Protein AF-A0A1Q8G2Q1-F1 (afdb_monomer_lite)

Secondary structure (DSSP, 8-state):
-PPPPP-------------SS-SSS-SSHHHHHHHHHH-HHHHHHH-S--HHHHHHHHHHHHHTT-GGGGGGS-HHHHHHHHHHHHHHTS-EEEEE----HHHHHHS-HHHHHHTHHHHHHHHHHHHHHHTT--TT-SSTT--HHHHHHHHHHHHTTS-TT-SSEEEE-SS-EEEEE-SS-HHHHHHHH-HHHHHHS-HHHHHHHHHHHHHHHHHHHHHHH-HHHHHHHHHTS-HHHHHHHHHHHHHHHHHHSSTTTTHHHHHIIIIIHHHHH--SGGGG-SPPPHHHHHHHHHHHHHHHHHHHHHHHHHHIIIII--------TT---SHHHHHHHHHHHHS--TTS-GGGHHHHTT--HHHHHHHHHHHHHHHHHHHHHHS-HHHHHHHHHHHHH-HHHHTTTS--S---HHHHHHHHHHHHHHHHHHHH-------

Foldseek 3Di:
DDDDDDDDPPPPPPPDPVPPQAPPFPPDLVSLQVLLVVDPLSCLAQFDDDSQLLVLLCVQCVVLVNNNLLSVADSNQSSLQSNLCSVLSHGEGEDEQDADPVCVVVDDPVRCVVCVLVRSQLVVQLVCLVSVHALEDPDPPDDSVRSSVRSSLQSLPFDSDDQKAWGAGDRYIYIYHHSDAQLVCCVPVVVLLVLLFAPVLSVCCRRRVSNLVSQLRSCLHRVPSLLVVCLVPDLVNVVSVVVVVVVVVVCVVPPVVDPVVCCCVQVVPQLSPDPDPVSNPDDDDLLVLLVLLVVLLSSSLSSNVSSVCSCCVRPVVDDDDPVDLLADPDSVLSSLLSVCLLAPFSSSNNNCVSVLPPDDPVVSLQSSQLLSLLSLVLSVVSPPPVSNVVNVVCCVVCVSVVSNGHRDDDHDVVSSPVNNVSSVVNSVVSRPDDDCPDD

Structure (mmCIF, N/CA/C/O backbone):
data_AF-A0A1Q8G2Q1-F1
#
_entry.id   AF-A0A1Q8G2Q1-F1
#
loop_
_atom_site.group_PDB
_atom_site.id
_atom_site.type_symbol
_atom_site.label_atom_id
_atom_site.label_alt_id
_atom_site.label_comp_id
_atom_site.label_asym_id
_atom_site.label_entity_id
_atom_site.label_seq_id
_atom_site.pdbx_PDB_ins_code
_atom_site.Cartn_x
_atom_site.Cartn_y
_atom_site.Cartn_z
_atom_site.occupancy
_atom_site.B_iso_or_equiv
_atom_site.auth_seq_id
_atom_site.auth_comp_id
_atom_site.auth_asym_id
_atom_site.auth_atom_id
_atom_site.pdbx_PDB_model_num
ATOM 1 N N . MET A 1 1 ? -70.616 -6.698 7.749 1.00 40.66 1 MET A N 1
ATOM 2 C CA . MET A 1 1 ? -69.646 -5.646 7.378 1.00 40.66 1 MET A CA 1
ATOM 3 C C . MET A 1 1 ? -68.558 -5.617 8.439 1.00 40.66 1 MET A C 1
ATOM 5 O O . MET A 1 1 ? -68.819 -5.172 9.546 1.00 40.66 1 MET A O 1
ATOM 9 N N . GLN A 1 2 ? -67.395 -6.199 8.142 1.00 31.03 2 GLN A N 1
ATOM 10 C CA . GLN A 1 2 ? -66.207 -6.183 9.003 1.00 31.03 2 GLN A CA 1
ATOM 11 C C . GLN A 1 2 ? -65.317 -5.011 8.579 1.00 31.03 2 GLN A C 1
ATOM 13 O O . GLN A 1 2 ? -65.025 -4.865 7.394 1.00 31.03 2 GLN A O 1
ATOM 18 N N . LEU A 1 3 ? -64.912 -4.177 9.537 1.00 34.97 3 LEU A N 1
ATOM 19 C CA . LEU A 1 3 ? -63.887 -3.152 9.335 1.00 34.97 3 LEU A CA 1
ATOM 20 C C . LEU A 1 3 ? -62.488 -3.793 9.421 1.00 34.97 3 LEU A C 1
ATOM 22 O O . LEU A 1 3 ? -62.311 -4.743 10.188 1.00 34.97 3 LEU A O 1
ATOM 26 N N . PRO A 1 4 ? -61.497 -3.303 8.655 1.00 38.19 4 PRO A N 1
ATOM 27 C CA . PRO A 1 4 ? -60.153 -3.868 8.645 1.00 38.19 4 PRO A CA 1
ATOM 28 C C . PRO A 1 4 ? -59.345 -3.440 9.885 1.00 38.19 4 PRO A C 1
ATOM 30 O O . PRO A 1 4 ? -59.601 -2.375 10.452 1.00 38.19 4 PRO A O 1
ATOM 33 N N . PRO A 1 5 ? -58.341 -4.234 10.301 1.00 41.62 5 PRO A N 1
ATOM 34 C CA . PRO A 1 5 ? -57.502 -3.900 11.441 1.00 41.62 5 PRO A CA 1
ATOM 35 C C . PRO A 1 5 ? -56.525 -2.768 11.099 1.00 41.62 5 PRO A C 1
ATOM 37 O O . PRO A 1 5 ? -55.841 -2.775 10.073 1.00 41.62 5 PRO A O 1
ATOM 40 N N . SER A 1 6 ? -56.453 -1.799 12.007 1.00 35.56 6 SER A N 1
ATOM 41 C CA . SER A 1 6 ? -55.506 -0.689 12.022 1.00 35.56 6 SER A CA 1
ATOM 42 C C . SER A 1 6 ? -54.057 -1.185 12.052 1.00 35.56 6 SER A C 1
ATOM 44 O O . SER A 1 6 ? -53.668 -1.948 12.939 1.00 35.56 6 SER A O 1
ATOM 46 N N . ARG A 1 7 ? -53.239 -0.708 11.107 1.00 35.62 7 ARG A N 1
ATOM 47 C CA . ARG A 1 7 ? -51.783 -0.896 11.105 1.00 35.62 7 ARG A CA 1
ATOM 48 C C . ARG A 1 7 ? -51.174 -0.199 12.324 1.00 35.62 7 ARG A C 1
ATOM 50 O O . ARG A 1 7 ? -51.167 1.025 12.404 1.00 35.62 7 ARG A O 1
ATOM 57 N N . ILE A 1 8 ? -50.632 -0.987 13.248 1.00 35.59 8 ILE A N 1
ATOM 58 C CA . ILE A 1 8 ? -49.738 -0.507 14.303 1.00 35.59 8 ILE A CA 1
ATOM 59 C C . ILE A 1 8 ? -48.421 -0.113 13.627 1.00 35.59 8 ILE A C 1
ATOM 61 O O . ILE A 1 8 ? -47.632 -0.971 13.234 1.00 35.59 8 ILE A O 1
ATOM 65 N N . VAL A 1 9 ? -48.192 1.190 13.473 1.00 32.94 9 VAL A N 1
ATOM 66 C CA . VAL A 1 9 ? -46.869 1.738 13.169 1.00 32.94 9 VAL A CA 1
ATOM 67 C C . VAL A 1 9 ? -46.020 1.536 14.421 1.00 32.94 9 VAL A C 1
ATOM 69 O O . VAL A 1 9 ? -46.161 2.258 15.406 1.00 32.94 9 VAL A O 1
ATOM 72 N N . ARG A 1 10 ? -45.165 0.508 14.416 1.00 30.75 10 ARG A N 1
ATOM 73 C CA . ARG A 1 10 ? -44.097 0.376 15.410 1.00 30.75 10 ARG A CA 1
ATOM 74 C C . ARG A 1 10 ? -43.073 1.468 15.124 1.00 30.75 10 ARG A C 1
ATOM 76 O O . ARG A 1 10 ? -42.218 1.309 14.260 1.00 30.75 10 ARG A O 1
ATOM 83 N N . VAL A 1 11 ? -43.180 2.577 15.847 1.00 30.38 11 VAL A N 1
ATOM 84 C CA . VAL A 1 11 ? -42.061 3.496 16.042 1.00 30.38 11 VAL A CA 1
ATOM 85 C C . VAL A 1 11 ? -40.999 2.697 16.791 1.00 30.38 11 VAL A C 1
ATOM 87 O O . VAL A 1 11 ? -41.148 2.415 17.978 1.00 30.38 11 VAL A O 1
ATOM 90 N N . ILE A 1 12 ? -39.974 2.241 16.071 1.00 33.41 12 ILE A N 1
ATOM 91 C CA . ILE A 1 12 ? -38.754 1.718 16.679 1.00 33.41 12 ILE A CA 1
ATOM 92 C C . ILE A 1 12 ? -38.047 2.941 17.255 1.00 33.41 12 ILE A C 1
ATOM 94 O O . ILE A 1 12 ? -37.312 3.644 16.568 1.00 33.41 12 ILE A O 1
ATOM 98 N N . THR A 1 13 ? -38.338 3.245 18.514 1.00 32.69 13 THR A N 1
ATOM 99 C CA . THR A 1 13 ? -37.496 4.108 19.328 1.00 32.69 13 THR A CA 1
ATOM 100 C C . THR A 1 13 ? -36.132 3.429 19.424 1.00 32.69 13 THR A C 1
ATOM 102 O O . THR A 1 13 ? -35.992 2.384 20.058 1.00 32.69 13 THR A O 1
ATOM 105 N N . PHE A 1 14 ? -35.139 4.001 18.738 1.00 35.38 14 PHE A N 1
ATOM 106 C CA . PHE A 1 14 ? -33.718 3.721 18.932 1.00 35.38 14 PHE A CA 1
ATOM 107 C C . PHE A 1 14 ? -33.352 4.099 20.372 1.00 35.38 14 PHE A C 1
ATOM 109 O O . PHE A 1 14 ? -32.898 5.204 20.663 1.00 35.38 14 PHE A O 1
ATOM 116 N N . SER A 1 15 ? -33.631 3.196 21.305 1.00 34.19 15 SER A N 1
ATOM 117 C CA . SER A 1 15 ? -33.186 3.310 22.683 1.00 34.19 15 SER A CA 1
ATOM 118 C C . SER A 1 15 ? -31.666 3.211 22.703 1.00 34.19 15 SER A C 1
ATOM 120 O O . SER A 1 15 ? -31.115 2.132 22.512 1.00 34.19 15 SER A O 1
ATOM 122 N N . LEU A 1 16 ? -31.026 4.366 22.903 1.00 39.44 16 LEU A N 1
ATOM 123 C CA . LEU A 1 16 ? -29.780 4.557 23.645 1.00 39.44 16 LEU A CA 1
ATOM 124 C C . LEU A 1 16 ? -28.835 3.343 23.628 1.00 39.44 16 LEU A C 1
ATOM 126 O O . LEU A 1 16 ? -28.795 2.552 24.572 1.00 39.44 16 LEU A O 1
ATOM 130 N N . LEU A 1 17 ? -27.979 3.284 22.603 1.00 40.12 17 LEU A N 1
ATOM 131 C CA . LEU A 1 17 ? -26.610 2.790 22.764 1.00 40.12 17 LEU A CA 1
ATOM 132 C C . LEU A 1 17 ? -25.889 3.729 23.748 1.00 40.12 17 LEU A C 1
ATOM 134 O O . LEU A 1 17 ? -25.090 4.579 23.371 1.00 40.12 17 LEU A O 1
ATOM 138 N N . ALA A 1 18 ? -26.222 3.615 25.033 1.00 38.78 18 ALA A N 1
ATOM 139 C CA . ALA A 1 18 ? -25.430 4.176 26.111 1.00 38.78 18 ALA A CA 1
ATOM 140 C C . ALA A 1 18 ? -24.166 3.314 26.228 1.00 38.78 18 ALA A C 1
ATOM 142 O O . ALA A 1 18 ? -24.100 2.350 26.990 1.00 38.78 18 ALA A O 1
ATOM 143 N N . CYS A 1 19 ? -23.191 3.633 25.379 1.00 38.44 19 CYS A N 1
ATOM 144 C CA . CYS A 1 19 ? -21.852 3.069 25.374 1.00 38.44 19 CYS A CA 1
ATOM 145 C C . CYS A 1 19 ? -21.174 3.321 26.725 1.00 38.44 19 CYS A C 1
ATOM 147 O O . CYS A 1 19 ? -20.642 4.397 26.977 1.00 38.44 19 CYS A O 1
ATOM 149 N N . ALA A 1 20 ? -21.140 2.305 27.584 1.00 36.72 20 ALA A N 1
ATOM 150 C CA . ALA A 1 20 ? -20.371 2.307 28.827 1.00 36.72 20 ALA A CA 1
ATOM 151 C C . ALA A 1 20 ? -18.889 1.914 28.618 1.00 36.72 20 ALA A C 1
ATOM 153 O O . ALA A 1 20 ? -18.267 1.336 29.504 1.00 36.72 20 ALA A O 1
ATOM 154 N N . SER A 1 21 ? -18.296 2.216 27.458 1.00 37.19 21 SER A N 1
ATOM 155 C CA . SER A 1 21 ? -16.872 1.948 27.200 1.00 37.19 21 SER A CA 1
ATOM 156 C C . SER A 1 21 ? -16.222 2.975 26.263 1.00 37.19 21 SER A C 1
ATOM 158 O O . SER A 1 21 ? -15.560 2.609 25.296 1.00 37.19 21 SER A O 1
ATOM 160 N N . ALA A 1 22 ? -16.419 4.265 26.545 1.00 43.38 22 ALA A N 1
ATOM 161 C CA . ALA A 1 22 ? -15.665 5.368 25.944 1.00 43.38 22 ALA A CA 1
ATOM 162 C C . ALA A 1 22 ? -15.395 6.431 27.021 1.00 43.38 22 ALA A C 1
ATOM 164 O O . ALA A 1 22 ? -16.014 7.485 27.044 1.00 43.38 22 ALA A O 1
ATOM 165 N N . ALA A 1 23 ? -14.517 6.133 27.980 1.00 44.28 23 ALA A N 1
ATOM 166 C CA . ALA A 1 23 ? -14.171 7.100 29.026 1.00 44.28 23 ALA A CA 1
ATOM 167 C C . ALA A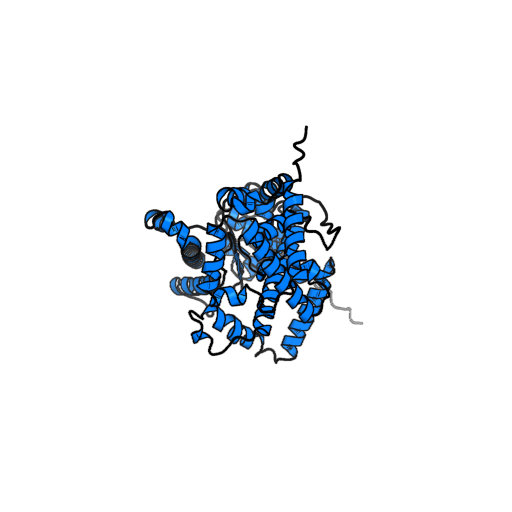 1 23 ? -13.252 8.238 28.521 1.00 44.28 23 ALA A C 1
ATOM 169 O O . ALA A 1 23 ? -13.024 9.188 29.263 1.00 44.28 23 ALA A O 1
ATOM 170 N N . SER A 1 24 ? -12.746 8.172 27.279 1.00 50.53 24 SER A N 1
ATOM 171 C CA . SER A 1 24 ? -11.888 9.209 26.674 1.00 50.53 24 SER A CA 1
ATOM 172 C C . SER A 1 24 ? -12.560 10.048 25.578 1.00 50.53 24 SER A C 1
ATOM 174 O O . SER A 1 24 ? -12.176 11.198 25.388 1.00 50.53 24 SER A O 1
ATOM 176 N N . PHE A 1 25 ? -13.584 9.529 24.896 1.00 54.94 25 PHE A N 1
ATOM 177 C CA . PHE A 1 25 ? -14.278 10.236 23.818 1.00 54.94 25 PHE A CA 1
ATOM 178 C C . PHE A 1 25 ? -15.656 10.707 24.288 1.00 54.94 25 PHE A C 1
ATOM 180 O O . PHE A 1 25 ? -16.401 9.936 24.891 1.00 54.94 25 PHE A O 1
ATOM 187 N N . GLY A 1 26 ? -16.014 11.969 24.026 1.00 54.84 26 GLY A N 1
ATOM 188 C CA . GLY A 1 26 ? -17.324 12.496 24.412 1.00 54.84 26 GLY A CA 1
ATOM 189 C C . GLY A 1 26 ? -18.453 11.649 23.816 1.00 54.84 26 GLY A C 1
ATOM 190 O O . GLY A 1 26 ? -18.334 11.121 22.714 1.00 54.84 26 GLY A O 1
ATOM 191 N N . GLY A 1 27 ? -19.552 11.487 24.555 1.00 70.31 27 GLY A N 1
ATOM 192 C CA . GLY A 1 27 ? -20.597 10.502 24.240 1.00 70.31 27 GLY A CA 1
ATOM 193 C C . GLY A 1 27 ? -21.436 10.758 22.977 1.00 70.31 27 GLY A C 1
ATOM 194 O O . GLY A 1 27 ? -22.417 10.048 22.777 1.00 70.31 27 GLY A O 1
ATOM 195 N N . THR A 1 28 ? -21.108 11.756 22.147 1.00 85.44 28 THR A N 1
ATOM 196 C CA . THR A 1 28 ? -21.858 12.119 20.928 1.00 85.44 28 THR A CA 1
ATOM 197 C C . THR A 1 28 ? -21.002 11.989 19.664 1.00 85.44 28 THR A C 1
ATOM 199 O O . THR A 1 28 ? -19.777 12.116 19.715 1.00 85.44 28 THR A O 1
ATOM 202 N N . LEU A 1 29 ? -21.645 11.775 18.509 1.00 88.19 29 LEU A N 1
ATOM 203 C CA . LEU A 1 29 ? -20.966 11.686 17.207 1.00 88.19 29 LEU A CA 1
ATOM 204 C C . LEU A 1 29 ? -20.249 12.995 16.842 1.00 88.19 29 LEU A C 1
ATOM 206 O O . LEU A 1 29 ? -19.160 12.973 16.271 1.00 88.19 29 LEU A O 1
ATOM 210 N N . GLU A 1 30 ? -20.825 14.139 17.213 1.00 89.62 30 GLU A N 1
ATOM 211 C CA . GLU A 1 30 ? -20.218 15.457 17.034 1.00 89.62 30 GLU A CA 1
ATOM 212 C C . GLU A 1 30 ? -18.934 15.593 17.847 1.00 89.62 30 GLU A C 1
ATOM 214 O O . GLU A 1 30 ? -17.939 16.090 17.327 1.00 89.62 30 GLU A O 1
ATOM 219 N N . SER A 1 31 ? -18.915 15.107 19.094 1.00 89.44 31 SER A N 1
ATOM 220 C CA . SER A 1 31 ? -17.699 15.147 19.906 1.00 89.44 31 SER A CA 1
ATOM 221 C C . SER A 1 31 ? -16.587 14.307 19.283 1.00 89.44 31 SER A C 1
ATOM 223 O O . SER A 1 31 ? -15.454 14.773 19.203 1.00 89.44 31 SER A O 1
ATOM 225 N N . TRP A 1 32 ? -16.915 13.120 18.769 1.00 90.69 32 TRP A N 1
ATOM 226 C CA . TRP A 1 32 ? -15.966 12.296 18.022 1.00 90.69 32 TRP A CA 1
ATOM 227 C C . TRP A 1 32 ? -15.422 13.010 16.790 1.00 90.69 32 TRP A C 1
ATOM 229 O O . TRP A 1 32 ? -14.212 13.043 16.590 1.00 90.69 32 TRP A O 1
ATOM 239 N N . LYS A 1 33 ? -16.291 13.629 15.986 1.00 93.00 33 LYS A N 1
ATOM 240 C CA . LYS A 1 33 ? -15.866 14.375 14.798 1.00 93.00 33 LYS A CA 1
ATOM 241 C C . LYS A 1 33 ? -14.884 15.489 15.141 1.00 93.00 33 LYS A C 1
ATOM 243 O O . LYS A 1 33 ? -13.862 15.606 14.473 1.00 93.00 33 LYS A O 1
ATOM 248 N N . GLU A 1 34 ? -15.184 16.292 16.156 1.00 92.31 34 GLU A N 1
ATOM 249 C CA . GLU A 1 34 ? -14.315 17.402 16.549 1.00 92.31 34 GLU A CA 1
ATOM 250 C C . GLU A 1 34 ? -12.986 16.909 17.136 1.00 92.31 34 GLU A C 1
ATOM 252 O O . GLU A 1 34 ? -11.942 17.470 16.820 1.00 92.31 34 GLU A O 1
ATOM 257 N N . GLN A 1 35 ? -12.988 15.808 17.896 1.00 91.50 35 GLN A N 1
ATOM 258 C CA . GLN A 1 35 ? -11.747 15.189 18.374 1.00 91.50 35 GLN A CA 1
ATOM 259 C C . GLN A 1 35 ? -10.892 14.657 17.220 1.00 91.50 35 GLN A C 1
ATOM 261 O O . GLN A 1 35 ? -9.695 14.927 17.168 1.00 91.50 35 GLN A O 1
ATOM 266 N N . CYS A 1 36 ? -11.499 13.968 16.253 1.00 94.06 36 CYS A N 1
ATOM 267 C CA . CYS A 1 36 ? -10.768 13.456 15.099 1.00 94.06 36 CYS A CA 1
ATOM 268 C C . CYS A 1 36 ? -10.218 14.580 14.213 1.00 94.06 36 CYS A C 1
ATOM 270 O O . CYS A 1 36 ? -9.114 14.463 13.697 1.00 94.06 36 CYS A O 1
ATOM 272 N N . LYS A 1 37 ? -10.943 15.696 14.077 1.00 93.88 37 LYS A N 1
ATOM 273 C CA . LYS A 1 37 ? -10.461 16.885 13.357 1.00 93.88 37 LYS A CA 1
ATOM 274 C C . LYS A 1 37 ? -9.332 17.621 14.073 1.00 93.88 37 LYS A C 1
ATOM 276 O O . LYS A 1 37 ? -8.579 18.338 13.423 1.00 93.88 37 LYS A O 1
ATOM 281 N N . ALA A 1 38 ? -9.245 17.491 15.393 1.00 93.38 38 ALA A N 1
ATOM 282 C CA . ALA A 1 38 ? -8.202 18.135 16.177 1.00 93.38 38 ALA A CA 1
ATOM 283 C C . ALA A 1 38 ? -6.835 17.445 16.033 1.00 93.38 38 ALA A C 1
ATOM 285 O O . ALA A 1 38 ? -5.831 18.065 16.375 1.00 93.38 38 ALA A O 1
ATOM 286 N 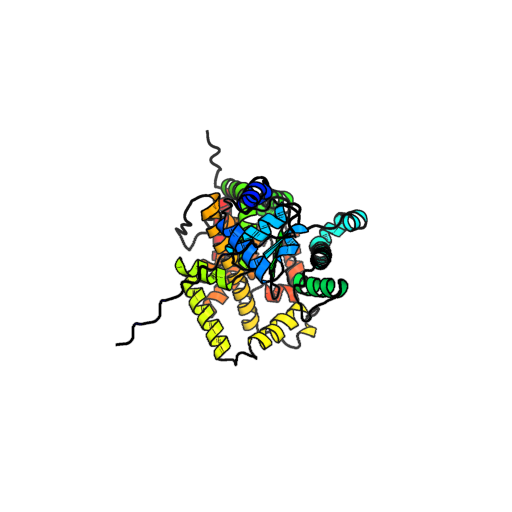N . SER A 1 39 ? -6.778 16.203 15.530 1.00 93.00 39 SER A N 1
ATOM 287 C CA . SER A 1 39 ? -5.518 15.507 15.239 1.00 93.00 39 SER A CA 1
ATOM 288 C C . SER A 1 39 ? -5.038 15.813 13.814 1.00 93.00 39 SER A C 1
ATOM 290 O O . SER A 1 39 ? -5.706 15.418 12.849 1.00 93.00 39 SER A O 1
ATOM 292 N N . PRO A 1 40 ? -3.864 16.455 13.655 1.00 91.88 40 PRO A N 1
ATOM 293 C CA . PRO A 1 40 ? -3.251 16.663 12.347 1.00 91.88 40 PRO A CA 1
ATOM 294 C C . PRO A 1 40 ? -3.015 15.353 11.593 1.00 91.88 40 PRO A C 1
ATOM 296 O O . PRO A 1 40 ? -3.285 15.287 10.401 1.00 91.88 40 PRO A O 1
ATOM 299 N N . GLU A 1 41 ? -2.593 14.292 12.282 1.00 90.44 41 GLU A N 1
ATOM 300 C CA . GLU A 1 41 ? -2.308 12.984 11.688 1.00 90.44 41 GLU A CA 1
ATOM 301 C C . GLU A 1 41 ? -3.569 12.324 11.114 1.00 90.44 41 GLU A C 1
ATOM 303 O O . GLU A 1 41 ? -3.519 11.658 10.077 1.00 90.44 41 GLU A O 1
ATOM 308 N N . VAL A 1 42 ? -4.717 12.502 11.777 1.00 94.56 42 VAL A N 1
ATOM 309 C CA . VAL A 1 42 ? -6.004 12.011 11.271 1.00 94.56 42 VAL A CA 1
ATOM 310 C C . VAL A 1 42 ? -6.441 12.830 10.060 1.00 94.56 42 VAL A C 1
ATOM 312 O O . VAL A 1 42 ? -6.857 12.247 9.058 1.00 94.56 42 VAL A O 1
ATOM 315 N N . VAL A 1 43 ? -6.339 14.160 10.118 1.00 93.56 43 VAL A N 1
ATOM 316 C CA . VAL A 1 43 ? -6.737 15.045 9.010 1.00 93.56 43 VAL A CA 1
ATOM 317 C C . VAL A 1 43 ? -5.852 14.832 7.781 1.00 93.56 43 VAL A C 1
ATOM 319 O O . VAL A 1 43 ? -6.386 14.694 6.685 1.00 93.56 43 VAL A O 1
ATOM 322 N N . GLU A 1 44 ? -4.535 14.707 7.952 1.00 92.81 44 GLU A N 1
ATOM 323 C CA . GLU A 1 44 ? -3.581 14.421 6.869 1.00 92.81 44 GLU A CA 1
ATOM 324 C C . GLU A 1 44 ? -3.936 13.120 6.135 1.00 92.81 44 GLU A C 1
ATOM 326 O O . GLU A 1 44 ? -3.801 13.029 4.920 1.00 92.81 44 GLU A O 1
ATOM 331 N N . ARG A 1 45 ? -4.415 12.099 6.855 1.00 94.69 45 ARG A N 1
ATOM 332 C CA . ARG A 1 45 ? -4.723 10.784 6.273 1.00 94.69 45 ARG A CA 1
ATOM 333 C C . ARG A 1 45 ? -6.138 10.670 5.723 1.00 94.69 45 ARG A C 1
ATOM 335 O O . ARG A 1 45 ? -6.365 9.959 4.749 1.00 94.69 45 ARG A O 1
ATOM 342 N N . THR A 1 46 ? -7.103 11.326 6.356 1.00 94.50 46 THR A N 1
ATOM 343 C CA . THR A 1 46 ? -8.527 11.156 6.031 1.00 94.50 46 THR A CA 1
ATOM 344 C C . THR A 1 46 ? -9.096 12.300 5.203 1.00 94.50 46 THR A C 1
ATOM 346 O O . THR A 1 46 ? -10.094 12.092 4.514 1.00 94.50 46 THR A O 1
ATOM 349 N N . GLY A 1 47 ? -8.490 13.488 5.249 1.00 91.19 47 GLY A N 1
ATOM 350 C CA . GLY A 1 47 ? -9.075 14.717 4.727 1.00 91.19 47 GLY A CA 1
ATOM 351 C C . GLY A 1 47 ? -10.365 15.077 5.461 1.00 91.19 47 GLY A C 1
ATOM 352 O O . GLY A 1 47 ? -10.405 15.199 6.687 1.00 91.19 47 GLY A O 1
ATOM 353 N N . ALA A 1 48 ? -11.450 15.256 4.709 1.00 87.81 48 ALA A N 1
ATOM 354 C CA . ALA A 1 48 ? -12.758 15.540 5.280 1.00 87.81 48 ALA A CA 1
ATOM 355 C C . ALA A 1 48 ? -13.294 14.387 6.161 1.00 87.81 48 ALA A C 1
ATOM 357 O O . ALA A 1 48 ? -13.499 13.257 5.708 1.00 87.81 48 ALA A O 1
ATOM 358 N N . ILE A 1 49 ? -13.626 14.718 7.415 1.00 89.62 49 ILE A N 1
ATOM 359 C CA . ILE A 1 49 ? -14.276 13.816 8.378 1.00 89.62 49 ILE A CA 1
ATOM 360 C C . ILE A 1 49 ? -15.781 14.101 8.424 1.00 89.62 49 ILE A C 1
ATOM 362 O O . ILE A 1 49 ? -16.217 15.189 8.829 1.00 89.62 49 ILE A O 1
ATOM 366 N N . VAL A 1 50 ? -16.590 13.111 8.043 1.00 89.12 50 VAL A N 1
ATOM 367 C CA . VAL A 1 50 ? -18.058 13.208 7.987 1.00 89.12 50 VAL A CA 1
ATOM 368 C C . VAL A 1 50 ? -18.726 12.369 9.078 1.00 89.12 50 VAL A C 1
ATOM 370 O O . VAL A 1 50 ? -18.282 11.271 9.401 1.00 89.12 50 VAL A O 1
ATOM 373 N N . LEU A 1 51 ? -19.829 12.878 9.645 1.00 89.81 51 LEU A N 1
ATOM 374 C CA . LEU A 1 51 ? -20.546 12.212 10.748 1.00 89.81 51 LEU A CA 1
ATOM 375 C C . LEU A 1 51 ? -21.086 10.834 10.349 1.00 89.81 51 LEU A C 1
ATOM 377 O O . LEU A 1 51 ? -21.061 9.915 11.160 1.00 89.81 51 LEU A O 1
ATOM 381 N N . ALA A 1 52 ? -21.521 10.685 9.096 1.00 88.94 52 ALA A N 1
ATOM 382 C CA . ALA A 1 52 ? -22.048 9.424 8.584 1.00 88.94 52 ALA A CA 1
ATOM 383 C C . ALA A 1 52 ? -21.006 8.292 8.617 1.00 88.94 52 ALA A C 1
ATOM 385 O O . ALA A 1 52 ? -21.365 7.146 8.871 1.00 88.94 52 ALA A O 1
ATOM 386 N N . ASP A 1 53 ? -19.719 8.590 8.406 1.00 89.44 53 ASP A N 1
ATOM 387 C CA . ASP A 1 53 ? -18.665 7.576 8.534 1.00 89.44 53 ASP A CA 1
ATOM 388 C C . ASP A 1 53 ? -18.461 7.175 9.983 1.00 89.44 53 ASP A C 1
ATOM 390 O O . ASP A 1 53 ? -18.296 5.996 10.272 1.00 89.44 53 ASP A O 1
ATOM 394 N N . ILE A 1 54 ? -18.524 8.141 10.900 1.00 92.81 54 ILE A N 1
ATOM 395 C CA . ILE A 1 54 ? -18.388 7.874 12.330 1.00 92.81 54 ILE A CA 1
ATOM 396 C C . ILE A 1 54 ? -19.525 6.971 12.805 1.00 92.81 54 ILE A C 1
ATOM 398 O O . ILE A 1 54 ? -19.278 5.943 13.433 1.00 92.81 54 ILE A O 1
ATOM 402 N N . GLU A 1 55 ? -20.761 7.306 12.441 1.00 93.25 55 GLU A N 1
ATOM 403 C CA . GLU A 1 55 ? -21.940 6.508 12.770 1.00 93.25 55 GLU A CA 1
ATOM 404 C C . GLU A 1 55 ? -21.846 5.087 12.196 1.00 93.25 55 GLU A C 1
ATOM 406 O O . GLU A 1 55 ? -21.976 4.104 12.933 1.00 93.25 55 GLU A O 1
ATOM 411 N N . ARG A 1 56 ? -21.558 4.957 10.891 1.00 92.94 56 ARG A N 1
ATOM 412 C CA . ARG A 1 56 ? -21.408 3.650 10.230 1.00 92.94 56 ARG A CA 1
ATOM 413 C C . ARG A 1 56 ? -20.252 2.844 10.809 1.00 92.94 56 ARG A C 1
ATOM 415 O O . ARG A 1 56 ? -20.399 1.642 11.017 1.00 92.94 56 ARG A O 1
ATOM 422 N N . GLY A 1 57 ? -19.127 3.492 11.092 1.00 93.81 57 GLY A N 1
ATOM 423 C CA . GLY A 1 57 ? -17.936 2.865 11.647 1.00 93.81 57 GLY A CA 1
ATOM 424 C C . GLY A 1 57 ? -18.184 2.317 13.044 1.00 93.81 57 GLY A C 1
ATOM 425 O O . GLY A 1 57 ? -17.914 1.145 13.302 1.00 93.81 57 GLY A O 1
ATOM 426 N N . MET A 1 58 ? -18.788 3.118 13.926 1.00 93.44 58 MET A N 1
ATOM 427 C CA . MET A 1 58 ? -19.194 2.662 15.258 1.00 93.44 58 MET A CA 1
ATOM 428 C C . MET A 1 58 ? -20.206 1.521 15.188 1.00 93.44 58 MET A C 1
ATOM 430 O O . MET A 1 58 ? -20.068 0.542 15.919 1.00 93.44 58 MET A O 1
ATOM 434 N N . SER A 1 59 ? -21.197 1.616 14.298 1.00 90.44 59 SER A N 1
ATOM 435 C CA . SER A 1 59 ? -22.197 0.564 14.106 1.00 90.44 59 SER A CA 1
ATOM 436 C C . SER A 1 59 ? -21.559 -0.752 13.643 1.00 90.44 59 SER A C 1
ATOM 438 O O . SER A 1 59 ? -21.818 -1.803 14.231 1.00 90.44 59 SER A O 1
ATOM 440 N N . GLY A 1 60 ? -20.658 -0.696 12.656 1.00 87.88 60 GLY A N 1
ATOM 441 C CA . GLY A 1 60 ? -19.920 -1.862 12.168 1.00 87.88 60 GLY A CA 1
ATOM 442 C C . GLY A 1 60 ? -19.059 -2.502 13.257 1.00 87.88 60 GLY A C 1
ATOM 443 O O . GLY A 1 60 ? -19.134 -3.711 13.479 1.00 87.88 60 GLY A O 1
ATOM 444 N N . MET A 1 61 ? -18.307 -1.686 13.999 1.00 90.38 61 MET A N 1
ATOM 445 C CA . MET A 1 61 ? -17.480 -2.136 15.124 1.00 90.38 61 MET A CA 1
ATOM 446 C C . MET A 1 61 ? -18.322 -2.732 16.264 1.00 90.38 61 MET A C 1
ATOM 448 O O . MET A 1 61 ? -17.918 -3.713 16.889 1.00 90.38 61 MET A O 1
ATOM 452 N N . ALA A 1 62 ? -19.508 -2.182 16.539 1.00 88.75 62 ALA A N 1
ATOM 453 C CA . ALA A 1 62 ? -20.437 -2.730 17.525 1.00 88.75 62 ALA A CA 1
ATOM 454 C C . ALA A 1 62 ? -20.997 -4.090 17.087 1.00 88.75 62 ALA A C 1
ATOM 456 O O . ALA A 1 62 ? -21.052 -5.017 17.896 1.00 88.75 62 ALA A O 1
ATOM 457 N N . GLY A 1 63 ? -21.351 -4.232 15.805 1.00 84.44 63 GLY A N 1
ATOM 458 C CA . GLY A 1 63 ? -21.921 -5.457 15.236 1.00 84.44 63 GLY A CA 1
ATOM 459 C C . GLY A 1 63 ? -21.017 -6.687 15.357 1.00 84.44 63 GLY A C 1
ATOM 460 O O . GLY A 1 63 ? -21.517 -7.809 15.410 1.00 84.44 63 GLY A O 1
ATOM 461 N N . THR A 1 64 ? -19.701 -6.494 15.462 1.00 83.44 64 THR A N 1
ATOM 462 C CA . THR A 1 64 ? -18.724 -7.580 15.654 1.00 83.44 64 THR A CA 1
ATOM 463 C C . THR A 1 64 ? -18.148 -7.658 17.065 1.00 83.44 64 THR A C 1
ATOM 465 O O . THR A 1 64 ? -17.287 -8.496 17.332 1.00 83.44 64 THR A O 1
ATOM 468 N N . GLY A 1 65 ? -18.619 -6.807 17.983 1.00 85.44 65 GLY A N 1
ATOM 469 C CA . GLY A 1 65 ? -18.097 -6.720 19.348 1.00 85.44 65 GLY A CA 1
ATOM 470 C C . GLY A 1 65 ? -16.701 -6.094 19.446 1.00 85.44 65 GLY A C 1
ATOM 471 O O . GLY A 1 65 ? -16.072 -6.195 20.495 1.00 85.44 65 GLY A O 1
ATOM 472 N N . ALA A 1 66 ? -16.216 -5.444 18.385 1.00 88.94 66 ALA A N 1
ATOM 473 C CA . ALA A 1 66 ? -14.923 -4.763 18.346 1.00 88.94 66 ALA A CA 1
ATOM 474 C C . ALA A 1 66 ? -14.976 -3.329 18.904 1.00 88.94 66 ALA A C 1
ATOM 476 O O . ALA A 1 66 ? -13.932 -2.735 19.148 1.00 88.94 66 ALA A O 1
ATOM 477 N N . LEU A 1 67 ? -16.163 -2.763 19.153 1.00 89.62 67 LEU A N 1
ATOM 478 C CA . LEU A 1 67 ? -16.306 -1.397 19.675 1.00 89.62 67 LEU A CA 1
ATOM 479 C C . LEU A 1 67 ? -15.485 -1.113 20.957 1.00 89.62 67 LEU A C 1
ATOM 481 O O . LEU A 1 67 ? -14.856 -0.056 21.011 1.00 89.62 67 LEU A O 1
ATOM 485 N N . PRO A 1 68 ? -15.398 -2.020 21.956 1.00 90.06 68 PRO A N 1
ATOM 486 C CA . PRO A 1 68 ? -14.588 -1.784 23.156 1.00 90.06 68 PRO A CA 1
ATOM 487 C C . PRO A 1 68 ? -13.083 -1.637 22.886 1.00 90.06 68 PRO A C 1
ATOM 489 O O . PRO A 1 68 ? -12.371 -1.095 23.729 1.00 90.06 68 PRO A O 1
ATOM 492 N N . VAL A 1 69 ? -12.588 -2.091 21.726 1.00 90.56 69 VAL A N 1
ATOM 493 C CA . VAL A 1 69 ? -11.185 -1.905 21.321 1.00 90.56 69 VAL A CA 1
ATOM 494 C C . VAL A 1 69 ? -10.843 -0.420 21.248 1.00 90.56 69 VAL A C 1
ATOM 496 O O . VAL A 1 69 ? -9.761 -0.037 21.681 1.00 90.56 69 VAL A O 1
ATOM 499 N N . LEU A 1 70 ? -11.769 0.420 20.767 1.00 91.31 70 LEU A N 1
ATOM 500 C CA . LEU A 1 70 ? -11.533 1.852 20.562 1.00 91.31 70 LEU A CA 1
ATOM 501 C C . LEU A 1 70 ? -11.120 2.572 21.851 1.00 91.31 70 LEU A C 1
ATOM 503 O O . LEU A 1 70 ? -10.284 3.465 21.808 1.00 91.31 70 LEU A O 1
ATOM 507 N N . GLY A 1 71 ? -11.658 2.154 23.001 1.00 87.62 71 GLY A N 1
ATOM 508 C CA . GLY A 1 71 ? -11.316 2.739 24.301 1.00 87.62 71 GLY A CA 1
ATOM 509 C C . GLY A 1 71 ? -9.892 2.432 24.781 1.00 87.62 71 GLY A C 1
ATOM 510 O O . GLY A 1 71 ? -9.438 3.053 25.735 1.00 87.62 71 GLY A O 1
ATOM 511 N N . ASN A 1 72 ? -9.198 1.489 24.135 1.00 89.19 72 ASN A N 1
ATOM 512 C CA . ASN A 1 72 ? -7.824 1.088 24.453 1.00 89.19 72 ASN A CA 1
ATOM 513 C C . ASN A 1 72 ? -6.810 1.519 23.375 1.00 89.19 72 ASN A C 1
ATOM 515 O O . ASN A 1 72 ? -5.634 1.161 23.461 1.00 89.19 72 ASN A O 1
ATOM 519 N N . LEU A 1 73 ? -7.258 2.240 22.345 1.00 91.50 73 LEU A N 1
ATOM 520 C CA . LEU A 1 73 ? -6.404 2.804 21.300 1.00 91.50 73 LEU A CA 1
ATOM 521 C C . LEU A 1 73 ? -6.029 4.253 21.625 1.00 91.50 73 LEU A C 1
ATOM 523 O O . LEU A 1 73 ? -6.720 4.926 22.394 1.00 91.50 73 LEU A O 1
ATOM 527 N N . ALA A 1 74 ? -4.947 4.739 21.010 1.00 91.19 74 ALA A N 1
ATOM 528 C CA . ALA A 1 74 ? -4.682 6.173 20.974 1.00 91.19 74 ALA A CA 1
ATOM 529 C C . ALA A 1 74 ? -5.806 6.895 20.211 1.00 91.19 74 ALA A C 1
ATOM 531 O O . ALA A 1 74 ? -6.526 6.279 19.416 1.00 91.19 74 ALA A O 1
ATOM 532 N N . VAL A 1 75 ? -5.973 8.197 20.450 1.00 91.69 75 VAL A N 1
ATOM 533 C CA . VAL A 1 75 ? -7.099 8.960 19.889 1.00 91.69 75 VAL A CA 1
ATOM 534 C C . VAL A 1 75 ? -7.084 8.911 18.361 1.00 91.69 75 VAL A C 1
ATOM 536 O O . VAL A 1 75 ? -8.107 8.666 17.724 1.00 91.69 75 VAL A O 1
ATOM 539 N N . GLU A 1 76 ? -5.901 9.064 17.782 1.00 94.38 76 GLU A N 1
ATOM 540 C CA . GLU A 1 76 ? -5.657 9.080 16.348 1.00 94.38 76 GLU A CA 1
ATOM 541 C C . GLU A 1 76 ? -5.990 7.720 15.721 1.00 94.38 76 GLU A C 1
ATOM 543 O O . GLU A 1 76 ? -6.704 7.638 14.725 1.00 94.38 76 GLU A O 1
ATOM 548 N N . GLU A 1 77 ? -5.550 6.630 16.349 1.00 95.69 77 GLU A N 1
ATOM 549 C CA . GLU A 1 77 ? -5.837 5.260 15.913 1.00 95.69 77 GLU A CA 1
ATOM 550 C C . GLU A 1 77 ? -7.326 4.926 16.000 1.00 95.69 77 GLU A C 1
ATOM 552 O O . GLU A 1 77 ? -7.879 4.315 15.084 1.00 95.69 77 GLU A O 1
ATOM 557 N N . ALA A 1 78 ? -7.998 5.343 17.076 1.00 95.62 78 ALA A N 1
ATOM 558 C CA . ALA A 1 78 ? -9.434 5.152 17.236 1.00 95.62 78 ALA A CA 1
ATOM 559 C C . ALA A 1 78 ? -10.218 5.923 16.162 1.00 95.62 78 ALA A C 1
ATOM 561 O O . ALA A 1 78 ? -11.116 5.361 15.532 1.00 95.62 78 ALA A O 1
ATOM 562 N N . CYS A 1 79 ? -9.838 7.175 15.899 1.00 96.19 79 CYS A N 1
ATOM 563 C CA . CYS A 1 79 ? -10.415 7.993 14.838 1.00 96.19 79 CYS A CA 1
ATOM 564 C C . CYS A 1 79 ? -10.224 7.369 13.451 1.00 96.19 79 CYS A C 1
ATOM 566 O O . CYS A 1 79 ? -11.202 7.195 12.720 1.00 96.19 79 CYS A O 1
ATOM 568 N N . LEU A 1 80 ? -8.998 6.962 13.108 1.00 97.31 80 LEU A N 1
ATOM 569 C CA . LEU A 1 80 ? -8.703 6.293 11.838 1.00 97.31 80 LEU A CA 1
ATOM 570 C C . LEU A 1 80 ? -9.472 4.971 11.702 1.00 97.31 80 LEU A C 1
ATOM 572 O O . LEU A 1 80 ? -10.020 4.694 10.638 1.00 97.31 80 LEU A O 1
ATOM 576 N N . SER A 1 81 ? -9.571 4.184 12.779 1.00 97.31 81 SER A N 1
ATOM 577 C CA . SER A 1 81 ? -10.329 2.922 12.812 1.00 97.31 81 SER A CA 1
ATOM 578 C C . SER A 1 81 ? -11.805 3.138 12.497 1.00 97.31 81 SER A C 1
ATOM 580 O O . SER A 1 81 ? -12.385 2.433 11.671 1.00 97.31 81 SER A O 1
ATOM 582 N N . VAL A 1 82 ? -12.422 4.132 13.137 1.00 96.19 82 VAL A N 1
ATOM 583 C CA . VAL A 1 82 ? -13.839 4.452 12.945 1.00 96.19 82 VAL A CA 1
ATOM 584 C C . VAL A 1 82 ? -14.096 4.971 11.531 1.00 96.19 82 VAL A C 1
ATOM 586 O O . VAL A 1 82 ? -15.006 4.476 10.869 1.00 96.19 82 VAL A O 1
ATOM 589 N N . VAL A 1 83 ? -13.281 5.908 11.040 1.00 96.25 83 VAL A N 1
ATOM 590 C CA . VAL A 1 83 ? -13.433 6.470 9.688 1.00 96.25 83 VAL A CA 1
ATOM 591 C C . VAL A 1 83 ? -13.242 5.392 8.618 1.00 96.25 83 VAL A C 1
ATOM 593 O O . VAL A 1 83 ? -14.098 5.247 7.744 1.00 96.25 83 VAL A O 1
ATOM 596 N N . ALA A 1 84 ? -12.186 4.576 8.725 1.00 96.31 84 ALA A N 1
ATOM 597 C CA . ALA A 1 84 ? -11.959 3.447 7.824 1.00 96.31 84 ALA A CA 1
ATOM 598 C C . ALA A 1 84 ? -13.144 2.475 7.840 1.00 96.31 84 ALA A C 1
ATOM 600 O O . ALA A 1 84 ? -13.676 2.122 6.787 1.00 96.31 84 ALA A O 1
ATOM 601 N N . SER A 1 85 ? -13.600 2.088 9.036 1.00 95.88 85 SER A N 1
ATOM 602 C CA . SER A 1 85 ? -14.732 1.172 9.193 1.00 95.88 85 SER A CA 1
ATOM 603 C C . SER A 1 85 ? -16.012 1.721 8.566 1.00 95.88 85 SER A C 1
ATOM 605 O O . SER A 1 85 ? -16.785 0.966 7.979 1.00 95.88 85 SER A O 1
ATOM 607 N N . GLY A 1 86 ? -16.242 3.031 8.678 1.00 93.88 86 GLY A N 1
ATOM 608 C CA . GLY A 1 86 ? -17.395 3.713 8.103 1.00 93.88 86 GLY A CA 1
ATOM 609 C C . GLY A 1 86 ? -17.401 3.715 6.579 1.00 93.88 86 GLY A C 1
ATOM 610 O O . GLY A 1 86 ? -18.443 3.447 5.977 1.00 93.88 86 GLY A O 1
ATOM 611 N N . GLU A 1 87 ? -16.242 3.959 5.967 1.00 92.56 87 GLU A N 1
ATOM 612 C CA . GLU A 1 87 ? -16.072 3.972 4.511 1.00 92.56 87 GLU A CA 1
ATOM 613 C C . GLU A 1 87 ? -16.295 2.567 3.922 1.00 92.56 87 GLU A C 1
ATOM 615 O O . GLU A 1 87 ? -17.174 2.334 3.079 1.00 92.56 87 GLU A O 1
ATOM 620 N N . VAL A 1 88 ? -15.573 1.564 4.435 1.00 88.44 88 VAL A N 1
ATOM 621 C CA . VAL A 1 88 ? -15.686 0.192 3.918 1.00 88.44 88 VAL A CA 1
ATOM 622 C C . VAL A 1 88 ? -16.829 -0.606 4.537 1.00 88.44 88 VAL A C 1
ATOM 624 O O . VAL A 1 88 ? -17.171 -1.672 4.038 1.00 88.44 88 VAL A O 1
ATOM 627 N N . GLY A 1 89 ? -17.559 -0.064 5.511 1.00 87.94 89 GLY A N 1
ATOM 628 C CA . GLY A 1 89 ? -18.748 -0.696 6.101 1.00 87.94 89 GLY A CA 1
ATOM 629 C C . GLY A 1 89 ? -18.470 -2.051 6.757 1.00 87.94 89 GLY A C 1
ATOM 630 O O . GLY A 1 89 ? -19.363 -2.889 6.834 1.00 87.94 89 GLY A O 1
ATOM 631 N N . GLN A 1 90 ? -17.235 -2.272 7.192 1.00 89.19 90 GLN A N 1
ATOM 632 C CA . GLN A 1 90 ? -16.800 -3.455 7.925 1.00 89.19 90 GLN A CA 1
ATOM 633 C C . GLN A 1 90 ? -15.811 -3.029 9.017 1.00 89.19 90 GLN A C 1
ATOM 635 O O . GLN A 1 90 ? -15.202 -1.971 8.883 1.00 89.19 90 GLN A O 1
ATOM 640 N N . PRO A 1 91 ? -15.613 -3.821 10.080 1.00 93.81 91 PRO A N 1
ATOM 641 C CA . PRO A 1 91 ? -14.709 -3.445 11.161 1.00 93.81 91 PRO A CA 1
ATOM 642 C C . PRO A 1 91 ? -13.254 -3.385 10.690 1.00 93.81 91 PRO A C 1
ATOM 644 O O . PRO A 1 91 ? -12.683 -4.389 10.256 1.00 93.81 91 PRO A O 1
ATOM 647 N N . VAL A 1 92 ? -12.651 -2.210 10.817 1.00 95.88 92 VAL A N 1
ATOM 648 C CA . VAL A 1 92 ? -11.240 -1.940 10.553 1.00 95.88 92 VAL A CA 1
ATOM 649 C C . VAL A 1 92 ? -10.618 -1.351 11.813 1.00 95.88 92 VAL A C 1
ATOM 651 O O . VAL A 1 92 ? -11.098 -0.355 12.349 1.00 95.88 92 VAL A O 1
ATOM 654 N N . VAL A 1 93 ? -9.534 -1.965 12.279 1.00 96.44 93 VAL A N 1
ATOM 655 C CA . VAL A 1 93 ? -8.735 -1.485 13.408 1.00 96.44 93 VAL A CA 1
ATOM 656 C C . VAL A 1 93 ? -7.404 -0.978 12.878 1.00 96.44 93 VAL A C 1
ATOM 658 O O . VAL A 1 93 ? -6.579 -1.750 12.397 1.00 96.44 93 VAL A O 1
ATOM 661 N N . VAL A 1 94 ? -7.193 0.324 12.974 1.00 96.19 94 VAL A N 1
ATOM 662 C CA . VAL A 1 94 ? -5.955 0.990 12.584 1.00 96.19 94 VAL A CA 1
ATOM 663 C C . VAL A 1 94 ? -5.048 1.091 13.799 1.00 96.19 94 VAL A C 1
ATOM 665 O O . VAL A 1 94 ? -5.478 1.486 14.880 1.00 96.19 94 VAL A O 1
ATOM 668 N N . VAL A 1 95 ? -3.786 0.731 13.615 1.00 93.75 95 VAL A N 1
ATOM 669 C CA . VAL A 1 95 ? -2.749 0.763 14.643 1.00 93.75 95 VAL A CA 1
ATOM 670 C C . VAL A 1 95 ? -1.459 1.299 14.050 1.00 93.75 95 VAL A C 1
ATOM 672 O O . VAL A 1 95 ? -1.073 0.950 12.933 1.00 93.75 95 VAL A O 1
ATOM 675 N N . PHE A 1 96 ? -0.756 2.131 14.806 1.00 91.12 96 PHE A N 1
ATOM 676 C CA . PHE A 1 96 ? 0.567 2.569 14.409 1.00 91.12 96 PHE A CA 1
ATOM 677 C C . PHE A 1 96 ? 1.605 1.472 14.658 1.00 91.12 96 PHE A C 1
ATOM 679 O O . PHE A 1 96 ? 1.721 0.911 15.753 1.00 91.12 96 PHE A O 1
ATOM 686 N N . ALA A 1 97 ? 2.361 1.174 13.606 1.00 82.19 97 ALA A N 1
ATOM 687 C CA . ALA A 1 97 ? 3.512 0.299 13.596 1.00 82.19 97 ALA A CA 1
ATOM 688 C C . ALA A 1 97 ? 4.599 0.884 14.494 1.00 82.19 97 ALA A C 1
ATOM 690 O O . ALA A 1 97 ? 5.030 2.030 14.331 1.00 82.19 97 ALA A O 1
ATOM 691 N N . GLY A 1 98 ? 5.083 0.064 15.415 1.00 75.44 98 GLY A N 1
ATOM 692 C CA . GLY A 1 98 ? 6.131 0.447 16.338 1.00 75.44 98 GLY A CA 1
ATOM 693 C C . GLY A 1 98 ? 6.789 -0.772 16.955 1.00 75.44 98 GLY A C 1
ATOM 694 O O . GLY A 1 98 ? 6.220 -1.860 17.017 1.00 75.44 98 GLY A O 1
ATOM 695 N N . VAL A 1 99 ? 8.011 -0.560 17.422 1.00 73.69 99 VAL A N 1
ATOM 696 C CA . VAL A 1 99 ? 8.753 -1.517 18.239 1.00 73.69 99 VAL A CA 1
ATOM 697 C C . VAL A 1 99 ? 8.669 -1.026 19.684 1.00 73.69 99 VAL A C 1
ATOM 699 O O . VAL A 1 99 ? 8.786 0.183 19.923 1.00 73.69 99 VAL A O 1
ATOM 702 N N . SER A 1 100 ? 8.454 -1.920 20.655 1.00 72.88 100 SER A N 1
ATOM 703 C CA . SER A 1 100 ? 8.372 -1.483 22.056 1.00 72.88 100 SER A CA 1
ATOM 704 C C . SER A 1 100 ? 9.678 -0.859 22.525 1.00 72.88 100 SER A C 1
ATOM 706 O O . SER A 1 100 ? 10.752 -1.111 21.967 1.00 72.88 100 SER A O 1
ATOM 708 N N . ASP A 1 101 ? 9.582 -0.048 23.573 1.00 75.88 101 ASP A N 1
ATOM 709 C CA . ASP A 1 101 ? 10.747 0.567 24.198 1.00 75.88 101 ASP A CA 1
ATOM 710 C C . ASP A 1 101 ? 11.720 -0.496 24.718 1.00 75.88 101 ASP A C 1
ATOM 712 O O . ASP A 1 101 ? 12.926 -0.352 24.547 1.00 75.88 101 ASP A O 1
ATOM 716 N N . GLU A 1 102 ? 11.229 -1.625 25.240 1.00 76.56 102 GLU A N 1
ATOM 717 C CA . GLU A 1 102 ? 12.087 -2.726 25.689 1.00 76.56 102 GLU A CA 1
ATOM 718 C C . GLU A 1 102 ? 12.941 -3.276 24.546 1.00 76.56 102 GLU A C 1
ATOM 720 O O . GLU A 1 102 ? 14.135 -3.500 24.721 1.00 76.56 102 GLU A O 1
ATOM 725 N N . THR A 1 103 ? 12.361 -3.457 23.357 1.00 76.19 103 THR A N 1
ATOM 726 C CA . THR A 1 103 ? 13.116 -3.962 22.200 1.00 76.19 103 THR A CA 1
ATOM 727 C C . THR A 1 103 ? 14.039 -2.895 21.625 1.00 76.19 103 THR A C 1
ATOM 729 O O . THR A 1 103 ? 15.166 -3.219 21.255 1.00 76.19 103 THR A O 1
ATOM 732 N N . ARG A 1 104 ? 13.620 -1.621 21.627 1.00 79.94 104 ARG A N 1
ATOM 733 C CA . ARG A 1 104 ? 14.490 -0.481 21.287 1.00 79.94 104 ARG A CA 1
ATOM 734 C C . ARG A 1 104 ? 15.704 -0.366 22.207 1.00 79.94 104 ARG A C 1
ATOM 736 O O . ARG A 1 104 ? 16.777 -0.009 21.735 1.00 79.94 104 ARG A O 1
ATOM 743 N N . ASN A 1 105 ? 15.545 -0.718 23.479 1.00 82.88 105 ASN A N 1
ATOM 744 C CA . ASN A 1 105 ? 16.616 -0.689 24.471 1.00 82.88 105 ASN A CA 1
ATOM 745 C C . ASN A 1 105 ? 17.485 -1.960 24.453 1.00 82.88 105 ASN A C 1
ATOM 747 O O . ASN A 1 105 ? 18.672 -1.892 24.761 1.00 82.88 105 ASN A O 1
ATOM 751 N N . ALA A 1 106 ? 16.915 -3.118 24.105 1.00 81.06 106 ALA A N 1
ATOM 752 C CA . ALA A 1 106 ? 17.608 -4.409 24.137 1.00 81.06 106 ALA A CA 1
ATOM 753 C C . ALA A 1 106 ? 18.346 -4.758 22.835 1.00 81.06 106 ALA A C 1
ATOM 755 O O . ALA A 1 106 ? 19.301 -5.536 22.856 1.00 81.06 106 ALA A O 1
ATOM 756 N N . VAL A 1 107 ? 17.908 -4.219 21.695 1.00 79.38 107 VAL A N 1
ATOM 757 C CA . VAL A 1 107 ? 18.466 -4.525 20.373 1.00 79.38 107 VAL A CA 1
ATOM 758 C C . VAL A 1 107 ? 19.112 -3.270 19.801 1.00 79.38 107 VAL A C 1
ATOM 760 O O . VAL A 1 107 ? 18.538 -2.186 19.846 1.00 79.38 107 VAL A O 1
ATOM 763 N N . SER A 1 108 ? 20.310 -3.405 19.224 1.00 78.19 108 SER A N 1
ATOM 764 C CA . SER A 1 108 ? 20.967 -2.272 18.567 1.00 78.19 108 SER A CA 1
ATOM 765 C C . SER A 1 108 ? 20.083 -1.696 17.456 1.00 78.19 108 SER A C 1
ATOM 767 O O . SER A 1 108 ? 19.393 -2.436 16.751 1.00 78.19 108 SER A O 1
ATOM 769 N N . ALA A 1 109 ? 20.145 -0.378 17.244 1.00 69.75 109 ALA A N 1
ATOM 770 C CA . ALA A 1 109 ? 19.379 0.290 16.189 1.00 69.75 109 ALA A CA 1
ATOM 771 C C . ALA A 1 109 ? 19.595 -0.362 14.808 1.00 69.75 109 ALA A C 1
ATOM 773 O O . ALA A 1 109 ? 18.649 -0.532 14.041 1.00 69.75 109 ALA A O 1
ATOM 774 N N . THR A 1 110 ? 20.820 -0.818 14.528 1.00 68.75 110 THR A N 1
ATOM 775 C CA . THR A 1 110 ? 21.169 -1.571 13.315 1.00 68.75 110 THR A CA 1
ATOM 776 C C . THR A 1 110 ? 20.472 -2.935 13.246 1.00 68.75 110 THR A C 1
ATOM 778 O O . THR A 1 110 ? 20.004 -3.335 12.181 1.00 68.75 110 THR A O 1
ATOM 781 N N . GLY A 1 111 ? 20.369 -3.653 14.369 1.00 69.62 111 GLY A N 1
ATOM 782 C CA . GLY A 1 111 ? 19.643 -4.923 14.455 1.00 69.62 111 GLY A CA 1
ATOM 783 C C . GLY A 1 111 ? 18.138 -4.751 14.246 1.00 69.62 111 GLY A C 1
ATOM 784 O O . GLY A 1 111 ? 17.534 -5.517 13.494 1.00 69.62 111 GLY A O 1
ATOM 785 N N . ILE A 1 112 ? 17.552 -3.701 14.832 1.00 65.19 112 ILE A N 1
ATOM 786 C CA . ILE A 1 112 ? 16.145 -3.337 14.617 1.00 65.19 112 ILE A CA 1
ATOM 787 C C . ILE A 1 112 ? 15.919 -2.939 13.166 1.00 65.19 112 ILE A C 1
ATOM 789 O O . ILE A 1 112 ? 14.947 -3.384 12.581 1.00 65.19 112 ILE A O 1
ATOM 793 N N . ALA A 1 113 ? 16.804 -2.150 12.552 1.00 63.88 113 ALA A N 1
ATOM 794 C CA . ALA A 1 113 ? 16.673 -1.778 11.145 1.00 63.88 113 ALA A CA 1
ATOM 795 C C . ALA A 1 113 ? 16.693 -3.006 10.218 1.00 63.88 113 ALA A C 1
ATOM 797 O O . ALA A 1 113 ? 15.887 -3.085 9.297 1.00 63.88 113 ALA A O 1
ATOM 798 N N . ARG A 1 114 ? 17.561 -3.991 10.494 1.00 65.69 114 ARG A N 1
ATOM 799 C CA . ARG A 1 114 ? 17.695 -5.206 9.675 1.00 65.69 114 ARG A CA 1
ATOM 800 C C . ARG A 1 114 ? 16.530 -6.188 9.823 1.00 65.69 114 ARG A C 1
ATOM 802 O O . ARG A 1 114 ? 16.200 -6.873 8.862 1.00 65.69 114 ARG A O 1
ATOM 809 N N . LEU A 1 115 ? 15.941 -6.292 11.013 1.00 71.25 115 LEU A N 1
ATOM 810 C CA . LEU A 1 115 ? 14.852 -7.231 11.328 1.00 71.25 115 LEU A CA 1
ATOM 811 C C . LEU A 1 115 ? 13.542 -6.504 11.655 1.00 71.25 115 LEU A C 1
ATOM 813 O O . LEU A 1 115 ? 12.702 -7.019 12.392 1.00 71.25 115 LEU A O 1
ATOM 817 N N . ARG A 1 116 ? 13.378 -5.288 11.130 1.00 73.31 116 ARG A N 1
ATOM 818 C CA . ARG A 1 116 ? 12.313 -4.366 11.528 1.00 73.31 116 ARG A CA 1
ATOM 819 C C . ARG A 1 116 ? 10.931 -4.983 11.368 1.00 73.31 116 ARG A C 1
ATOM 821 O O . ARG A 1 116 ? 10.169 -5.012 12.328 1.00 73.31 116 ARG A O 1
ATOM 828 N N . SER A 1 117 ? 10.661 -5.540 10.189 1.00 71.69 117 SER A N 1
ATOM 829 C CA . SER A 1 117 ? 9.379 -6.161 9.845 1.00 71.69 117 SER A CA 1
ATOM 830 C C . SER A 1 117 ? 9.026 -7.315 10.785 1.00 71.69 117 SER A C 1
ATOM 832 O O . SER A 1 117 ? 7.867 -7.469 11.160 1.00 71.69 117 SER A O 1
ATOM 834 N N . PHE A 1 118 ? 10.022 -8.091 11.224 1.00 80.12 118 PHE A N 1
ATOM 835 C CA . PHE A 1 118 ? 9.814 -9.153 12.205 1.00 80.12 118 PHE A CA 1
ATOM 836 C C . PHE A 1 118 ? 9.396 -8.575 13.560 1.00 80.12 118 PHE A C 1
ATOM 838 O O . PHE A 1 118 ? 8.337 -8.930 14.069 1.00 80.12 118 PHE A O 1
ATOM 845 N N . TYR A 1 119 ? 10.183 -7.649 14.120 1.00 81.69 119 TYR A N 1
ATOM 846 C CA . TYR A 1 119 ? 9.885 -7.077 15.435 1.00 81.69 119 TYR A CA 1
ATOM 847 C C . TYR A 1 119 ? 8.554 -6.330 15.456 1.00 81.69 119 TYR A C 1
ATOM 849 O O . TYR A 1 119 ? 7.765 -6.522 16.369 1.00 81.69 119 TYR A O 1
ATOM 857 N N . GLU A 1 120 ? 8.250 -5.538 14.432 1.00 83.19 120 GLU A N 1
ATOM 858 C CA . GLU A 1 120 ? 6.986 -4.798 14.378 1.00 83.19 120 GLU A CA 1
ATOM 859 C C . GLU A 1 120 ? 5.772 -5.716 14.328 1.00 83.19 120 GLU A C 1
ATOM 861 O O . GLU A 1 120 ? 4.771 -5.434 14.981 1.00 83.19 120 GLU A O 1
ATOM 866 N N . ARG A 1 121 ? 5.856 -6.840 13.613 1.00 84.06 121 ARG A N 1
ATOM 867 C CA . ARG A 1 121 ? 4.766 -7.821 13.574 1.00 84.06 121 ARG A CA 1
ATOM 868 C C . ARG A 1 121 ? 4.624 -8.585 14.874 1.00 84.06 121 ARG A C 1
ATOM 870 O O . ARG A 1 121 ? 3.501 -8.872 15.272 1.00 84.06 121 ARG A O 1
ATOM 877 N N . GLU A 1 122 ? 5.734 -8.914 15.525 1.00 85.69 122 GLU A N 1
ATOM 878 C CA . GLU A 1 122 ? 5.715 -9.551 16.840 1.00 85.69 122 GLU A CA 1
ATOM 879 C C . GLU A 1 122 ? 5.071 -8.639 17.885 1.00 85.69 122 GLU A C 1
ATOM 881 O O . GLU A 1 122 ? 4.133 -9.038 18.577 1.00 85.69 122 GLU A O 1
ATOM 886 N N . HIS A 1 123 ? 5.500 -7.380 17.930 1.00 88.38 123 HIS A N 1
ATOM 887 C CA . HIS A 1 123 ? 4.916 -6.357 18.791 1.00 88.38 123 HIS A CA 1
ATOM 888 C C . HIS A 1 123 ? 3.451 -6.105 18.484 1.00 88.38 123 HIS A C 1
ATOM 890 O O . HIS A 1 123 ? 2.636 -6.001 19.401 1.00 88.38 123 HIS A O 1
ATOM 896 N N . LEU A 1 124 ? 3.100 -6.042 17.203 1.00 89.75 124 LEU A N 1
ATOM 897 C CA . LEU A 1 124 ? 1.721 -5.876 16.789 1.00 89.75 124 LEU A CA 1
ATOM 898 C C . LEU A 1 124 ? 0.865 -7.083 17.192 1.00 89.75 124 LEU A C 1
ATOM 900 O O . LEU A 1 124 ? -0.232 -6.893 17.706 1.00 89.75 124 LEU A O 1
ATOM 904 N N . ALA A 1 125 ? 1.353 -8.315 17.030 1.00 89.50 125 ALA A N 1
ATOM 905 C CA . ALA A 1 125 ? 0.631 -9.516 17.448 1.00 89.50 125 ALA A CA 1
ATOM 906 C C . ALA A 1 125 ? 0.309 -9.493 18.951 1.00 89.50 125 ALA A C 1
ATOM 908 O O . ALA A 1 125 ? -0.827 -9.786 19.344 1.00 89.50 125 ALA A O 1
ATOM 909 N N . GLU A 1 126 ? 1.292 -9.103 19.767 1.00 90.88 126 GLU A N 1
ATOM 910 C CA . GLU A 1 126 ? 1.158 -8.942 21.216 1.00 90.88 126 GLU A CA 1
ATOM 911 C C . GLU A 1 126 ? 0.148 -7.845 21.566 1.00 90.88 126 GLU A C 1
ATOM 913 O O . GLU A 1 126 ? -0.767 -8.047 22.369 1.00 90.88 126 GLU A O 1
ATOM 918 N N . ARG A 1 127 ? 0.262 -6.691 20.903 1.00 91.44 127 ARG A N 1
ATOM 919 C CA . ARG A 1 127 ? -0.632 -5.550 21.093 1.00 91.44 127 ARG A CA 1
ATOM 920 C C . ARG A 1 127 ? -2.079 -5.897 20.746 1.00 91.44 127 ARG A C 1
ATOM 922 O O . ARG A 1 127 ? -2.976 -5.611 21.534 1.00 91.44 127 ARG A O 1
ATOM 929 N N . LEU A 1 128 ? -2.313 -6.559 19.614 1.00 91.75 128 LEU A N 1
ATOM 930 C CA . LEU A 1 128 ? -3.643 -7.022 19.215 1.00 91.75 128 LEU A CA 1
ATOM 931 C C . LEU A 1 128 ? -4.226 -8.003 20.240 1.00 91.75 128 LEU A C 1
ATOM 933 O O . LEU A 1 128 ? -5.400 -7.897 20.587 1.00 91.75 128 LEU A O 1
ATOM 937 N N . ALA A 1 129 ? -3.416 -8.921 20.775 1.00 91.19 129 ALA A N 1
ATOM 938 C CA . ALA A 1 129 ? -3.869 -9.859 21.799 1.00 91.19 129 ALA A CA 1
ATOM 939 C C . ALA A 1 129 ? -4.303 -9.146 23.094 1.00 91.19 129 ALA A C 1
ATOM 941 O O . ALA A 1 129 ? -5.360 -9.481 23.644 1.00 91.19 129 ALA A O 1
ATOM 942 N N . THR A 1 130 ? -3.545 -8.127 23.517 1.00 91.31 130 THR A N 1
ATOM 943 C CA . THR A 1 130 ? -3.872 -7.249 24.656 1.00 91.31 130 THR A CA 1
ATOM 944 C C . THR A 1 130 ? -5.168 -6.474 24.423 1.00 91.31 130 THR A C 1
ATOM 946 O O . THR A 1 130 ? -5.995 -6.377 25.326 1.00 91.31 130 THR A O 1
ATOM 949 N N . LEU A 1 131 ? -5.399 -6.004 23.194 1.00 89.81 131 LEU A N 1
ATOM 950 C CA . LEU A 1 131 ? -6.656 -5.367 22.777 1.00 89.81 131 LEU A CA 1
ATOM 951 C C . LEU A 1 131 ? -7.838 -6.349 22.689 1.00 89.81 131 LEU A C 1
ATOM 953 O O . LEU A 1 131 ? -8.959 -5.946 22.390 1.00 89.81 131 LEU A O 1
ATOM 957 N N . GLY A 1 132 ? -7.613 -7.643 22.922 1.00 88.69 132 GLY A N 1
ATOM 958 C CA . GLY A 1 132 ? -8.641 -8.672 22.806 1.00 88.69 132 GLY A CA 1
ATOM 959 C C . GLY A 1 132 ? -8.939 -9.109 21.372 1.00 88.69 132 GLY A C 1
ATOM 960 O O . GLY A 1 132 ? -9.854 -9.903 21.160 1.00 88.69 132 GLY A O 1
ATOM 961 N N . ILE A 1 133 ? -8.158 -8.645 20.398 1.00 89.06 133 ILE A N 1
ATOM 962 C CA . ILE A 1 133 ? -8.314 -8.990 18.988 1.00 89.06 133 ILE A CA 1
ATOM 963 C C . ILE A 1 133 ? -7.724 -10.375 18.728 1.00 89.06 133 ILE A C 1
ATOM 965 O O . ILE A 1 133 ? -6.578 -10.670 19.077 1.00 89.06 133 ILE A O 1
ATOM 969 N N . ASN A 1 134 ? -8.515 -11.212 18.057 1.00 85.88 134 ASN A N 1
ATOM 970 C CA . ASN A 1 134 ? -8.057 -12.459 17.467 1.00 85.88 134 ASN A CA 1
ATOM 971 C C . ASN A 1 134 ? -8.434 -12.494 15.981 1.00 85.88 134 ASN A C 1
ATOM 973 O O . ASN A 1 134 ? -9.590 -12.742 15.630 1.00 85.88 134 ASN A O 1
ATOM 977 N N . LEU A 1 135 ? -7.445 -12.274 15.113 1.00 81.38 135 LEU A N 1
ATOM 978 C CA . LEU A 1 135 ? -7.622 -12.271 13.659 1.00 81.38 135 LEU A CA 1
ATOM 979 C C . LEU A 1 135 ? -8.057 -13.637 13.104 1.00 81.38 135 LEU A C 1
ATOM 981 O O . LEU A 1 135 ? -8.684 -13.702 12.045 1.00 81.38 135 LEU A O 1
ATOM 985 N N . TYR A 1 136 ? -7.778 -14.723 13.832 1.00 78.19 136 TYR A N 1
ATOM 986 C CA . TYR A 1 136 ? -8.099 -16.090 13.434 1.00 78.19 136 TYR A CA 1
ATOM 987 C C . TYR A 1 136 ? -8.710 -16.886 14.600 1.00 78.19 136 TYR A C 1
ATOM 989 O O . TYR A 1 136 ? -8.143 -17.862 15.093 1.00 78.19 136 TYR A O 1
ATOM 997 N N . SER A 1 137 ? -9.891 -16.462 15.065 1.00 65.06 137 SER A N 1
ATOM 998 C CA . SER A 1 137 ? -10.624 -17.182 16.115 1.00 65.06 137 SER A CA 1
ATOM 999 C C . SER A 1 137 ? -11.313 -18.435 15.565 1.00 65.06 137 SER A C 1
ATOM 1001 O O . SER A 1 137 ? -12.189 -18.360 14.697 1.00 65.06 137 SER A O 1
ATOM 1003 N N . GLN A 1 138 ? -10.940 -19.598 16.107 1.00 56.47 138 GLN A N 1
ATOM 1004 C CA . GLN A 1 138 ? -11.697 -20.845 15.938 1.00 56.47 138 GLN A CA 1
ATOM 1005 C C . GLN A 1 138 ? -12.616 -21.146 17.135 1.00 56.47 138 GLN A C 1
ATOM 1007 O O . GLN A 1 138 ? -13.501 -21.994 17.014 1.00 56.47 138 GLN A O 1
ATOM 1012 N N . ARG A 1 139 ? -12.430 -20.478 18.286 1.00 53.34 139 ARG A N 1
ATOM 1013 C CA . ARG A 1 139 ? -13.194 -20.701 19.524 1.00 53.34 139 ARG A CA 1
ATOM 1014 C C . ARG A 1 139 ? -13.383 -19.406 20.324 1.00 53.34 139 ARG A C 1
ATOM 1016 O O . ARG A 1 139 ? -12.558 -18.502 20.286 1.00 53.34 139 ARG A O 1
ATOM 1023 N N . SER A 1 140 ? -14.477 -19.329 21.080 1.00 53.06 140 SER A N 1
ATOM 1024 C CA . SER A 1 140 ? -14.696 -18.278 22.080 1.00 53.06 140 SER A CA 1
ATOM 1025 C C . SER A 1 140 ? -13.857 -18.547 23.335 1.00 53.06 140 SER A C 1
ATOM 1027 O O . SER A 1 140 ? -13.868 -19.671 23.837 1.00 53.06 140 SER A O 1
ATOM 1029 N N . GLY A 1 141 ? -13.203 -17.520 23.888 1.00 61.41 141 GLY A N 1
ATOM 1030 C CA . GLY A 1 141 ? -12.469 -17.621 25.160 1.00 61.41 141 GLY A CA 1
ATOM 1031 C C . GLY A 1 141 ? -10.969 -17.910 25.041 1.00 61.41 141 GLY A C 1
ATOM 1032 O O . GLY A 1 141 ? -10.366 -18.363 26.012 1.00 61.41 141 GLY A O 1
ATOM 1033 N N . ASP A 1 142 ? -10.360 -17.646 23.882 1.00 69.75 142 ASP A N 1
ATOM 1034 C CA . ASP A 1 142 ? -8.927 -17.874 23.660 1.00 69.75 142 ASP A CA 1
ATOM 1035 C C . ASP A 1 142 ? -8.069 -17.107 24.677 1.00 69.75 142 ASP A C 1
ATOM 1037 O O . ASP A 1 142 ? -8.304 -15.917 24.936 1.00 69.75 142 ASP A O 1
ATOM 1041 N N . LYS A 1 143 ? -7.069 -17.790 25.250 1.00 85.38 143 LYS A N 1
ATOM 1042 C CA . LYS A 1 143 ? -6.104 -17.191 26.181 1.00 85.38 143 LYS A CA 1
ATOM 1043 C C . LYS A 1 143 ? -5.246 -16.170 25.436 1.00 85.38 143 LYS A C 1
ATOM 1045 O O . LYS A 1 143 ? -5.030 -16.308 24.236 1.00 85.38 143 LYS A O 1
ATOM 1050 N N . HIS A 1 144 ? -4.685 -15.194 26.157 1.00 89.06 144 HIS A N 1
ATOM 1051 C CA . HIS A 1 144 ? -3.783 -14.175 25.591 1.00 89.06 144 HIS A CA 1
ATOM 1052 C C . HIS A 1 144 ? -2.734 -14.779 24.648 1.00 89.06 144 HIS A C 1
ATOM 1054 O O . HIS A 1 144 ? -2.676 -14.430 23.476 1.00 89.06 144 HIS A O 1
ATOM 1060 N N . ARG A 1 145 ? -2.002 -15.793 25.124 1.00 86.75 145 ARG A N 1
ATOM 1061 C CA . ARG A 1 145 ? -0.981 -16.511 24.348 1.00 86.75 145 ARG A CA 1
ATOM 1062 C C . ARG A 1 145 ? -1.504 -17.092 23.025 1.00 86.75 145 ARG A C 1
ATOM 1064 O O . ARG A 1 145 ? -0.794 -17.047 22.026 1.00 86.75 145 ARG A O 1
ATOM 1071 N N . ASP A 1 146 ? -2.724 -17.624 23.009 1.00 83.81 146 ASP A N 1
ATOM 1072 C CA . ASP A 1 146 ? -3.315 -18.212 21.802 1.00 83.81 146 ASP A CA 1
ATOM 1073 C C . ASP A 1 146 ? -3.654 -17.121 20.776 1.00 83.81 146 ASP A C 1
ATOM 1075 O O . ASP A 1 146 ? -3.411 -17.298 19.582 1.00 83.81 146 ASP A O 1
ATOM 1079 N N . ARG A 1 147 ? -4.121 -15.954 21.244 1.00 86.56 147 ARG A N 1
ATOM 1080 C CA . ARG A 1 147 ? -4.360 -14.777 20.392 1.00 86.56 147 ARG A CA 1
ATOM 1081 C C . ARG A 1 147 ? -3.066 -14.250 19.790 1.00 86.56 147 ARG A C 1
ATOM 1083 O O . ARG A 1 147 ? -3.044 -13.970 18.599 1.00 86.56 147 ARG A O 1
ATOM 1090 N N . VAL A 1 148 ? -1.987 -14.174 20.574 1.00 84.88 148 VAL A N 1
ATOM 1091 C CA . VAL A 1 148 ? -0.664 -13.766 20.068 1.00 84.88 148 VAL A CA 1
ATOM 1092 C C . VAL A 1 148 ? -0.242 -14.670 18.913 1.00 84.88 148 VAL A C 1
ATOM 1094 O O . VAL A 1 148 ? 0.109 -14.177 17.844 1.00 84.88 148 VAL A O 1
ATOM 1097 N N . TYR A 1 149 ? -0.333 -15.995 19.078 1.00 82.00 149 TYR A N 1
ATOM 1098 C CA . TYR A 1 149 ? 0.025 -16.933 18.009 1.00 82.00 149 TYR A CA 1
ATOM 1099 C C . TYR A 1 149 ? -0.880 -16.817 16.780 1.00 82.00 149 TYR A C 1
ATOM 1101 O O . TYR A 1 149 ? -0.378 -16.843 15.656 1.00 82.00 149 TYR A O 1
ATOM 1109 N N . ALA A 1 150 ? -2.192 -16.682 16.978 1.00 80.62 150 ALA A N 1
ATOM 1110 C CA . ALA A 1 150 ? -3.145 -16.522 15.885 1.00 80.62 150 ALA A CA 1
ATOM 1111 C C . ALA A 1 150 ? -2.891 -15.224 15.102 1.00 80.62 150 ALA A C 1
ATOM 1113 O O . ALA A 1 150 ? -2.780 -15.252 13.877 1.00 80.62 150 ALA A O 1
ATOM 1114 N N . ASN A 1 151 ? -2.711 -14.105 15.806 1.00 84.38 151 ASN A N 1
ATOM 1115 C CA . ASN A 1 151 ? -2.395 -12.815 15.202 1.00 84.38 151 ASN A CA 1
ATOM 1116 C C . ASN A 1 151 ? -1.057 -12.878 14.464 1.00 84.38 151 ASN A C 1
ATOM 1118 O O . ASN A 1 151 ? -0.995 -12.497 13.301 1.00 84.38 151 ASN A O 1
ATOM 1122 N N . ARG A 1 152 ? -0.012 -13.451 15.075 1.00 79.56 152 ARG A N 1
ATOM 1123 C CA . ARG A 1 152 ? 1.291 -13.655 14.425 1.00 79.56 152 ARG A CA 1
ATOM 1124 C C . ARG A 1 152 ? 1.159 -14.426 13.114 1.00 79.56 152 ARG A C 1
ATOM 1126 O O . ARG A 1 152 ? 1.769 -14.038 12.125 1.00 79.56 152 ARG A O 1
ATOM 1133 N N . ALA A 1 153 ? 0.365 -15.496 13.087 1.00 75.56 153 ALA A N 1
ATOM 1134 C CA . ALA A 1 153 ? 0.174 -16.302 11.884 1.00 75.56 153 ALA A CA 1
ATOM 1135 C C . ALA A 1 153 ? -0.478 -15.506 10.740 1.00 75.56 153 ALA A C 1
ATOM 1137 O O . ALA A 1 153 ? -0.065 -15.648 9.590 1.00 75.56 153 ALA A O 1
ATOM 1138 N N . VAL A 1 154 ? -1.458 -14.651 11.049 1.00 74.12 154 VAL A N 1
ATOM 1139 C CA . VAL A 1 154 ? -2.103 -13.781 10.052 1.00 74.12 154 VAL A CA 1
ATOM 1140 C C . VAL A 1 154 ? -1.151 -12.667 9.602 1.00 74.12 154 VAL A C 1
ATOM 1142 O O . VAL A 1 154 ? -0.967 -12.469 8.403 1.00 74.12 154 VAL A O 1
ATOM 1145 N N . LEU A 1 155 ? -0.476 -11.999 10.542 1.00 76.12 155 LEU A N 1
ATOM 1146 C CA . LEU A 1 155 ? 0.468 -10.907 10.271 1.00 76.12 155 LEU A CA 1
ATOM 1147 C C . LEU A 1 155 ? 1.716 -11.373 9.507 1.00 76.12 155 LEU A C 1
ATOM 1149 O O . LEU A 1 155 ? 2.283 -10.612 8.728 1.00 76.12 155 LEU A O 1
ATOM 1153 N N . ALA A 1 156 ? 2.142 -12.627 9.678 1.00 68.94 156 ALA A N 1
ATOM 1154 C CA . ALA A 1 156 ? 3.221 -13.226 8.891 1.00 68.94 156 ALA A CA 1
ATOM 1155 C C . ALA A 1 156 ? 2.887 -13.310 7.390 1.00 68.94 156 ALA A C 1
ATOM 1157 O O . ALA A 1 156 ? 3.802 -13.378 6.575 1.00 68.94 156 ALA A O 1
ATOM 1158 N N . GLY A 1 157 ? 1.599 -13.281 7.025 1.00 60.06 157 GLY A N 1
ATOM 1159 C CA . GLY A 1 157 ? 1.138 -13.273 5.638 1.00 60.06 157 GLY A CA 1
ATOM 1160 C C . GLY A 1 157 ? 1.288 -11.931 4.913 1.00 60.06 157 GLY A C 1
ATOM 1161 O O . GLY A 1 157 ? 1.257 -11.934 3.686 1.00 60.06 157 GLY A O 1
ATOM 1162 N N . GLY A 1 158 ? 1.475 -10.811 5.625 1.00 53.97 158 GLY A N 1
ATOM 1163 C CA . GLY A 1 158 ? 1.861 -9.547 4.990 1.00 53.97 158 GLY A CA 1
ATOM 1164 C C . GLY A 1 158 ? 3.260 -9.690 4.389 1.00 53.97 158 GLY A C 1
ATOM 1165 O O . GLY A 1 158 ? 4.109 -10.381 4.949 1.00 53.97 158 GLY A O 1
ATOM 1166 N N . VAL A 1 159 ? 3.575 -9.085 3.254 1.00 50.97 159 VAL A N 1
ATOM 1167 C CA . VAL A 1 159 ? 4.927 -9.202 2.672 1.00 50.97 159 VAL A CA 1
ATOM 1168 C C . VAL A 1 159 ? 5.871 -8.197 3.352 1.00 50.97 159 VAL A C 1
ATOM 1170 O O . VAL A 1 159 ? 5.433 -7.148 3.809 1.00 50.97 159 VAL A O 1
ATOM 1173 N N . ASP A 1 160 ? 7.159 -8.528 3.481 1.00 47.81 160 ASP A N 1
ATOM 1174 C CA . ASP A 1 160 ? 8.200 -7.782 4.229 1.00 47.81 160 ASP A CA 1
ATOM 1175 C C . ASP A 1 160 ? 8.498 -6.342 3.754 1.00 47.81 160 ASP A C 1
ATOM 1177 O O . ASP A 1 160 ? 9.395 -5.694 4.295 1.00 47.81 160 ASP A O 1
ATOM 1181 N N . HIS A 1 161 ? 7.766 -5.833 2.766 1.00 50.19 161 HIS A N 1
ATOM 1182 C CA . HIS A 1 161 ? 8.196 -4.709 1.933 1.00 50.19 161 HIS A CA 1
ATOM 1183 C C . HIS A 1 161 ? 7.422 -3.412 2.124 1.00 50.19 161 HIS A C 1
ATOM 1185 O O . HIS A 1 161 ? 7.791 -2.394 1.545 1.00 50.19 161 HIS A O 1
ATOM 1191 N N . GLN A 1 162 ? 6.363 -3.418 2.925 1.00 63.06 162 GLN A N 1
ATOM 1192 C CA . GLN A 1 162 ? 5.459 -2.282 2.968 1.00 63.06 162 GLN A CA 1
ATOM 1193 C C . GLN A 1 162 ? 5.578 -1.544 4.304 1.00 63.06 162 GLN A C 1
ATOM 1195 O O . GLN A 1 162 ? 5.539 -2.118 5.394 1.00 63.06 162 GLN A O 1
ATOM 1200 N N . ARG A 1 163 ? 5.790 -0.229 4.191 1.00 79.31 163 ARG A N 1
ATOM 1201 C CA . ARG A 1 163 ? 5.781 0.746 5.289 1.00 79.31 163 ARG A CA 1
ATOM 1202 C C . ARG A 1 163 ? 4.508 0.614 6.136 1.00 79.31 163 ARG A C 1
ATOM 1204 O O . ARG A 1 163 ? 4.566 0.801 7.351 1.00 79.31 163 ARG A O 1
ATOM 1211 N N . SER A 1 164 ? 3.406 0.277 5.485 1.00 88.44 164 SER A N 1
ATOM 1212 C CA . SER A 1 164 ? 2.080 -0.001 6.019 1.00 88.44 164 SER A CA 1
ATOM 1213 C C . SER A 1 164 ? 1.566 -1.326 5.457 1.00 88.44 164 SER A C 1
ATOM 1215 O O . SER A 1 164 ? 2.141 -1.831 4.507 1.00 88.44 164 SER A O 1
ATOM 1217 N N . PHE A 1 165 ? 0.566 -1.947 6.075 1.00 88.62 165 PHE A N 1
ATOM 1218 C CA . PHE A 1 165 ? -0.085 -3.127 5.497 1.00 88.62 165 PHE A CA 1
ATOM 1219 C C . PHE A 1 165 ? -1.452 -3.374 6.135 1.00 88.62 165 PHE A C 1
ATOM 1221 O O . PHE A 1 165 ? -1.661 -3.083 7.319 1.00 88.62 165 PHE A O 1
ATOM 1228 N N . ALA A 1 166 ? -2.341 -4.018 5.386 1.00 89.50 166 ALA A N 1
ATOM 1229 C CA . ALA A 1 166 ? -3.601 -4.559 5.868 1.00 89.50 166 ALA A CA 1
ATOM 1230 C C . ALA A 1 166 ? -3.516 -6.074 6.128 1.00 89.50 166 ALA A C 1
ATOM 1232 O O . ALA A 1 166 ? -2.962 -6.855 5.354 1.00 89.50 166 ALA A O 1
ATOM 1233 N N . ALA A 1 167 ? -4.116 -6.511 7.230 1.00 86.38 167 ALA A N 1
ATOM 1234 C CA . ALA A 1 167 ? -4.245 -7.901 7.635 1.00 86.38 167 ALA A CA 1
ATOM 1235 C C . ALA A 1 167 ? -5.726 -8.232 7.844 1.00 86.38 167 ALA A C 1
ATOM 1237 O O . ALA A 1 167 ? -6.333 -7.872 8.856 1.00 86.38 167 ALA A O 1
ATOM 1238 N N . VAL A 1 168 ? -6.312 -8.933 6.874 1.00 83.31 168 VAL A N 1
ATOM 1239 C CA . VAL A 1 168 ? -7.732 -9.302 6.892 1.00 83.31 168 VAL A CA 1
ATOM 1240 C C . VAL A 1 168 ? -7.929 -10.558 7.740 1.00 83.31 168 VAL A C 1
ATOM 1242 O O . VAL A 1 168 ? -7.478 -11.648 7.382 1.00 83.31 168 VAL A O 1
ATOM 1245 N N . GLY A 1 169 ? -8.584 -10.399 8.889 1.00 79.31 169 GLY A N 1
ATOM 1246 C CA . GLY A 1 169 ? -9.061 -11.498 9.722 1.00 79.31 169 GLY A CA 1
ATOM 1247 C C . GLY A 1 169 ? -10.477 -11.934 9.343 1.00 79.31 169 GLY A C 1
ATOM 1248 O O . GLY A 1 169 ? -11.081 -11.429 8.401 1.00 79.31 169 GLY A O 1
ATOM 1249 N N . LYS A 1 170 ? -11.045 -12.870 10.111 1.00 77.81 170 LYS A N 1
ATOM 1250 C CA . LYS A 1 170 ? -12.393 -13.404 9.831 1.00 77.81 170 LYS A CA 1
ATOM 1251 C C . LYS A 1 170 ? -13.514 -12.366 9.993 1.00 77.81 170 LYS A C 1
ATOM 1253 O O . LYS A 1 170 ? -14.452 -12.356 9.206 1.00 77.81 170 LYS A O 1
ATOM 1258 N N . ASN A 1 171 ? -13.436 -11.547 11.043 1.00 81.25 171 ASN A N 1
ATOM 1259 C CA . ASN A 1 171 ? -14.509 -10.624 11.444 1.00 81.25 171 ASN A CA 1
ATOM 1260 C C . ASN A 1 171 ? -14.070 -9.153 11.461 1.00 81.25 171 ASN A C 1
ATOM 1262 O O . ASN A 1 171 ? -14.885 -8.280 11.742 1.00 81.25 171 ASN A O 1
ATOM 1266 N N . LEU A 1 172 ? -12.783 -8.885 11.251 1.00 89.44 172 LEU A N 1
ATOM 1267 C CA . LEU A 1 172 ? -12.215 -7.543 11.250 1.00 89.44 172 LEU A CA 1
ATOM 1268 C C . LEU A 1 172 ? -10.934 -7.525 10.421 1.00 89.44 172 LEU A C 1
ATOM 1270 O O . LEU A 1 172 ? -10.250 -8.545 10.307 1.00 89.44 172 LEU A O 1
ATOM 1274 N N . CYS A 1 173 ? -10.599 -6.358 9.893 1.00 91.06 173 CYS A N 1
ATOM 1275 C CA . CYS A 1 173 ? -9.310 -6.072 9.283 1.00 91.06 173 CYS A CA 1
ATOM 1276 C C . CYS A 1 173 ? -8.452 -5.256 10.252 1.00 91.06 173 CYS A C 1
ATOM 1278 O O . CYS A 1 173 ? -8.972 -4.380 10.942 1.00 91.06 173 CYS A O 1
ATOM 1280 N N . VAL A 1 174 ? -7.148 -5.514 10.303 1.00 92.94 174 VAL A N 1
ATOM 1281 C CA . VAL A 1 174 ? -6.186 -4.640 10.986 1.00 92.94 174 VAL A CA 1
ATOM 1282 C C . VAL A 1 174 ? -5.344 -3.928 9.944 1.00 92.94 174 VAL A C 1
ATOM 1284 O O . VAL A 1 174 ? -4.812 -4.582 9.057 1.00 92.94 174 VAL A O 1
ATOM 1287 N N . ILE A 1 175 ? -5.179 -2.617 10.080 1.00 93.88 175 ILE A N 1
ATOM 1288 C CA . ILE A 1 175 ? -4.244 -1.831 9.276 1.00 93.88 175 ILE A CA 1
ATOM 1289 C C . ILE A 1 175 ? -3.111 -1.364 10.175 1.00 93.88 175 ILE A C 1
ATOM 1291 O O . ILE A 1 175 ? -3.343 -0.715 11.192 1.00 93.88 175 ILE A O 1
ATOM 1295 N N . SER A 1 176 ? -1.884 -1.662 9.771 1.00 92.25 176 SER A N 1
ATOM 1296 C CA . SER A 1 176 ? -0.672 -1.157 10.397 1.00 92.25 176 SER A CA 1
ATOM 1297 C C . SER A 1 176 ? -0.135 0.021 9.583 1.00 92.25 176 SER A C 1
ATOM 1299 O O . SER A 1 176 ? 0.185 -0.157 8.413 1.00 92.25 176 SER A O 1
ATOM 1301 N N . LEU A 1 177 ? 0.001 1.208 10.181 1.00 91.56 177 LEU A N 1
ATOM 1302 C CA . LEU A 1 177 ? 0.540 2.418 9.527 1.00 91.56 177 LEU A CA 1
ATOM 1303 C C . LEU A 1 177 ? 1.777 2.934 10.254 1.00 91.56 177 LEU A C 1
ATOM 1305 O O . LEU A 1 177 ? 1.886 2.762 11.460 1.00 91.56 177 LEU A O 1
ATOM 1309 N N . ARG A 1 178 ? 2.682 3.659 9.594 1.00 87.31 178 ARG A N 1
ATOM 1310 C CA . ARG A 1 178 ? 3.688 4.425 10.350 1.00 87.31 178 ARG A CA 1
ATOM 1311 C C . ARG A 1 178 ? 3.134 5.767 10.824 1.00 87.31 178 ARG A C 1
ATOM 1313 O O . ARG A 1 178 ? 2.347 6.377 10.101 1.00 87.31 178 ARG A O 1
ATOM 1320 N N . PRO A 1 179 ? 3.612 6.271 11.972 1.00 82.81 179 PRO A N 1
ATOM 1321 C CA . PRO A 1 179 ? 3.231 7.595 12.451 1.00 82.81 179 PRO A CA 1
ATOM 1322 C C . PRO A 1 179 ? 3.883 8.742 11.664 1.00 82.81 179 PRO A C 1
ATOM 1324 O O . PRO A 1 179 ? 3.309 9.818 11.599 1.00 82.81 179 PRO A O 1
ATOM 1327 N N . ASN A 1 180 ? 5.061 8.551 11.053 1.00 86.06 180 ASN A N 1
ATOM 1328 C CA . ASN A 1 180 ? 5.667 9.598 10.222 1.00 86.06 180 ASN A CA 1
ATOM 1329 C C . ASN A 1 180 ? 4.873 9.799 8.920 1.00 86.06 180 ASN A C 1
ATOM 1331 O O . ASN A 1 180 ? 4.140 8.898 8.520 1.00 86.06 180 ASN A O 1
ATOM 1335 N N . SER A 1 181 ? 5.029 10.942 8.245 1.00 90.12 181 SER A N 1
ATOM 1336 C CA . SER A 1 181 ? 4.384 11.193 6.946 1.00 90.12 181 SER A CA 1
ATOM 1337 C C . SER A 1 181 ? 5.014 10.358 5.824 1.00 90.12 181 SER A C 1
ATOM 1339 O O . SER A 1 181 ? 6.142 9.859 5.948 1.00 90.12 181 SER A O 1
ATOM 1341 N N . MET A 1 182 ? 4.283 10.127 4.729 1.00 91.56 182 MET A N 1
ATOM 1342 C CA . MET A 1 182 ? 4.816 9.402 3.566 1.00 91.56 182 MET A CA 1
ATOM 1343 C C . MET A 1 182 ? 5.972 10.168 2.913 1.00 91.56 182 MET A C 1
ATOM 1345 O O . MET A 1 182 ? 7.028 9.576 2.706 1.00 91.56 182 MET A O 1
ATOM 1349 N N . GLY A 1 183 ? 5.824 11.476 2.674 1.00 91.81 183 GLY A N 1
ATOM 1350 C CA . GLY A 1 183 ? 6.881 12.304 2.078 1.00 91.81 183 GLY A CA 1
ATOM 1351 C C . GLY A 1 183 ? 8.203 12.227 2.843 1.00 91.81 183 GLY A C 1
ATOM 1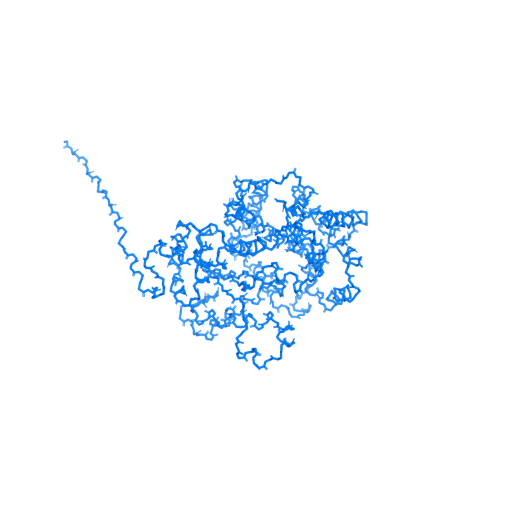352 O O . GLY A 1 183 ? 9.227 11.859 2.270 1.00 91.81 183 GLY A O 1
ATOM 1353 N N . SER A 1 184 ? 8.166 12.432 4.166 1.00 91.00 184 SER A N 1
ATOM 1354 C CA . SER A 1 184 ? 9.362 12.318 5.012 1.00 91.00 184 SER A CA 1
ATOM 1355 C C . SER A 1 184 ? 9.965 10.909 4.982 1.00 91.00 184 SER A C 1
ATOM 1357 O O . SER A 1 184 ? 11.188 10.751 5.003 1.00 91.00 184 SER A O 1
ATOM 1359 N N . TYR A 1 185 ? 9.134 9.863 4.926 1.00 90.50 185 TYR A N 1
ATOM 1360 C CA . TYR A 1 185 ? 9.628 8.495 4.798 1.00 90.50 185 TYR A CA 1
ATOM 1361 C C . TYR A 1 185 ? 10.356 8.274 3.468 1.00 90.50 185 TYR A C 1
ATOM 1363 O O . TYR A 1 185 ? 11.480 7.773 3.485 1.00 90.50 185 TYR A O 1
ATOM 1371 N N . VAL A 1 186 ? 9.746 8.641 2.337 1.00 91.56 186 VAL A N 1
ATOM 1372 C CA . VAL A 1 186 ? 10.333 8.407 1.009 1.00 91.56 186 VAL A CA 1
ATOM 1373 C C . VAL A 1 186 ? 11.632 9.195 0.857 1.00 91.56 186 VAL A C 1
ATOM 1375 O O . VAL A 1 186 ? 12.643 8.619 0.464 1.00 91.56 186 VAL A O 1
ATOM 1378 N N . GLU A 1 187 ? 11.646 10.465 1.262 1.00 93.31 187 GLU A N 1
ATOM 1379 C CA . GLU A 1 187 ? 12.840 11.314 1.220 1.00 93.31 187 GLU A CA 1
ATOM 1380 C C . GLU A 1 187 ? 14.002 10.724 2.035 1.00 93.31 187 GLU A C 1
ATOM 1382 O O . GLU A 1 187 ? 15.113 10.564 1.527 1.00 93.31 187 GLU A O 1
ATOM 1387 N N . ASN A 1 188 ? 13.747 10.350 3.293 1.00 88.19 188 ASN A N 1
ATOM 1388 C CA . ASN A 1 188 ? 14.815 9.965 4.219 1.00 88.19 188 ASN A CA 1
ATOM 1389 C C . ASN A 1 188 ? 15.214 8.487 4.129 1.00 88.19 188 ASN A C 1
ATOM 1391 O O . ASN A 1 188 ? 16.356 8.137 4.421 1.00 88.19 188 ASN A O 1
ATOM 1395 N N . GLN A 1 189 ? 14.275 7.598 3.799 1.00 85.81 189 GLN A N 1
ATOM 1396 C CA . GLN A 1 189 ? 14.495 6.146 3.817 1.00 85.81 189 GLN A CA 1
ATOM 1397 C C . GLN A 1 189 ? 14.649 5.557 2.413 1.00 85.81 189 GLN A C 1
ATOM 1399 O O . GLN A 1 189 ? 15.186 4.458 2.271 1.00 85.81 189 GLN A O 1
ATOM 1404 N N . GLN A 1 190 ? 14.199 6.263 1.374 1.00 89.38 190 GLN A N 1
ATOM 1405 C CA . GLN A 1 190 ? 14.235 5.795 -0.011 1.00 89.38 190 GLN A CA 1
ATOM 1406 C C . GLN A 1 190 ? 14.750 6.892 -0.961 1.00 89.38 190 GLN A C 1
ATOM 1408 O O . GLN A 1 190 ? 14.095 7.216 -1.953 1.00 89.38 190 GLN A O 1
ATOM 1413 N N . PRO A 1 191 ? 15.967 7.425 -0.727 1.00 90.00 191 PRO A N 1
ATOM 1414 C CA . PRO A 1 191 ? 16.482 8.590 -1.449 1.00 90.00 191 PRO A CA 1
ATOM 1415 C C . PRO A 1 191 ? 16.563 8.383 -2.968 1.00 90.00 191 PRO A C 1
ATOM 1417 O O . PRO A 1 191 ? 16.423 9.334 -3.728 1.00 90.00 191 PRO A O 1
ATOM 1420 N N . TYR A 1 192 ? 16.745 7.144 -3.436 1.00 91.06 192 TYR A N 1
ATOM 1421 C CA . TYR A 1 192 ? 16.745 6.842 -4.870 1.00 91.06 192 TYR A CA 1
ATOM 1422 C C . TYR A 1 192 ? 15.357 6.956 -5.496 1.00 91.06 192 TYR A C 1
ATOM 1424 O O . TYR A 1 192 ? 15.239 7.510 -6.582 1.00 91.06 192 TYR A O 1
ATOM 1432 N N . VAL A 1 193 ? 14.317 6.498 -4.797 1.00 93.69 193 VAL A N 1
ATOM 1433 C CA . VAL A 1 193 ? 12.924 6.690 -5.225 1.00 93.69 193 VAL A CA 1
ATOM 1434 C C . VAL A 1 193 ? 12.625 8.184 -5.254 1.00 93.69 193 VAL A C 1
ATOM 1436 O O . VAL A 1 193 ? 12.196 8.693 -6.280 1.00 93.69 193 VAL A O 1
ATOM 1439 N N . TRP A 1 194 ? 12.959 8.904 -4.177 1.00 94.62 194 TRP A N 1
ATOM 1440 C CA . TRP A 1 194 ? 12.783 10.356 -4.094 1.00 94.62 194 TRP A CA 1
ATOM 1441 C C . TRP A 1 194 ? 13.477 11.102 -5.242 1.00 94.62 194 TRP A C 1
ATOM 1443 O O . TRP A 1 194 ? 12.902 12.009 -5.844 1.00 94.62 194 TRP A O 1
ATOM 1453 N N . SER A 1 195 ? 14.696 10.680 -5.598 1.00 92.69 195 SER A N 1
ATOM 1454 C CA . SER A 1 195 ? 15.477 11.290 -6.679 1.00 92.69 195 SER A CA 1
ATOM 1455 C C . SER A 1 195 ? 14.864 11.114 -8.071 1.00 92.69 195 SER A C 1
ATOM 1457 O O . SER A 1 195 ? 15.145 11.930 -8.944 1.00 92.69 195 SER A O 1
ATOM 1459 N N . MET A 1 196 ? 14.021 10.094 -8.272 1.00 93.50 196 MET A N 1
ATOM 1460 C CA . MET A 1 196 ? 13.319 9.846 -9.539 1.00 93.50 196 MET A CA 1
ATOM 1461 C C . MET A 1 196 ? 12.057 10.698 -9.709 1.00 93.50 196 MET A C 1
ATOM 1463 O O . MET A 1 196 ? 11.529 10.753 -10.812 1.00 93.50 196 MET A O 1
ATOM 1467 N N . LEU A 1 197 ? 11.576 11.339 -8.643 1.00 92.44 197 LEU A N 1
ATOM 1468 C CA . LEU A 1 197 ? 10.391 12.194 -8.679 1.00 92.44 197 LEU A CA 1
ATOM 1469 C C . LEU A 1 197 ? 10.776 13.640 -9.001 1.00 92.44 197 LEU A C 1
ATOM 1471 O O . LEU A 1 197 ? 11.765 14.150 -8.464 1.00 92.44 197 LEU A O 1
ATOM 1475 N N . GLY A 1 198 ? 9.971 14.303 -9.828 1.00 90.81 198 GLY A N 1
ATOM 1476 C CA . GLY A 1 198 ? 10.008 15.746 -10.061 1.00 90.81 198 GLY A CA 1
ATOM 1477 C C . GLY A 1 198 ? 9.561 16.582 -8.872 1.00 90.81 198 GLY A C 1
ATOM 1478 O O . GLY A 1 198 ? 9.098 16.061 -7.861 1.00 90.81 198 GLY A O 1
ATOM 1479 N N . ALA A 1 199 ? 9.682 17.906 -8.992 1.00 90.56 199 ALA A N 1
ATOM 1480 C CA . ALA A 1 199 ? 9.282 18.819 -7.921 1.00 90.56 199 ALA A CA 1
ATOM 1481 C C . ALA A 1 199 ? 7.775 18.736 -7.627 1.00 90.56 199 ALA A C 1
ATOM 1483 O O . ALA A 1 199 ? 7.399 18.626 -6.464 1.00 90.56 199 ALA A O 1
ATOM 1484 N N . VAL A 1 200 ? 6.945 18.707 -8.677 1.00 86.56 200 VAL A N 1
ATOM 1485 C CA . VAL A 1 200 ? 5.480 18.594 -8.568 1.00 86.56 200 VAL A CA 1
ATOM 1486 C C . VAL A 1 200 ? 5.077 17.277 -7.899 1.00 86.56 200 VAL A C 1
ATOM 1488 O O . VAL A 1 200 ? 4.309 17.278 -6.942 1.00 86.56 200 VAL A O 1
ATOM 1491 N N . ASP A 1 201 ? 5.649 16.151 -8.335 1.00 90.19 201 ASP A N 1
ATOM 1492 C CA . ASP A 1 201 ? 5.343 14.849 -7.733 1.00 90.19 201 ASP A CA 1
ATOM 1493 C C . ASP A 1 201 ? 5.805 14.762 -6.274 1.00 90.19 201 ASP A C 1
ATOM 1495 O O . ASP A 1 201 ? 5.104 14.206 -5.431 1.00 90.19 201 ASP A O 1
ATOM 1499 N N . ARG A 1 202 ? 6.970 15.332 -5.938 1.00 93.56 202 ARG A N 1
ATOM 1500 C CA . ARG A 1 202 ? 7.455 15.401 -4.549 1.00 93.56 202 ARG A CA 1
ATOM 1501 C C . ARG A 1 202 ? 6.524 16.217 -3.662 1.00 93.56 202 ARG A C 1
ATOM 1503 O O . ARG A 1 202 ? 6.228 15.775 -2.554 1.00 93.56 202 ARG A O 1
ATOM 1510 N N . GLU A 1 203 ? 6.072 17.374 -4.137 1.00 91.62 203 GLU A N 1
ATOM 1511 C CA . GLU A 1 203 ? 5.106 18.221 -3.433 1.00 91.62 203 GLU A CA 1
ATOM 1512 C C . GLU A 1 203 ? 3.798 17.460 -3.187 1.00 91.62 203 GLU A C 1
ATOM 1514 O O . GLU A 1 203 ? 3.360 17.348 -2.043 1.00 91.62 203 GLU A O 1
ATOM 1519 N N . ALA A 1 204 ? 3.266 16.798 -4.217 1.00 90.44 204 ALA A N 1
ATOM 1520 C CA . ALA A 1 204 ? 2.057 15.990 -4.102 1.00 90.44 204 ALA A CA 1
ATOM 1521 C C . ALA A 1 204 ? 2.218 14.804 -3.127 1.00 90.44 204 ALA A C 1
ATOM 1523 O O . ALA A 1 204 ? 1.304 14.487 -2.365 1.00 90.44 204 ALA A O 1
ATOM 1524 N N . VAL A 1 205 ? 3.387 14.151 -3.092 1.00 92.25 205 VAL A N 1
ATOM 1525 C CA . VAL A 1 205 ? 3.681 13.073 -2.127 1.00 92.25 205 VAL A CA 1
ATOM 1526 C C . VAL A 1 205 ? 3.806 13.605 -0.694 1.00 92.25 205 VAL A C 1
ATOM 1528 O O . VAL A 1 205 ? 3.415 12.908 0.247 1.00 92.25 205 VAL A O 1
ATOM 1531 N N . VAL A 1 206 ? 4.331 14.818 -0.502 1.00 92.75 206 VAL A N 1
ATOM 1532 C CA . VAL A 1 206 ? 4.378 15.478 0.814 1.00 92.75 206 VAL A CA 1
ATOM 1533 C C . VAL A 1 206 ? 2.977 15.848 1.287 1.00 92.75 206 VAL A C 1
ATOM 1535 O O . VAL A 1 206 ? 2.661 15.605 2.448 1.00 92.75 206 VAL A O 1
ATOM 1538 N N . GLU A 1 207 ? 2.144 16.381 0.398 1.00 90.69 207 GLU A N 1
ATOM 1539 C CA . GLU A 1 207 ? 0.794 16.839 0.720 1.00 90.69 207 GLU A CA 1
ATOM 1540 C C . GLU A 1 207 ? -0.194 15.680 0.927 1.00 90.69 207 GLU A C 1
ATOM 1542 O O . GLU A 1 207 ? -0.923 15.651 1.915 1.00 90.69 207 GLU A O 1
ATOM 1547 N N . SER A 1 208 ? -0.214 14.709 0.010 1.00 92.69 208 SER A N 1
ATOM 1548 C CA . SER A 1 208 ? -1.267 13.684 -0.074 1.00 92.69 208 SER A CA 1
ATOM 1549 C C . SER A 1 208 ? -0.777 12.250 0.141 1.00 92.69 208 SER A C 1
ATOM 1551 O O . SER A 1 208 ? -1.589 11.332 0.271 1.00 92.69 208 SER A O 1
ATOM 1553 N N . GLY A 1 209 ? 0.536 12.010 0.228 1.00 93.44 209 GLY A N 1
ATOM 1554 C CA . GLY A 1 209 ? 1.086 10.651 0.267 1.00 93.44 209 GLY A CA 1
ATOM 1555 C C . GLY A 1 209 ? 0.615 9.808 1.456 1.00 93.44 209 GLY A C 1
ATOM 1556 O O . GLY A 1 209 ? 0.393 8.605 1.314 1.00 93.44 209 GLY A O 1
ATOM 1557 N N . SER A 1 210 ? 0.428 10.419 2.628 1.00 94.94 210 SER A N 1
ATOM 1558 C CA . SER A 1 210 ? -0.090 9.723 3.815 1.00 94.94 210 SER A CA 1
ATOM 1559 C C . SER A 1 210 ? -1.572 9.358 3.675 1.00 94.94 210 SER A C 1
ATOM 1561 O O . SER A 1 210 ? -1.996 8.325 4.205 1.00 94.94 210 SER A O 1
ATOM 1563 N N . ALA A 1 211 ? -2.348 10.174 2.957 1.00 95.50 211 ALA A N 1
ATOM 1564 C CA . ALA A 1 211 ? -3.737 9.881 2.628 1.00 95.50 211 ALA A CA 1
ATOM 1565 C C . ALA A 1 211 ? -3.827 8.747 1.607 1.00 95.50 211 ALA A C 1
ATOM 1567 O O . ALA A 1 211 ? -4.589 7.802 1.819 1.00 95.50 211 ALA A O 1
ATOM 1568 N N . TRP A 1 212 ? -2.998 8.791 0.554 1.00 94.00 212 TRP A N 1
ATOM 1569 C CA . TRP A 1 212 ? -2.969 7.727 -0.446 1.00 94.00 212 TRP A CA 1
ATOM 1570 C C . TRP A 1 212 ? -2.630 6.377 0.174 1.00 94.00 212 TRP A C 1
ATOM 1572 O O . TRP A 1 212 ? -3.304 5.381 -0.075 1.00 94.00 212 TRP A O 1
ATOM 1582 N N . GLU A 1 213 ? -1.622 6.351 1.038 1.00 95.06 213 GLU A N 1
ATOM 1583 C CA . GLU A 1 213 ? -1.270 5.152 1.781 1.00 95.06 213 GLU A CA 1
ATOM 1584 C C . GLU A 1 213 ? -2.425 4.651 2.652 1.00 95.06 213 GLU A C 1
ATOM 1586 O O . GLU A 1 213 ? -2.772 3.474 2.612 1.00 95.06 213 GLU A O 1
ATOM 1591 N N . PHE A 1 214 ? -3.020 5.538 3.453 1.00 96.25 214 PHE A N 1
ATOM 1592 C CA . PHE A 1 214 ? -4.075 5.151 4.379 1.00 96.25 214 PHE A CA 1
ATOM 1593 C C . PHE A 1 214 ? -5.256 4.518 3.645 1.00 96.25 214 PHE A C 1
ATOM 1595 O O . PHE A 1 214 ? -5.668 3.405 3.977 1.00 96.25 214 PHE A O 1
ATOM 1602 N N . TRP A 1 215 ? -5.779 5.199 2.626 1.00 95.19 215 TRP A N 1
ATOM 1603 C CA . TRP A 1 215 ? -6.927 4.699 1.884 1.00 95.19 215 TRP A CA 1
ATOM 1604 C C . TRP A 1 215 ? -6.585 3.484 1.020 1.00 95.19 215 TRP A C 1
ATOM 1606 O O . TRP A 1 215 ? -7.448 2.629 0.842 1.00 95.19 215 TRP A O 1
ATOM 1616 N N . HIS A 1 216 ? -5.336 3.339 0.567 1.00 93.75 216 HIS A N 1
ATOM 1617 C CA . HIS A 1 216 ? -4.872 2.119 -0.095 1.00 93.75 216 HIS A CA 1
ATOM 1618 C C . HIS A 1 216 ? -5.003 0.907 0.842 1.00 93.75 216 HIS A C 1
ATOM 1620 O O . HIS A 1 216 ? -5.648 -0.081 0.492 1.00 93.75 216 HIS A O 1
ATOM 1626 N N . GLU A 1 217 ? -4.508 1.006 2.078 1.00 94.62 217 GLU A N 1
ATOM 1627 C CA . GLU A 1 217 ? -4.644 -0.089 3.048 1.00 94.62 217 GLU A CA 1
ATOM 1628 C C . GLU A 1 217 ? -6.100 -0.352 3.455 1.00 94.62 217 GLU A C 1
ATOM 1630 O O . GLU A 1 217 ? -6.508 -1.500 3.646 1.00 94.62 217 GLU A O 1
ATOM 1635 N N . VAL A 1 218 ? -6.928 0.694 3.536 1.00 94.44 218 VAL A N 1
ATOM 1636 C CA . VAL A 1 218 ? -8.380 0.532 3.717 1.00 94.44 218 VAL A CA 1
ATOM 1637 C C . VAL A 1 218 ? -8.993 -0.234 2.541 1.00 94.44 218 VAL A C 1
ATOM 1639 O O . VAL A 1 218 ? -9.859 -1.088 2.748 1.00 94.44 218 VAL A O 1
ATOM 1642 N N . GLY A 1 219 ? -8.506 0.004 1.322 1.00 87.44 219 GLY A N 1
ATOM 1643 C CA . GLY A 1 219 ? -8.912 -0.713 0.120 1.00 87.44 219 GLY A CA 1
ATOM 1644 C C . GLY A 1 219 ? -8.663 -2.224 0.212 1.00 87.44 219 GLY A C 1
ATOM 1645 O O . GLY A 1 219 ? -9.539 -3.026 -0.126 1.00 87.44 219 GLY A O 1
ATOM 1646 N N . HIS A 1 220 ? -7.516 -2.622 0.766 1.00 87.25 220 HIS A N 1
ATOM 1647 C CA . HIS A 1 220 ? -7.172 -4.031 1.000 1.00 87.25 220 HIS A CA 1
ATOM 1648 C C . HIS A 1 220 ? -8.062 -4.727 2.022 1.00 87.25 220 HIS A C 1
ATOM 1650 O O . HIS A 1 220 ? -8.216 -5.949 1.976 1.00 87.25 220 HIS A O 1
ATOM 1656 N N . CYS A 1 221 ? -8.676 -3.975 2.933 1.00 87.38 221 CYS A N 1
ATOM 1657 C CA . CYS A 1 221 ? -9.560 -4.561 3.923 1.00 87.38 221 CYS A CA 1
ATOM 1658 C C . CYS A 1 221 ? -10.849 -5.115 3.296 1.00 87.38 221 CYS A C 1
ATOM 1660 O O . CYS A 1 221 ? -11.336 -6.146 3.762 1.00 87.38 221 CYS A O 1
ATOM 1662 N N . ALA A 1 222 ? -11.408 -4.469 2.266 1.00 80.81 222 ALA A N 1
ATOM 1663 C CA . ALA A 1 222 ? -12.712 -4.821 1.691 1.00 80.81 222 ALA A CA 1
ATOM 1664 C C . ALA A 1 222 ? -12.693 -4.885 0.149 1.00 80.81 222 ALA A C 1
ATOM 1666 O O . ALA A 1 222 ? -13.470 -4.175 -0.498 1.00 80.81 222 ALA A O 1
ATOM 1667 N N . PRO A 1 223 ? -11.861 -5.745 -0.468 1.00 69.31 223 PRO A N 1
ATOM 1668 C CA . PRO A 1 223 ? -11.605 -5.709 -1.908 1.00 69.31 223 PRO A CA 1
ATOM 1669 C C . PRO A 1 223 ? -12.872 -5.906 -2.752 1.00 69.31 223 PRO A C 1
ATOM 1671 O O . PRO A 1 223 ? -13.028 -5.260 -3.781 1.00 69.31 223 PRO A O 1
ATOM 1674 N N . GLU A 1 224 ? -13.818 -6.742 -2.309 1.00 66.00 224 GLU A N 1
ATOM 1675 C CA . GLU A 1 224 ? -15.089 -6.970 -3.018 1.00 66.00 224 GLU A CA 1
ATOM 1676 C C . GLU A 1 224 ? -16.029 -5.759 -2.956 1.00 66.00 224 GLU A C 1
ATOM 1678 O O . GLU A 1 224 ? -16.730 -5.454 -3.919 1.00 66.00 224 GLU A O 1
ATOM 1683 N N . LYS A 1 225 ? -16.041 -5.029 -1.838 1.00 69.94 225 LYS A N 1
ATOM 1684 C CA . LYS A 1 225 ? -16.843 -3.808 -1.726 1.00 69.94 225 LYS A CA 1
ATOM 1685 C C . LYS A 1 225 ? -16.204 -2.672 -2.509 1.00 69.94 225 LYS A C 1
ATOM 1687 O O . LYS A 1 225 ? -16.907 -1.964 -3.217 1.00 69.94 225 LYS A O 1
ATOM 1692 N N . VAL A 1 226 ? -14.887 -2.519 -2.398 1.00 64.12 226 VAL A N 1
ATOM 1693 C CA . VAL A 1 226 ? -14.099 -1.570 -3.191 1.00 64.12 226 VAL A CA 1
ATOM 1694 C C . VAL A 1 226 ? -14.340 -1.797 -4.677 1.00 64.12 226 VAL A C 1
ATOM 1696 O O . VAL A 1 226 ? -14.610 -0.850 -5.411 1.00 64.12 226 VAL A O 1
ATOM 1699 N N . ALA A 1 227 ? -14.335 -3.060 -5.095 1.00 61.16 227 ALA A N 1
ATOM 1700 C CA . ALA A 1 227 ? -14.669 -3.463 -6.445 1.00 61.16 227 ALA A CA 1
ATOM 1701 C C . ALA A 1 227 ? -16.039 -2.936 -6.896 1.00 61.16 227 ALA A C 1
ATOM 1703 O O . ALA A 1 227 ? -16.125 -2.255 -7.916 1.00 61.16 227 ALA A O 1
ATOM 1704 N N . ASN A 1 228 ? -17.085 -3.187 -6.104 1.00 60.41 228 ASN A N 1
ATOM 1705 C CA . ASN A 1 228 ? -18.441 -2.710 -6.393 1.00 60.41 228 ASN A CA 1
ATOM 1706 C C . ASN A 1 228 ? -18.537 -1.174 -6.377 1.00 60.41 228 ASN A C 1
ATOM 1708 O O . ASN A 1 228 ? -19.214 -0.566 -7.196 1.00 60.41 228 ASN A O 1
ATOM 1712 N N . LEU A 1 229 ? -17.828 -0.520 -5.457 1.00 62.28 229 LEU A N 1
ATOM 1713 C CA . LEU A 1 229 ? -17.791 0.936 -5.365 1.00 62.28 229 LEU A CA 1
ATOM 1714 C C . LEU A 1 229 ? -17.169 1.566 -6.618 1.00 62.28 229 LEU A C 1
ATOM 1716 O O . LEU A 1 229 ? -17.599 2.643 -7.024 1.00 62.28 229 LEU A O 1
ATOM 1720 N N . LEU A 1 230 ? -16.160 0.925 -7.210 1.00 56.69 230 LEU A N 1
ATOM 1721 C CA . LEU A 1 230 ? -15.485 1.385 -8.427 1.00 56.69 230 LEU A CA 1
ATOM 1722 C C . LEU A 1 230 ? -16.205 0.951 -9.716 1.00 56.69 230 LEU A C 1
ATOM 1724 O O . LEU A 1 230 ? -15.919 1.505 -10.784 1.00 56.69 230 LEU A O 1
ATOM 1728 N N . SER A 1 231 ? -17.123 -0.024 -9.640 1.00 52.19 231 SER A N 1
ATOM 1729 C CA . SER A 1 231 ? -17.834 -0.533 -10.814 1.00 52.19 231 SER A CA 1
ATOM 1730 C C . SER A 1 231 ? -18.908 0.396 -11.354 1.00 52.19 231 SER A C 1
ATOM 1732 O O . SER A 1 231 ? -19.162 0.383 -12.554 1.00 52.19 231 SER A O 1
ATOM 1734 N N . ASP A 1 232 ? -19.456 1.259 -10.504 1.00 45.41 232 ASP A N 1
ATOM 1735 C CA . ASP A 1 232 ? -20.457 2.249 -10.905 1.00 45.41 232 ASP A CA 1
ATOM 1736 C C . ASP A 1 232 ? -19.857 3.412 -11.724 1.00 45.41 232 ASP A C 1
ATOM 1738 O O . ASP A 1 232 ? -20.598 4.252 -12.233 1.00 45.41 232 ASP A O 1
ATOM 1742 N N . THR A 1 233 ? -18.523 3.484 -11.867 1.00 43.28 233 THR A N 1
ATOM 1743 C CA . THR A 1 233 ? -17.839 4.660 -12.435 1.00 43.28 233 THR A CA 1
ATOM 1744 C C . THR A 1 233 ? -16.681 4.381 -13.414 1.00 43.28 233 THR A C 1
ATOM 1746 O O . THR A 1 233 ? -16.029 5.342 -13.815 1.00 43.28 233 THR A O 1
ATOM 1749 N N . SER A 1 234 ? -16.374 3.140 -13.842 1.00 41.28 234 SER A N 1
ATOM 1750 C CA . SER A 1 234 ? -15.253 2.901 -14.794 1.00 41.28 234 SER A CA 1
ATOM 1751 C C . SER A 1 234 ? -15.281 1.572 -15.583 1.00 41.28 234 SER A C 1
ATOM 1753 O O . SER A 1 234 ? -15.842 0.581 -15.120 1.00 41.28 234 SER A O 1
ATOM 1755 N N . GLU A 1 235 ? -14.586 1.506 -16.736 1.00 44.12 235 GLU A N 1
ATOM 1756 C CA . GLU A 1 235 ? -14.342 0.272 -17.532 1.00 44.12 235 GLU A CA 1
ATOM 1757 C C . GLU A 1 235 ? -13.650 -0.850 -16.730 1.00 44.12 235 GLU A C 1
ATOM 1759 O O . GLU A 1 235 ? -13.828 -2.040 -16.995 1.00 44.12 235 GLU A O 1
ATOM 1764 N N . SER A 1 236 ? -12.902 -0.495 -15.689 1.00 38.81 236 SER A N 1
ATOM 1765 C CA . SER A 1 236 ? -12.258 -1.447 -14.775 1.00 38.81 236 SER A CA 1
ATOM 1766 C C . SER A 1 236 ? -13.266 -2.140 -13.857 1.00 38.81 236 SER A C 1
ATOM 1768 O O . SER A 1 236 ? -13.042 -3.271 -13.436 1.00 38.81 236 SER A O 1
ATOM 1770 N N . GLY A 1 237 ? -14.424 -1.513 -13.646 1.00 41.00 237 GLY A N 1
ATOM 1771 C CA . GLY A 1 237 ? -15.619 -2.102 -13.056 1.00 41.00 237 GLY A CA 1
ATOM 1772 C C . GLY A 1 237 ? -16.206 -3.270 -13.836 1.00 41.00 237 GLY A C 1
ATOM 1773 O O . GLY A 1 237 ? -16.665 -4.249 -13.246 1.00 41.00 237 GLY A O 1
ATOM 1774 N N . ALA A 1 238 ? -16.156 -3.193 -15.168 1.00 44.09 238 ALA A N 1
ATOM 1775 C CA . ALA A 1 238 ? -16.627 -4.253 -16.052 1.00 44.09 238 ALA A CA 1
ATOM 1776 C C . ALA A 1 238 ? -15.663 -5.450 -16.060 1.00 44.09 238 ALA A C 1
ATOM 1778 O O . ALA A 1 238 ? -16.113 -6.593 -16.029 1.00 44.09 238 ALA A O 1
ATOM 1779 N N . GLN A 1 239 ? -14.345 -5.217 -16.003 1.00 44.69 239 GLN A N 1
ATOM 1780 C CA . GLN A 1 239 ? -13.354 -6.288 -15.802 1.00 44.69 239 GLN A CA 1
ATOM 1781 C C . GLN A 1 239 ? -13.501 -6.965 -14.442 1.00 44.69 239 GLN A C 1
ATOM 1783 O O . GLN A 1 239 ? -13.348 -8.181 -14.345 1.00 44.69 239 GLN A O 1
ATOM 1788 N N . LEU A 1 240 ? -13.852 -6.195 -13.415 1.00 42.66 240 LEU A N 1
ATOM 1789 C CA . LEU A 1 240 ? -14.151 -6.692 -12.080 1.00 42.66 240 LEU A CA 1
ATOM 1790 C C . LEU A 1 240 ? -15.464 -7.443 -11.989 1.00 42.66 240 LEU A C 1
ATOM 1792 O O . LEU A 1 240 ? -15.509 -8.435 -11.283 1.00 42.66 240 LEU A O 1
ATOM 1796 N N . SER A 1 241 ? -16.507 -7.013 -12.696 1.00 42.69 241 SER A N 1
ATOM 1797 C CA . SER A 1 241 ? -17.762 -7.763 -12.778 1.00 42.69 241 SER A CA 1
ATOM 1798 C C . SER A 1 241 ? -17.556 -9.047 -13.566 1.00 42.69 241 SER A C 1
ATOM 1800 O O . SER A 1 241 ? -17.913 -10.104 -13.074 1.00 42.69 241 SER A O 1
ATOM 1802 N N . GLN A 1 242 ? -16.847 -9.007 -14.698 1.00 43.16 242 GLN A N 1
ATOM 1803 C CA . GLN A 1 242 ? -16.469 -10.213 -15.437 1.00 43.16 242 GLN A CA 1
ATOM 1804 C C . GLN A 1 242 ? -15.508 -11.113 -14.658 1.00 43.16 242 GLN A C 1
ATOM 1806 O O . GLN A 1 242 ? -15.487 -12.316 -14.902 1.00 43.16 242 GLN A O 1
ATOM 1811 N N . TRP A 1 243 ? -14.662 -10.582 -13.767 1.00 41.12 243 TRP A N 1
ATOM 1812 C CA . TRP A 1 243 ? -13.820 -11.406 -12.898 1.00 41.12 243 TRP A CA 1
ATOM 1813 C C . TRP A 1 243 ? -14.582 -11.887 -11.667 1.00 41.12 243 TRP A C 1
ATOM 1815 O O . TRP A 1 243 ? -14.433 -13.038 -11.315 1.00 41.12 243 TRP A O 1
ATOM 1825 N N . ASN A 1 244 ? -15.473 -11.113 -11.056 1.00 40.12 244 ASN A N 1
ATOM 1826 C CA . ASN A 1 244 ? -16.386 -11.625 -10.036 1.00 40.12 244 ASN A CA 1
ATOM 1827 C C . ASN A 1 244 ? -17.276 -12.713 -10.635 1.00 40.12 244 ASN A C 1
ATOM 1829 O O . ASN A 1 244 ? -17.407 -13.758 -10.027 1.00 40.12 244 ASN A O 1
ATOM 1833 N N . GLU A 1 245 ? -17.783 -12.552 -11.854 1.00 42.19 245 GLU A N 1
ATOM 1834 C CA . GLU A 1 245 ? -18.525 -13.579 -12.586 1.00 42.19 245 GLU A CA 1
ATOM 1835 C C . GLU A 1 245 ? -17.645 -14.768 -12.974 1.00 42.19 245 GLU A C 1
ATOM 1837 O O . GLU A 1 245 ? -18.091 -15.892 -12.829 1.00 42.19 245 GLU A O 1
ATOM 1842 N N . ARG A 1 246 ? -16.390 -14.584 -13.408 1.00 38.59 246 ARG A N 1
ATOM 1843 C CA . ARG A 1 246 ? -15.457 -15.699 -13.693 1.00 38.59 246 ARG A CA 1
ATOM 1844 C C . ARG A 1 246 ? -14.910 -16.366 -12.421 1.00 38.59 246 ARG A C 1
ATOM 1846 O O . ARG A 1 246 ? -14.598 -17.550 -12.454 1.00 38.59 246 ARG A O 1
ATOM 1853 N N . LYS A 1 247 ? -14.830 -15.651 -11.300 1.00 34.34 247 LYS A N 1
ATOM 1854 C CA . LYS A 1 247 ? -14.497 -16.140 -9.955 1.00 34.34 247 LYS A CA 1
ATOM 1855 C C . LYS A 1 247 ? -15.683 -16.926 -9.422 1.00 34.34 247 LYS A C 1
ATOM 1857 O O . LYS A 1 247 ? -15.489 -18.055 -9.010 1.00 34.34 247 LYS A O 1
ATOM 1862 N N . LEU A 1 248 ? -16.899 -16.391 -9.514 1.00 38.00 248 LEU A N 1
ATOM 1863 C CA . LEU A 1 248 ? -18.150 -17.046 -9.128 1.00 38.00 248 LEU A CA 1
ATOM 1864 C C . LEU A 1 248 ? -18.454 -18.247 -10.032 1.00 38.00 248 LEU A C 1
ATOM 1866 O O . LEU A 1 248 ? -18.698 -19.322 -9.516 1.00 38.00 248 LEU A O 1
ATOM 1870 N N . ALA A 1 249 ? -18.311 -18.141 -11.354 1.00 34.44 249 ALA A N 1
ATOM 1871 C CA . ALA A 1 249 ? -18.420 -19.262 -12.292 1.00 34.44 249 ALA A CA 1
ATOM 1872 C C . ALA A 1 249 ? -17.265 -20.264 -12.136 1.00 34.44 249 ALA A C 1
ATOM 1874 O O . ALA A 1 249 ? -17.465 -21.463 -12.305 1.00 34.44 249 ALA A O 1
ATOM 1875 N N . GLY A 1 250 ? -16.063 -19.814 -11.771 1.00 28.53 250 GLY A N 1
ATOM 1876 C CA . GLY A 1 250 ? -14.937 -20.663 -11.366 1.00 28.53 250 GLY A CA 1
ATOM 1877 C C . GLY A 1 250 ? -15.173 -21.375 -10.026 1.00 28.53 250 GLY A C 1
ATOM 1878 O O . GLY A 1 250 ? -14.703 -22.492 -9.824 1.00 28.53 250 GLY A O 1
ATOM 1879 N N . MET A 1 251 ? -15.950 -20.758 -9.133 1.00 29.03 251 MET A N 1
ATOM 1880 C CA . MET A 1 251 ? -16.402 -21.298 -7.847 1.00 29.03 251 MET A CA 1
ATOM 1881 C C . MET A 1 251 ? -17.638 -22.204 -7.992 1.00 29.03 251 MET A C 1
ATOM 1883 O O . MET A 1 251 ? -17.783 -23.145 -7.222 1.00 29.03 251 MET A O 1
ATOM 1887 N N . ASP A 1 252 ? -18.488 -21.984 -8.997 1.00 29.75 252 ASP A N 1
ATOM 1888 C CA . ASP A 1 252 ? -19.661 -22.810 -9.310 1.00 29.75 252 ASP A CA 1
ATOM 1889 C C . ASP A 1 252 ? -19.289 -24.024 -10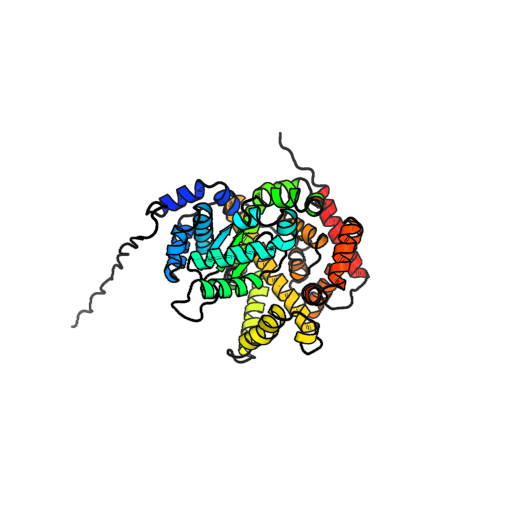.173 1.00 29.75 252 ASP A C 1
ATOM 1891 O O . ASP A 1 252 ? -19.828 -25.118 -9.985 1.00 29.75 252 ASP A O 1
ATOM 1895 N N . SER A 1 253 ? -18.314 -23.878 -11.079 1.00 26.64 253 SER A N 1
ATOM 1896 C CA . SER A 1 253 ? -17.756 -24.995 -11.863 1.00 26.64 253 SER A CA 1
ATOM 1897 C C . SER A 1 253 ? -16.880 -25.935 -11.030 1.00 26.64 253 SER A C 1
ATOM 1899 O O . SER A 1 253 ? -16.628 -27.069 -11.440 1.00 26.64 253 SER A O 1
ATOM 1901 N N . CYS A 1 254 ? -16.487 -25.519 -9.825 1.00 26.25 254 CYS A N 1
ATOM 1902 C CA . CYS A 1 254 ? -15.790 -26.345 -8.849 1.00 26.25 254 CYS A CA 1
ATOM 1903 C C . CYS A 1 254 ? -16.527 -26.290 -7.506 1.00 26.25 254 CYS A C 1
ATOM 1905 O O . CYS A 1 254 ? -16.210 -25.435 -6.690 1.00 26.25 254 CYS A O 1
ATOM 1907 N N . ARG A 1 255 ? -17.484 -27.210 -7.286 1.00 26.00 255 ARG A N 1
ATOM 1908 C CA . ARG A 1 255 ? -18.322 -27.358 -6.070 1.00 26.00 255 ARG A CA 1
ATOM 1909 C C . ARG A 1 255 ? -17.850 -26.517 -4.850 1.00 26.00 255 ARG A C 1
ATOM 1911 O O . ARG A 1 255 ? -16.739 -26.776 -4.360 1.00 26.00 255 ARG A O 1
ATOM 1918 N N . PRO A 1 256 ? -18.708 -25.629 -4.293 1.00 28.92 256 PRO A N 1
ATOM 1919 C CA . PRO A 1 256 ? -18.355 -24.526 -3.380 1.00 28.92 256 PRO A CA 1
ATOM 1920 C C . PRO A 1 256 ? -17.450 -24.871 -2.190 1.00 28.92 256 PRO A C 1
ATOM 1922 O O . PRO A 1 256 ? -16.673 -24.041 -1.729 1.00 28.92 256 PRO A O 1
ATOM 1925 N N . GLU A 1 257 ? -17.508 -26.101 -1.687 1.00 30.80 257 GLU A N 1
ATOM 1926 C CA . GLU A 1 257 ? -16.752 -26.519 -0.500 1.00 30.80 257 GLU A CA 1
ATOM 1927 C C . GLU A 1 257 ? -15.297 -26.931 -0.786 1.00 30.80 257 GLU A C 1
ATOM 1929 O O . GLU A 1 257 ? -14.536 -27.207 0.143 1.00 30.80 257 GLU A O 1
ATOM 1934 N N . SER A 1 258 ? -14.890 -26.974 -2.058 1.00 30.16 258 SER A N 1
ATOM 1935 C CA . SER A 1 258 ? -13.608 -27.557 -2.460 1.00 30.16 258 SER A CA 1
ATOM 1936 C C . SER A 1 258 ? -12.643 -26.600 -3.151 1.00 30.16 258 SER A C 1
ATOM 1938 O O . SER A 1 258 ? -11.461 -26.760 -2.921 1.00 30.16 258 SER A O 1
ATOM 1940 N N . ALA A 1 259 ? -13.063 -25.585 -3.915 1.00 29.77 259 ALA A N 1
ATOM 1941 C CA . ALA A 1 259 ? -12.129 -24.739 -4.679 1.00 29.77 259 ALA A CA 1
ATOM 1942 C C . ALA A 1 259 ? -11.471 -23.622 -3.858 1.00 29.77 259 ALA A C 1
ATOM 1944 O O . ALA A 1 259 ? -10.255 -23.481 -3.895 1.00 29.77 259 ALA A O 1
ATOM 1945 N N . ALA A 1 260 ? -12.244 -22.871 -3.067 1.00 31.30 260 ALA A N 1
ATOM 1946 C CA . ALA A 1 260 ? -11.695 -21.901 -2.113 1.00 31.30 260 ALA A CA 1
ATOM 1947 C C . ALA A 1 260 ? -10.852 -22.610 -1.041 1.00 31.30 260 ALA A C 1
ATOM 1949 O O . ALA A 1 260 ? -9.777 -22.140 -0.683 1.00 31.30 260 ALA A O 1
ATOM 1950 N N . LYS A 1 261 ? -11.288 -23.809 -0.631 1.00 34.38 261 LYS A N 1
ATOM 1951 C CA . LYS A 1 261 ? -10.544 -24.703 0.256 1.00 34.38 261 LYS A CA 1
ATOM 1952 C C . LYS A 1 261 ? -9.292 -25.277 -0.417 1.00 34.38 261 LYS A C 1
ATOM 1954 O O . LYS A 1 261 ? -8.250 -25.257 0.210 1.00 34.38 261 LYS A O 1
ATOM 1959 N N . LEU A 1 262 ? -9.324 -25.684 -1.691 1.00 32.88 262 LEU A N 1
ATOM 1960 C CA . LEU A 1 262 ? -8.141 -26.106 -2.460 1.00 32.88 262 LEU A CA 1
ATOM 1961 C C . LEU A 1 262 ? -7.204 -24.936 -2.762 1.00 32.88 262 LEU A C 1
ATOM 1963 O O . LEU A 1 262 ? -6.009 -25.165 -2.859 1.00 32.88 262 LEU A O 1
ATOM 1967 N N . TRP A 1 263 ? -7.693 -23.712 -2.944 1.00 35.31 263 TRP A N 1
ATOM 1968 C CA . TRP A 1 263 ? -6.879 -22.514 -3.157 1.00 35.31 263 TRP A CA 1
ATOM 1969 C C . TRP A 1 263 ? -6.211 -22.083 -1.848 1.00 35.31 263 TRP A C 1
ATOM 1971 O O . TRP A 1 263 ? -4.998 -21.876 -1.809 1.00 35.31 263 TRP A O 1
ATOM 1981 N N . GLU A 1 264 ? -6.948 -22.071 -0.734 1.00 37.50 264 GLU A N 1
ATOM 1982 C CA . GLU A 1 264 ? -6.379 -21.917 0.608 1.00 37.50 264 GLU A CA 1
ATOM 1983 C C . GLU A 1 264 ? -5.448 -23.079 0.994 1.00 37.50 264 GLU A C 1
ATOM 1985 O O . GLU A 1 264 ? -4.437 -22.839 1.648 1.00 37.50 264 GLU 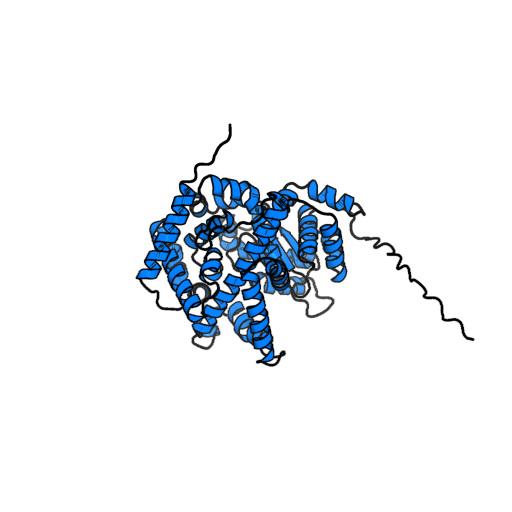A O 1
ATOM 1990 N N . GLU A 1 265 ? -5.716 -24.320 0.578 1.00 36.09 265 GLU A N 1
ATOM 1991 C CA . GLU A 1 265 ? -4.891 -25.499 0.883 1.00 36.09 265 GLU A CA 1
ATOM 1992 C C . GLU A 1 265 ? -3.674 -25.646 -0.056 1.00 36.09 265 GLU A C 1
ATOM 1994 O O . GLU A 1 265 ? -2.618 -26.089 0.402 1.00 36.09 265 GLU A O 1
ATOM 1999 N N . ASN A 1 266 ? -3.756 -25.239 -1.331 1.00 34.78 266 ASN A N 1
ATOM 2000 C CA . ASN A 1 266 ? -2.670 -25.376 -2.318 1.00 34.78 266 ASN A CA 1
ATOM 2001 C C . ASN A 1 266 ? -1.860 -24.104 -2.563 1.00 34.78 266 ASN A C 1
ATOM 2003 O O . ASN A 1 266 ? -0.675 -24.219 -2.860 1.00 34.78 266 ASN A O 1
ATOM 2007 N N . VAL A 1 267 ? -2.452 -22.917 -2.441 1.00 37.28 267 VAL A N 1
ATOM 2008 C CA . VAL A 1 267 ? -1.758 -21.633 -2.635 1.00 37.28 267 VAL A CA 1
ATOM 2009 C C . VAL A 1 267 ? -1.564 -20.960 -1.277 1.00 37.28 267 VAL A C 1
ATOM 2011 O O . VAL A 1 267 ? -0.442 -20.667 -0.881 1.00 37.28 267 VAL A O 1
ATOM 2014 N N . GLY A 1 268 ? -2.624 -20.856 -0.474 1.00 36.50 268 GLY A N 1
ATOM 2015 C CA . GLY A 1 268 ? -2.581 -20.236 0.851 1.00 36.50 268 GLY A CA 1
ATOM 2016 C C . GLY A 1 268 ? -1.704 -20.964 1.882 1.00 36.50 268 GLY A C 1
ATOM 2017 O O . GLY A 1 268 ? -0.939 -20.307 2.580 1.00 36.50 268 GLY A O 1
ATOM 2018 N N . ARG A 1 269 ? -1.791 -22.294 2.013 1.00 35.56 269 ARG A N 1
ATOM 2019 C CA . ARG A 1 269 ? -1.040 -23.084 3.013 1.00 35.56 269 ARG A CA 1
ATOM 2020 C C . ARG A 1 269 ? 0.345 -23.498 2.537 1.00 35.56 269 ARG A C 1
ATOM 2022 O O . ARG A 1 269 ? 1.282 -23.444 3.326 1.00 35.56 269 ARG A O 1
ATOM 2029 N N . LYS A 1 270 ? 0.495 -23.911 1.273 1.00 37.66 270 LYS A N 1
ATOM 2030 C CA . LYS A 1 270 ? 1.800 -24.349 0.749 1.00 37.66 270 LYS A CA 1
ATOM 2031 C C . LYS A 1 270 ? 2.774 -23.182 0.582 1.00 37.66 270 LYS A C 1
ATOM 2033 O O . LYS A 1 270 ? 3.939 -23.356 0.904 1.00 37.66 270 LYS A O 1
ATOM 2038 N N . PHE A 1 271 ? 2.326 -21.993 0.168 1.00 38.78 271 PHE A N 1
ATOM 2039 C CA . PHE A 1 271 ? 3.231 -20.850 -0.026 1.00 38.78 271 PHE A CA 1
ATOM 2040 C C . PHE A 1 271 ? 3.517 -20.068 1.256 1.00 38.78 271 PHE A C 1
ATOM 2042 O O . PHE A 1 271 ? 4.635 -19.598 1.426 1.00 38.78 271 PHE A O 1
ATOM 2049 N N . ARG A 1 272 ? 2.564 -19.982 2.200 1.00 39.56 272 ARG A N 1
ATOM 2050 C CA . ARG A 1 272 ? 2.803 -19.333 3.507 1.00 39.56 272 ARG A CA 1
ATOM 2051 C C . ARG A 1 272 ? 3.676 -20.163 4.459 1.00 39.56 272 ARG A C 1
ATOM 2053 O O . ARG A 1 272 ? 4.140 -19.635 5.467 1.00 39.56 272 ARG A O 1
ATOM 2060 N N . HIS A 1 273 ? 3.906 -21.449 4.171 1.00 36.34 273 HIS A N 1
ATOM 2061 C CA . HIS A 1 273 ? 4.673 -22.352 5.043 1.00 36.34 273 HIS A CA 1
ATOM 2062 C C . HIS A 1 273 ? 5.843 -23.083 4.369 1.00 36.34 273 HIS A C 1
ATOM 2064 O O . HIS A 1 273 ? 6.591 -23.763 5.074 1.00 36.34 273 HIS A O 1
ATOM 2070 N N . ALA A 1 274 ? 6.042 -22.950 3.053 1.00 38.16 274 ALA A N 1
ATOM 2071 C CA . ALA A 1 274 ? 7.233 -23.482 2.396 1.00 38.16 274 ALA A CA 1
ATOM 2072 C C . ALA A 1 274 ? 8.461 -22.663 2.808 1.00 38.16 274 ALA A C 1
ATOM 2074 O O . ALA A 1 274 ? 8.537 -21.464 2.554 1.00 38.16 274 ALA A O 1
ATOM 2075 N N . LYS A 1 275 ? 9.424 -23.322 3.458 1.00 36.94 275 LYS A N 1
ATOM 2076 C CA . LYS A 1 275 ? 10.712 -22.727 3.848 1.00 36.94 275 LYS A CA 1
ATOM 2077 C C . LYS A 1 275 ? 11.812 -23.058 2.837 1.00 36.94 275 LYS A C 1
ATOM 2079 O O . LYS A 1 275 ? 12.884 -22.463 2.882 1.00 36.94 275 LYS A O 1
ATOM 2084 N N . SER A 1 276 ? 11.557 -24.019 1.948 1.00 39.12 276 SER A N 1
ATOM 2085 C CA . SER A 1 276 ? 12.484 -24.536 0.945 1.00 39.12 276 SER A CA 1
ATOM 2086 C C . SER A 1 276 ? 11.750 -25.054 -0.302 1.00 39.12 276 SER A C 1
ATOM 2088 O O . SER A 1 276 ? 10.578 -25.426 -0.246 1.00 39.12 276 SER A O 1
ATOM 2090 N N . LEU A 1 277 ? 12.456 -25.137 -1.437 1.00 39.03 277 LEU A N 1
ATOM 2091 C CA . LEU A 1 277 ? 11.949 -25.699 -2.704 1.00 39.03 277 LEU A CA 1
ATOM 2092 C C . LEU A 1 277 ? 11.447 -27.150 -2.568 1.00 39.03 277 LEU A C 1
ATOM 2094 O O . LEU A 1 277 ? 10.511 -27.549 -3.259 1.00 39.03 277 LEU A O 1
ATOM 2098 N N . SER A 1 278 ? 12.023 -27.929 -1.650 1.00 46.09 278 SER A N 1
ATOM 2099 C CA . SER A 1 278 ? 11.601 -29.301 -1.346 1.00 46.09 278 SER A CA 1
ATOM 2100 C C . SER A 1 278 ? 10.236 -29.392 -0.655 1.00 46.09 278 SER A C 1
ATOM 2102 O O . SER A 1 278 ? 9.557 -30.410 -0.801 1.00 46.09 278 SER A O 1
ATOM 2104 N N . ASP A 1 279 ? 9.797 -28.338 0.044 1.00 41.94 279 ASP A N 1
ATOM 2105 C CA . ASP A 1 279 ? 8.516 -28.321 0.772 1.00 41.94 279 ASP A CA 1
ATOM 2106 C C . ASP A 1 279 ? 7.304 -28.249 -0.169 1.00 41.94 279 ASP A C 1
ATOM 2108 O O . ASP A 1 279 ? 6.176 -28.545 0.227 1.00 41.94 279 ASP A O 1
ATOM 2112 N N . LEU A 1 280 ? 7.529 -27.887 -1.435 1.00 48.38 280 LEU A N 1
ATOM 2113 C CA . LEU A 1 280 ? 6.475 -27.699 -2.429 1.00 48.38 280 LEU A CA 1
ATOM 2114 C C . LEU A 1 280 ? 6.140 -28.961 -3.239 1.00 48.38 280 LEU A C 1
ATOM 2116 O O . LEU A 1 280 ? 5.169 -28.922 -3.989 1.00 48.38 280 LEU A O 1
ATOM 2120 N N . LYS A 1 281 ? 6.891 -30.066 -3.075 1.00 40.50 281 LYS A N 1
ATOM 2121 C CA . LYS A 1 281 ? 6.714 -31.358 -3.782 1.00 40.50 281 LYS A CA 1
ATOM 2122 C C . LYS A 1 281 ? 6.193 -31.204 -5.227 1.00 40.50 281 LYS A C 1
ATOM 2124 O O . LYS A 1 281 ? 5.073 -31.607 -5.532 1.00 40.50 281 LYS A O 1
ATOM 2129 N N . GLY A 1 282 ? 7.016 -30.642 -6.111 1.00 51.16 282 GLY A N 1
ATOM 2130 C CA . GLY A 1 282 ? 6.738 -30.547 -7.548 1.00 51.16 282 GLY A CA 1
ATOM 2131 C C . GLY A 1 282 ? 7.312 -29.281 -8.174 1.00 51.16 282 GLY A C 1
ATOM 2132 O O . GLY A 1 282 ? 7.559 -28.301 -7.470 1.00 51.16 282 GLY A O 1
ATOM 2133 N N . THR A 1 283 ? 7.525 -29.299 -9.493 1.00 51.62 283 THR A N 1
ATOM 2134 C CA . THR A 1 283 ? 7.789 -28.074 -10.254 1.00 51.62 283 THR A CA 1
ATOM 2135 C C . THR A 1 283 ? 6.482 -27.279 -10.292 1.00 51.62 283 THR A C 1
ATOM 2137 O O . THR A 1 283 ? 5.482 -27.788 -10.799 1.00 51.62 283 THR A O 1
ATOM 2140 N N . PRO A 1 284 ? 6.440 -26.077 -9.714 1.00 55.19 284 PRO A N 1
ATOM 2141 C CA . PRO A 1 284 ? 5.266 -25.217 -9.754 1.00 55.19 284 PRO A CA 1
ATOM 2142 C C . PRO A 1 284 ? 4.930 -24.887 -11.201 1.00 55.19 284 PRO A C 1
ATOM 2144 O O . PRO A 1 284 ? 5.821 -24.517 -11.962 1.00 55.19 284 PRO A O 1
ATOM 2147 N N . ASP A 1 285 ? 3.659 -25.008 -11.560 1.00 63.00 285 ASP A N 1
ATOM 2148 C CA . ASP A 1 285 ? 3.170 -24.644 -12.884 1.00 63.00 285 ASP A CA 1
ATOM 2149 C C . ASP A 1 285 ? 3.377 -23.131 -13.123 1.00 63.00 285 ASP A C 1
ATOM 2151 O O . ASP A 1 285 ? 2.805 -22.324 -12.378 1.00 63.00 285 ASP A O 1
ATOM 2155 N N . PRO A 1 286 ? 4.182 -22.725 -14.128 1.00 64.62 286 PRO A N 1
ATOM 2156 C CA . PRO A 1 286 ? 4.386 -21.320 -14.482 1.00 64.62 286 PRO A CA 1
ATOM 2157 C C . PRO A 1 286 ? 3.071 -20.566 -14.706 1.00 64.62 286 PRO A C 1
ATOM 2159 O O . PRO A 1 286 ? 2.939 -19.421 -14.276 1.00 64.62 286 PRO A O 1
ATOM 2162 N N . VAL A 1 287 ? 2.061 -21.226 -15.283 1.00 63.69 287 VAL A N 1
ATOM 2163 C CA . VAL A 1 287 ? 0.740 -20.630 -15.530 1.00 63.69 287 VAL A CA 1
ATOM 2164 C C . VAL A 1 287 ? 0.059 -20.260 -14.212 1.00 63.69 287 VAL A C 1
ATOM 2166 O O . VAL A 1 287 ? -0.463 -19.156 -14.062 1.00 63.69 287 VAL A O 1
ATOM 2169 N N . ALA A 1 288 ? 0.112 -21.144 -13.213 1.00 62.81 288 ALA A N 1
ATOM 2170 C CA . ALA A 1 288 ? -0.456 -20.878 -11.894 1.00 62.81 288 ALA A CA 1
ATOM 2171 C C . ALA A 1 288 ? 0.256 -19.722 -11.164 1.00 62.81 288 ALA A C 1
ATOM 2173 O O . ALA A 1 288 ? -0.392 -18.973 -10.432 1.00 62.81 288 ALA A O 1
ATOM 2174 N N . MET A 1 289 ? 1.569 -19.555 -11.360 1.00 67.69 289 MET A N 1
ATOM 2175 C CA . MET A 1 289 ? 2.339 -18.455 -10.754 1.00 67.69 289 MET A CA 1
ATOM 2176 C C . MET A 1 289 ? 2.018 -17.111 -11.399 1.00 67.69 289 MET A C 1
ATOM 2178 O O . MET A 1 289 ? 1.766 -16.140 -10.690 1.00 67.69 289 MET A O 1
ATOM 2182 N N . ASN A 1 290 ? 1.911 -17.072 -12.725 1.00 67.06 290 ASN A N 1
ATOM 2183 C CA . ASN A 1 290 ? 1.510 -15.866 -13.444 1.00 67.06 290 ASN A CA 1
ATOM 2184 C C . ASN A 1 290 ? 0.089 -15.423 -13.074 1.00 67.06 290 ASN A C 1
ATOM 2186 O O . ASN A 1 290 ? -0.156 -14.236 -12.866 1.00 67.06 290 ASN A O 1
ATOM 2190 N N . ARG A 1 291 ? -0.836 -16.375 -12.887 1.00 67.06 291 ARG A N 1
ATOM 2191 C CA . ARG A 1 291 ? -2.185 -16.092 -12.369 1.00 67.06 291 ARG A CA 1
ATOM 2192 C C . ARG A 1 291 ? -2.166 -15.487 -10.968 1.00 67.06 291 ARG A C 1
ATOM 2194 O O . ARG A 1 291 ? -2.952 -14.587 -10.692 1.00 67.06 291 ARG A O 1
ATOM 2201 N N . PHE A 1 292 ? -1.278 -15.961 -10.092 1.00 71.69 292 PHE A N 1
ATOM 2202 C CA . PHE A 1 292 ? -1.109 -15.384 -8.758 1.00 71.69 292 PHE A CA 1
ATOM 2203 C C . PHE A 1 292 ? -0.585 -13.945 -8.823 1.00 71.69 292 PHE A C 1
ATOM 2205 O O . PHE A 1 292 ? -1.161 -13.067 -8.186 1.00 71.69 292 PHE A O 1
ATOM 2212 N N . ILE A 1 293 ? 0.456 -13.695 -9.624 1.00 74.50 293 ILE A N 1
ATOM 2213 C CA . ILE A 1 293 ? 1.010 -12.349 -9.827 1.00 74.50 293 ILE A CA 1
ATOM 2214 C C . ILE A 1 293 ? -0.078 -11.399 -10.324 1.00 74.50 293 ILE A C 1
ATOM 2216 O O . ILE A 1 293 ? -0.274 -10.330 -9.753 1.00 74.50 293 ILE A O 1
ATOM 2220 N N . HIS A 1 294 ? -0.831 -11.819 -11.342 1.00 68.38 294 HIS A N 1
ATOM 2221 C CA . HIS A 1 294 ? -1.904 -11.012 -11.905 1.00 68.38 294 HIS A CA 1
ATOM 2222 C C . HIS A 1 294 ? -3.023 -10.743 -10.884 1.00 68.38 294 HIS A C 1
ATOM 2224 O O . HIS A 1 294 ? -3.525 -9.626 -10.795 1.00 68.38 294 HIS A O 1
ATOM 2230 N N . TYR A 1 295 ? -3.389 -11.733 -10.065 1.00 70.56 295 TYR A N 1
ATOM 2231 C CA . TYR A 1 295 ? -4.372 -11.550 -8.997 1.00 70.56 295 TYR A CA 1
ATOM 2232 C C . TYR A 1 295 ? -3.928 -10.520 -7.947 1.00 70.56 295 TYR A C 1
ATOM 2234 O O . TYR A 1 295 ? -4.712 -9.639 -7.592 1.00 70.56 295 TYR A O 1
ATOM 2242 N N . GLU A 1 296 ? -2.686 -10.606 -7.460 1.00 76.25 296 GLU A N 1
ATOM 2243 C CA . GLU A 1 296 ? -2.159 -9.634 -6.493 1.00 76.25 296 GLU A CA 1
ATOM 2244 C C . GLU A 1 296 ? -2.042 -8.237 -7.115 1.00 76.25 296 GLU A C 1
ATOM 2246 O O . GLU A 1 296 ? -2.469 -7.266 -6.497 1.00 76.25 296 GLU A O 1
ATOM 2251 N N . LEU A 1 297 ? -1.610 -8.140 -8.376 1.00 74.19 297 LEU A N 1
ATOM 2252 C CA . LEU A 1 297 ? -1.588 -6.881 -9.121 1.00 74.19 297 LEU A CA 1
ATOM 2253 C C . LEU A 1 297 ? -2.966 -6.221 -9.219 1.00 74.19 297 LEU A C 1
ATOM 2255 O O . LEU A 1 297 ? -3.089 -5.009 -9.034 1.00 74.19 297 LEU A O 1
ATOM 2259 N N . ILE A 1 298 ? -4.015 -7.001 -9.489 1.00 67.94 298 ILE A N 1
ATOM 2260 C CA . ILE A 1 298 ? -5.388 -6.485 -9.521 1.00 67.94 298 ILE A CA 1
ATOM 2261 C C . ILE A 1 298 ? -5.785 -5.955 -8.143 1.00 67.94 298 ILE A C 1
ATOM 2263 O O . ILE A 1 298 ? -6.329 -4.857 -8.060 1.00 67.94 298 ILE A O 1
ATOM 2267 N N . LYS A 1 299 ? -5.510 -6.697 -7.062 1.00 74.94 299 LYS A N 1
ATOM 2268 C CA . LYS A 1 299 ? -5.825 -6.247 -5.695 1.00 74.94 299 LYS A CA 1
ATOM 2269 C C . LYS A 1 299 ? -5.141 -4.927 -5.357 1.00 74.94 299 LYS A C 1
ATOM 2271 O O . LYS A 1 299 ? -5.812 -4.000 -4.914 1.00 74.94 299 LYS A O 1
ATOM 2276 N N . GLU A 1 300 ? -3.841 -4.834 -5.611 1.00 79.81 300 GLU A N 1
ATOM 2277 C CA . GLU A 1 300 ? -3.058 -3.616 -5.390 1.00 79.81 300 GLU A CA 1
ATOM 2278 C C . GLU A 1 300 ? -3.594 -2.450 -6.234 1.00 79.81 300 GLU A C 1
ATOM 2280 O O . GLU A 1 300 ? -3.768 -1.343 -5.729 1.00 79.81 300 GLU A O 1
ATOM 2285 N N . SER A 1 301 ? -3.964 -2.706 -7.492 1.00 76.50 301 SER A N 1
ATOM 2286 C CA . SER A 1 301 ? -4.530 -1.684 -8.384 1.00 76.50 301 SER A CA 1
ATOM 2287 C C . SER A 1 301 ? -5.914 -1.208 -7.942 1.00 76.50 301 SER A C 1
ATOM 2289 O O . SER A 1 301 ? -6.254 -0.039 -8.114 1.00 76.50 301 SER A O 1
ATOM 2291 N N . LEU A 1 302 ? -6.736 -2.096 -7.375 1.00 70.81 302 LEU A N 1
ATOM 2292 C CA . LEU A 1 302 ? -8.026 -1.721 -6.795 1.00 70.81 302 LEU A CA 1
ATOM 2293 C C . LEU A 1 302 ? -7.855 -0.850 -5.561 1.00 70.81 302 LEU A C 1
ATOM 2295 O O . LEU A 1 302 ? -8.562 0.146 -5.422 1.00 70.81 302 LEU A O 1
ATOM 2299 N N . ALA A 1 303 ? -6.923 -1.221 -4.688 1.00 80.75 303 ALA A N 1
ATOM 2300 C CA . ALA A 1 303 ? -6.585 -0.443 -3.511 1.00 80.75 303 ALA A CA 1
ATOM 2301 C C . ALA A 1 303 ? -6.057 0.952 -3.898 1.00 80.75 303 ALA A C 1
ATOM 2303 O O . ALA A 1 303 ? -6.520 1.947 -3.342 1.00 80.75 303 ALA A O 1
ATOM 2304 N N . ASP A 1 304 ? -5.186 1.050 -4.911 1.00 80.56 304 ASP A N 1
ATOM 2305 C CA . ASP A 1 304 ? -4.706 2.329 -5.454 1.00 80.56 304 ASP A CA 1
ATOM 2306 C C . ASP A 1 304 ? -5.849 3.194 -6.005 1.00 80.56 304 ASP A C 1
ATOM 2308 O O . ASP A 1 304 ? -6.009 4.341 -5.597 1.00 80.56 304 ASP A O 1
ATOM 2312 N N . ARG A 1 305 ? -6.717 2.643 -6.858 1.00 74.81 305 ARG A N 1
ATOM 2313 C CA . ARG A 1 305 ? -7.845 3.398 -7.438 1.00 74.81 305 ARG A CA 1
ATOM 2314 C C . ARG A 1 305 ? -8.877 3.833 -6.409 1.00 74.81 305 ARG A C 1
ATOM 2316 O O . ARG A 1 305 ? -9.470 4.905 -6.526 1.00 74.81 305 ARG A O 1
ATOM 2323 N N . PHE A 1 306 ? -9.132 2.987 -5.417 1.00 79.62 306 PHE A N 1
ATOM 2324 C CA . PHE A 1 306 ? -9.984 3.346 -4.293 1.00 79.62 306 PHE A CA 1
ATOM 2325 C C . PHE A 1 306 ? -9.388 4.510 -3.515 1.00 79.62 306 PHE A C 1
ATOM 2327 O O . PHE A 1 306 ? -10.087 5.483 -3.242 1.00 79.62 306 PHE A O 1
ATOM 2334 N N . SER A 1 307 ? -8.093 4.427 -3.230 1.00 86.19 307 SER A N 1
ATOM 2335 C CA . SER A 1 307 ? -7.359 5.482 -2.559 1.00 86.19 307 SER A CA 1
ATOM 2336 C C . SER A 1 307 ? -7.450 6.813 -3.297 1.00 86.19 307 SER A C 1
ATOM 2338 O O . SER A 1 307 ? -7.879 7.811 -2.721 1.00 86.19 307 SER A O 1
ATOM 2340 N N . GLU A 1 308 ? -7.161 6.809 -4.596 1.00 78.50 308 GLU A N 1
ATOM 2341 C CA . GLU A 1 308 ? -7.272 7.980 -5.465 1.00 78.50 308 GLU A CA 1
ATOM 2342 C C . GLU A 1 308 ? -8.668 8.592 -5.418 1.00 78.50 308 GLU A C 1
ATOM 2344 O O . GLU A 1 308 ? -8.812 9.788 -5.181 1.00 78.50 308 GLU A O 1
ATOM 2349 N N . ARG A 1 309 ? -9.712 7.767 -5.562 1.00 79.62 309 ARG A N 1
ATOM 2350 C CA . ARG A 1 309 ? -11.097 8.240 -5.513 1.00 79.62 309 ARG A CA 1
ATOM 2351 C C . ARG A 1 309 ? -11.403 8.929 -4.188 1.00 79.62 309 ARG A C 1
ATOM 2353 O O . ARG A 1 309 ? -12.036 9.986 -4.183 1.00 79.62 309 ARG A O 1
ATOM 2360 N N . VAL A 1 310 ? -11.036 8.301 -3.074 1.00 83.56 310 VAL A N 1
ATOM 2361 C CA . VAL A 1 310 ? -11.374 8.821 -1.748 1.00 83.56 310 VAL A CA 1
ATOM 2362 C C . VAL A 1 310 ? -10.572 10.086 -1.452 1.00 83.56 310 VAL A C 1
ATOM 2364 O O . VAL A 1 310 ? -11.155 11.062 -0.984 1.00 83.56 310 VAL A O 1
ATOM 2367 N N . VAL A 1 311 ? -9.280 10.116 -1.784 1.00 85.56 311 VAL A N 1
ATOM 2368 C CA . VAL A 1 311 ? -8.431 11.307 -1.636 1.00 85.56 311 VAL A CA 1
ATOM 2369 C C . VAL A 1 311 ? -8.956 12.462 -2.482 1.00 85.56 311 VAL A C 1
ATOM 2371 O O . VAL A 1 311 ? -9.190 13.540 -1.941 1.00 85.56 311 VAL A O 1
ATOM 2374 N N . SER A 1 312 ? -9.260 12.234 -3.760 1.00 76.88 312 SER A N 1
ATOM 2375 C CA . SER A 1 312 ? -9.881 13.235 -4.631 1.00 76.88 312 SER A CA 1
ATOM 2376 C C . SER A 1 312 ? -11.172 13.807 -4.040 1.00 76.88 312 SER A C 1
ATOM 2378 O O . SER A 1 312 ? -11.364 15.020 -3.991 1.00 76.88 312 SER A O 1
ATOM 2380 N N . ALA A 1 313 ? -12.048 12.943 -3.521 1.00 79.81 313 ALA A N 1
ATOM 2381 C CA . ALA A 1 313 ? -13.317 13.367 -2.936 1.00 79.81 313 ALA A CA 1
ATOM 2382 C C . ALA A 1 313 ? -13.168 14.125 -1.604 1.00 79.81 313 ALA A C 1
ATOM 2384 O O . ALA A 1 313 ? -14.056 14.901 -1.247 1.00 79.81 313 ALA A O 1
ATOM 2385 N N . ARG A 1 314 ? -12.094 13.875 -0.844 1.00 83.12 314 ARG A N 1
ATOM 2386 C CA . ARG A 1 314 ? -11.941 14.364 0.538 1.00 83.12 314 ARG A CA 1
ATOM 2387 C C . ARG A 1 314 ? -10.900 15.463 0.726 1.00 83.12 314 ARG A C 1
ATOM 2389 O O . ARG A 1 314 ? -10.977 16.142 1.749 1.00 83.12 314 ARG A O 1
ATOM 2396 N N . LEU A 1 315 ? -9.945 15.609 -0.191 1.00 80.00 315 LEU A N 1
ATOM 2397 C CA . LEU A 1 315 ? -8.815 16.536 -0.072 1.00 80.00 315 LEU A CA 1
ATOM 2398 C C . LEU A 1 315 ? -8.781 17.562 -1.204 1.00 80.00 315 LEU A C 1
ATOM 2400 O O . LEU A 1 315 ? -8.746 18.754 -0.919 1.00 80.00 315 LEU A O 1
ATOM 2404 N N . THR A 1 316 ? -8.831 17.131 -2.466 1.00 62.19 316 THR A N 1
ATOM 2405 C CA . THR A 1 316 ? -8.580 18.044 -3.598 1.00 62.19 316 THR A CA 1
ATOM 2406 C C . THR A 1 316 ? -9.853 18.600 -4.232 1.00 62.19 316 THR A C 1
ATOM 2408 O O . THR A 1 316 ? -9.833 19.685 -4.800 1.00 62.19 316 THR A O 1
ATOM 2411 N N . GLY A 1 317 ? -10.981 17.887 -4.139 1.00 53.25 317 GLY A N 1
ATOM 2412 C CA . GLY A 1 317 ? -12.223 18.257 -4.828 1.00 53.25 317 GLY A CA 1
ATOM 2413 C C . GLY A 1 317 ? -12.182 18.038 -6.347 1.00 53.25 317 GLY A C 1
ATOM 2414 O O . GLY A 1 317 ? -13.199 18.228 -7.016 1.00 53.25 317 GLY A O 1
ATOM 2415 N N . ASP A 1 318 ? -11.045 17.593 -6.884 1.00 46.94 318 ASP A N 1
ATOM 2416 C CA . ASP A 1 318 ? -10.862 17.303 -8.299 1.00 46.94 318 ASP A CA 1
ATOM 2417 C C . ASP A 1 318 ? -11.419 15.925 -8.650 1.00 46.94 318 ASP A C 1
ATOM 2419 O O . ASP A 1 318 ? -11.142 14.922 -7.993 1.00 46.94 318 ASP A O 1
ATOM 2423 N N . THR A 1 319 ? -12.185 15.840 -9.736 1.00 38.47 319 THR A N 1
ATOM 2424 C CA . THR A 1 319 ? -12.580 14.550 -10.308 1.00 38.47 319 THR A CA 1
ATOM 2425 C C . THR A 1 319 ? -11.393 13.912 -11.018 1.00 38.47 319 THR A C 1
ATOM 2427 O O . THR A 1 319 ? -10.818 14.535 -11.911 1.00 38.47 319 THR A O 1
ATOM 2430 N N . LEU A 1 320 ? -11.081 12.656 -10.679 1.00 40.50 320 LEU A N 1
ATOM 2431 C CA . LEU A 1 320 ? -10.114 11.825 -11.402 1.00 40.50 320 LEU A CA 1
ATOM 2432 C C . LEU A 1 320 ? -10.399 11.872 -12.908 1.00 40.50 320 LEU A C 1
ATOM 2434 O O . LEU A 1 320 ? -11.388 11.309 -13.377 1.00 40.50 320 LEU A O 1
ATOM 2438 N N . SER A 1 321 ? -9.535 12.536 -13.673 1.00 34.47 321 SER A N 1
ATOM 2439 C CA . SER A 1 321 ? -9.567 12.470 -15.129 1.00 34.47 321 SER A CA 1
ATOM 2440 C C . SER A 1 321 ? -8.358 11.677 -15.603 1.00 34.47 321 SER A C 1
ATOM 2442 O O . SER A 1 321 ? -7.279 12.237 -15.773 1.00 34.47 321 SER A O 1
ATOM 2444 N N . CYS A 1 322 ? -8.526 10.376 -15.832 1.00 35.53 322 CYS A N 1
ATOM 2445 C CA . CYS A 1 322 ? -7.589 9.631 -16.669 1.00 35.53 322 CYS A CA 1
ATOM 2446 C C . CYS A 1 322 ? -7.780 10.137 -18.107 1.00 35.53 322 CYS A C 1
ATOM 2448 O O . CYS A 1 322 ? -8.674 9.663 -18.808 1.00 35.53 322 CYS A O 1
ATOM 2450 N N . LYS A 1 323 ? -7.034 11.169 -18.516 1.00 36.28 323 LYS A N 1
ATOM 2451 C CA . LYS A 1 323 ? -7.189 11.765 -19.854 1.00 36.28 323 LYS A CA 1
ATOM 2452 C C . LYS A 1 323 ? -6.479 10.948 -20.936 1.00 36.28 323 LYS A C 1
ATOM 2454 O O . LYS A 1 323 ? -6.940 10.962 -22.074 1.00 36.28 323 LYS A O 1
ATOM 2459 N N . ASP A 1 324 ? -5.445 10.184 -20.575 1.00 42.34 324 ASP A N 1
ATOM 2460 C CA . ASP A 1 324 ? -4.744 9.258 -21.470 1.00 42.34 324 ASP A CA 1
ATOM 2461 C C . ASP A 1 324 ? -4.471 7.904 -20.773 1.00 42.34 324 ASP A C 1
ATOM 2463 O O . ASP A 1 324 ? -3.751 7.863 -19.776 1.00 42.34 324 ASP A O 1
ATOM 2467 N N . PRO A 1 325 ? -5.013 6.773 -21.270 1.00 43.09 325 PRO A N 1
ATOM 2468 C CA . PRO A 1 325 ? -4.746 5.445 -20.711 1.00 43.09 325 PRO A CA 1
ATOM 2469 C C . PRO A 1 325 ? -3.302 4.955 -20.923 1.00 43.09 325 PRO A C 1
ATOM 2471 O O . PRO A 1 325 ? -2.938 3.924 -20.363 1.00 43.09 325 PRO A O 1
ATOM 2474 N N . ASN A 1 326 ? -2.487 5.656 -21.722 1.00 42.38 326 ASN A N 1
ATOM 2475 C CA . ASN A 1 326 ? -1.087 5.311 -21.993 1.00 42.38 326 ASN A CA 1
ATOM 2476 C C . ASN A 1 326 ? -0.079 6.168 -21.210 1.00 42.38 326 ASN A C 1
ATOM 2478 O O . ASN A 1 326 ? 1.127 6.088 -21.468 1.00 42.38 326 ASN A O 1
ATOM 2482 N N . GLN A 1 327 ? -0.545 6.997 -20.275 1.00 49.81 327 GLN A N 1
ATOM 2483 C CA . GLN A 1 327 ? 0.317 7.842 -19.458 1.00 49.81 327 GLN A CA 1
ATOM 2484 C C . GLN A 1 327 ? 0.060 7.624 -17.972 1.00 49.81 327 GLN A C 1
ATOM 2486 O O . GLN A 1 327 ? -1.067 7.444 -17.515 1.00 49.81 327 GLN A O 1
ATOM 2491 N N . VAL A 1 328 ? 1.150 7.658 -17.212 1.00 56.16 328 VAL A N 1
ATOM 2492 C CA . VAL A 1 328 ? 1.117 7.734 -15.757 1.00 56.16 328 VAL A CA 1
ATOM 2493 C C . VAL A 1 328 ? 1.223 9.209 -15.391 1.00 56.16 328 VAL A C 1
ATOM 2495 O O . VAL A 1 328 ? 2.318 9.749 -15.289 1.00 56.16 328 VAL A O 1
ATOM 2498 N N . GLU A 1 329 ? 0.073 9.872 -15.285 1.00 63.81 329 GLU A N 1
ATOM 2499 C CA . GLU A 1 329 ? 0.006 11.309 -14.973 1.00 63.81 329 GLU A CA 1
ATOM 2500 C C . GLU A 1 329 ? -0.192 11.577 -13.477 1.00 63.81 329 GLU A C 1
ATOM 2502 O O . GLU A 1 329 ? 0.169 12.640 -12.986 1.00 63.81 329 GLU A O 1
ATOM 2507 N N . HIS A 1 330 ? -0.778 10.629 -12.739 1.00 75.25 330 HIS A N 1
ATOM 2508 C CA . HIS A 1 330 ? -1.076 10.836 -11.326 1.00 75.25 330 HIS A CA 1
ATOM 2509 C C . HIS A 1 330 ? 0.182 10.610 -10.460 1.00 75.25 330 HIS A C 1
ATOM 2511 O O . HIS A 1 330 ? 0.797 9.540 -10.579 1.00 75.25 330 HIS A O 1
ATOM 2517 N N . PRO A 1 331 ? 0.541 11.535 -9.543 1.00 83.50 331 PRO A N 1
ATOM 2518 C CA . PRO A 1 331 ? 1.783 11.446 -8.765 1.00 83.50 331 PRO A CA 1
ATOM 2519 C C . PRO A 1 331 ? 1.929 10.157 -7.948 1.00 83.50 331 PRO A C 1
ATOM 2521 O O . PRO A 1 331 ? 3.036 9.652 -7.756 1.00 83.50 331 PRO A O 1
ATOM 2524 N N . TRP A 1 332 ? 0.812 9.564 -7.509 1.00 84.31 332 TRP A N 1
ATOM 2525 C CA . TRP A 1 332 ? 0.824 8.270 -6.824 1.00 84.31 332 TRP A CA 1
ATOM 2526 C C . TRP A 1 332 ? 1.358 7.136 -7.707 1.00 84.31 332 TRP A C 1
ATOM 2528 O O . TRP A 1 332 ? 2.187 6.339 -7.266 1.00 84.31 332 TRP A O 1
ATOM 2538 N N . TYR A 1 333 ? 0.940 7.074 -8.973 1.00 82.81 333 TYR A N 1
ATOM 2539 C CA . TYR A 1 333 ? 1.434 6.061 -9.904 1.00 82.81 333 TYR A CA 1
ATOM 2540 C C . TYR A 1 333 ? 2.871 6.348 -10.356 1.00 82.81 333 TYR A C 1
ATOM 2542 O O . TYR A 1 333 ? 3.616 5.399 -10.599 1.00 82.81 333 TYR A O 1
ATOM 2550 N N . VAL A 1 334 ? 3.298 7.618 -10.408 1.00 87.81 334 VAL A N 1
ATOM 2551 C CA . VAL A 1 334 ? 4.714 7.971 -10.632 1.00 87.81 334 VAL A CA 1
ATOM 2552 C C . VAL A 1 334 ? 5.573 7.455 -9.470 1.00 87.81 334 VAL A C 1
ATOM 2554 O O . VAL A 1 334 ? 6.599 6.810 -9.695 1.00 87.81 334 VAL A O 1
ATOM 2557 N N . LEU A 1 335 ? 5.118 7.633 -8.223 1.00 92.31 335 LEU A N 1
ATOM 2558 C CA . LEU A 1 335 ? 5.765 7.057 -7.041 1.00 92.31 335 LEU A CA 1
ATOM 2559 C C . LEU A 1 335 ? 5.799 5.520 -7.095 1.00 92.31 335 LEU A C 1
ATOM 2561 O O . LEU A 1 335 ? 6.855 4.926 -6.865 1.00 92.31 335 LEU A O 1
ATOM 2565 N N . ARG A 1 336 ? 4.686 4.864 -7.456 1.00 89.12 336 ARG A N 1
ATOM 2566 C CA . ARG A 1 336 ? 4.624 3.401 -7.660 1.00 89.12 336 ARG A CA 1
ATOM 2567 C C . ARG A 1 336 ? 5.596 2.926 -8.735 1.00 89.12 336 ARG A C 1
ATOM 2569 O O . ARG A 1 336 ? 6.236 1.887 -8.556 1.00 89.12 336 ARG A O 1
ATOM 2576 N N . LEU A 1 337 ? 5.741 3.672 -9.827 1.00 92.44 337 LEU A N 1
ATOM 2577 C CA . LEU A 1 337 ? 6.700 3.369 -10.885 1.00 92.44 337 LEU A CA 1
ATOM 2578 C C . LEU A 1 337 ? 8.143 3.488 -10.376 1.00 92.44 337 LEU A C 1
ATOM 2580 O O . LEU A 1 337 ? 8.933 2.564 -10.566 1.00 92.44 337 LEU A O 1
ATOM 2584 N N . ALA A 1 338 ? 8.477 4.564 -9.659 1.00 94.81 338 ALA A N 1
ATOM 2585 C CA . ALA A 1 338 ? 9.796 4.739 -9.049 1.00 94.81 338 ALA A CA 1
ATOM 2586 C C . ALA A 1 338 ? 10.117 3.630 -8.023 1.00 94.81 338 ALA A C 1
ATOM 2588 O O . ALA A 1 338 ? 11.232 3.098 -8.003 1.00 94.81 338 ALA A O 1
ATOM 2589 N N . TRP A 1 339 ? 9.134 3.205 -7.218 1.00 94.31 339 TRP A N 1
ATOM 2590 C CA . TRP A 1 339 ? 9.258 2.019 -6.362 1.00 94.31 339 TRP A CA 1
ATOM 2591 C C . TRP A 1 339 ? 9.490 0.741 -7.161 1.00 94.31 339 TRP A C 1
ATOM 2593 O O . TRP A 1 339 ? 10.378 -0.030 -6.805 1.00 94.31 339 TRP A O 1
ATOM 2603 N N . SER A 1 340 ? 8.762 0.554 -8.263 1.00 94.38 340 SER A N 1
ATOM 2604 C CA . SER A 1 340 ? 8.914 -0.609 -9.144 1.00 94.38 340 SER A CA 1
ATOM 2605 C C . SER A 1 340 ? 10.302 -0.668 -9.792 1.00 94.38 340 SER A C 1
ATOM 2607 O O . SER A 1 340 ? 10.818 -1.754 -10.022 1.00 94.38 340 SER A O 1
ATOM 2609 N N . VAL A 1 341 ? 10.951 0.472 -10.058 1.00 95.31 341 VAL A N 1
ATOM 2610 C CA . VAL A 1 341 ? 12.355 0.495 -10.510 1.00 95.31 341 VAL A CA 1
ATOM 2611 C C . VAL A 1 341 ? 13.305 0.104 -9.373 1.00 95.31 341 VAL A C 1
ATOM 2613 O O . VAL A 1 341 ? 14.258 -0.643 -9.594 1.00 95.31 341 VAL A O 1
ATOM 2616 N N . ARG A 1 342 ? 13.071 0.593 -8.145 1.00 93.88 342 ARG A N 1
ATOM 2617 C CA . ARG A 1 342 ? 13.922 0.297 -6.975 1.00 93.88 342 ARG A CA 1
ATOM 2618 C C . ARG A 1 342 ? 13.828 -1.161 -6.514 1.00 93.88 342 ARG A C 1
ATOM 2620 O O . ARG A 1 342 ? 14.845 -1.704 -6.072 1.00 93.88 342 ARG A O 1
ATOM 2627 N N . ASP A 1 343 ? 12.640 -1.752 -6.562 1.00 90.56 343 ASP A N 1
ATOM 2628 C CA . ASP A 1 343 ? 12.367 -3.149 -6.214 1.00 90.56 343 ASP A CA 1
ATOM 2629 C C . ASP A 1 343 ? 11.367 -3.743 -7.224 1.00 90.56 343 ASP A C 1
ATOM 2631 O O . ASP A 1 343 ? 10.157 -3.693 -6.994 1.00 90.56 343 ASP A O 1
ATOM 2635 N N . PRO A 1 344 ? 11.851 -4.260 -8.372 1.00 92.31 344 PRO A N 1
ATOM 2636 C CA . PRO A 1 344 ? 10.981 -4.832 -9.396 1.00 92.31 344 PRO A CA 1
ATOM 2637 C C . PRO A 1 344 ? 10.229 -6.053 -8.855 1.00 92.31 344 PRO A C 1
ATOM 2639 O O . PRO A 1 344 ? 10.832 -7.101 -8.628 1.00 92.31 344 PRO A O 1
ATOM 2642 N N . ASP A 1 345 ? 8.923 -5.901 -8.635 1.00 90.75 345 ASP A N 1
ATOM 2643 C CA . ASP A 1 345 ? 7.984 -6.938 -8.197 1.00 90.75 345 ASP A CA 1
ATOM 2644 C C . ASP A 1 345 ? 6.675 -6.751 -8.971 1.00 90.75 345 ASP A C 1
ATOM 2646 O O . ASP A 1 345 ? 5.969 -5.752 -8.794 1.00 90.75 345 ASP A O 1
ATOM 2650 N N . ALA A 1 346 ? 6.338 -7.709 -9.838 1.00 89.56 346 ALA A N 1
ATOM 2651 C CA . ALA A 1 346 ? 5.219 -7.565 -10.765 1.00 89.56 346 ALA A CA 1
ATOM 2652 C C . ALA A 1 346 ? 3.846 -7.478 -10.089 1.00 89.56 346 ALA A C 1
ATOM 2654 O O . ALA A 1 346 ? 2.887 -7.018 -10.706 1.00 89.56 346 ALA A O 1
ATOM 2655 N N . ARG A 1 347 ? 3.743 -7.856 -8.812 1.00 84.81 347 ARG A N 1
ATOM 2656 C CA . ARG A 1 347 ? 2.508 -7.706 -8.032 1.00 84.81 347 ARG A CA 1
ATOM 2657 C C . ARG A 1 347 ? 2.207 -6.252 -7.683 1.00 84.81 347 ARG A C 1
ATOM 2659 O O . ARG A 1 347 ? 1.052 -5.921 -7.468 1.00 84.81 347 ARG A O 1
ATOM 2666 N N . TYR A 1 348 ? 3.224 -5.391 -7.628 1.00 85.88 348 TYR A N 1
ATOM 2667 C CA . TYR A 1 348 ? 3.081 -3.984 -7.237 1.00 85.88 348 TYR A CA 1
ATOM 2668 C C . TYR A 1 348 ? 3.233 -3.012 -8.412 1.00 85.88 348 TYR A C 1
ATOM 2670 O O . TYR A 1 348 ? 3.198 -1.798 -8.212 1.00 85.88 348 TYR A O 1
ATOM 2678 N N . MET A 1 349 ? 3.351 -3.520 -9.643 1.00 87.62 349 MET A N 1
ATOM 2679 C CA . MET A 1 349 ? 3.382 -2.720 -10.873 1.00 87.62 349 MET A CA 1
ATOM 2680 C C . MET A 1 349 ? 1.985 -2.191 -11.244 1.00 87.62 349 MET A C 1
ATOM 2682 O O . MET A 1 349 ? 1.572 -2.291 -12.392 1.00 87.62 349 MET A O 1
ATOM 2686 N N . THR A 1 350 ? 1.225 -1.651 -10.289 1.00 80.19 350 THR A N 1
ATOM 2687 C CA . THR A 1 350 ? -0.192 -1.255 -10.453 1.00 80.19 350 THR A CA 1
ATOM 2688 C C . THR A 1 350 ? -0.425 -0.256 -11.578 1.00 80.19 350 THR A C 1
ATOM 2690 O O . THR A 1 350 ? -1.483 -0.258 -12.210 1.00 80.19 350 THR A O 1
ATOM 2693 N N . TRP A 1 351 ? 0.599 0.535 -11.892 1.00 78.06 351 TRP A N 1
ATOM 2694 C CA . TRP A 1 351 ? 0.624 1.427 -13.038 1.00 78.06 351 TRP A CA 1
ATOM 2695 C C . TRP A 1 351 ? 0.405 0.692 -14.367 1.00 78.06 351 TRP A C 1
ATOM 2697 O O . TRP A 1 351 ? -0.161 1.296 -15.258 1.00 78.06 351 TRP A O 1
ATOM 2707 N N . ILE A 1 352 ? 0.751 -0.595 -14.520 1.00 77.56 352 ILE A N 1
ATOM 2708 C CA . ILE A 1 352 ? 0.612 -1.335 -15.791 1.00 77.56 352 ILE A CA 1
ATOM 2709 C C . ILE A 1 352 ? -0.839 -1.735 -16.118 1.00 77.56 352 ILE A C 1
ATOM 2711 O O . ILE A 1 352 ? -1.160 -2.125 -17.242 1.00 77.56 352 ILE A O 1
ATOM 2715 N N . THR A 1 353 ? -1.747 -1.642 -15.151 1.00 70.81 353 THR A N 1
ATOM 2716 C CA . THR A 1 353 ? -3.129 -2.129 -15.264 1.00 70.81 353 THR A CA 1
ATOM 2717 C C . THR A 1 353 ? -3.926 -1.578 -16.464 1.00 70.81 353 THR A C 1
ATOM 2719 O O . THR A 1 353 ? -4.687 -2.350 -17.062 1.00 70.81 353 THR A O 1
ATOM 2722 N N . PRO A 1 354 ? -3.758 -0.315 -16.914 1.00 64.25 354 PRO A N 1
ATOM 2723 C CA . PRO A 1 354 ? -4.369 0.167 -18.156 1.00 64.25 354 PRO A CA 1
ATOM 2724 C C . PRO A 1 354 ? -3.967 -0.653 -19.390 1.00 64.25 354 PRO A C 1
ATOM 2726 O O . PRO A 1 354 ? -4.811 -0.955 -20.229 1.00 64.25 354 PRO A O 1
ATOM 2729 N N . TRP A 1 355 ? -2.715 -1.110 -19.475 1.00 68.81 355 TRP A N 1
ATOM 2730 C CA . TRP A 1 355 ? -2.227 -1.922 -20.594 1.00 68.81 355 TRP A CA 1
ATOM 2731 C C . TRP A 1 355 ? -2.644 -3.385 -20.517 1.00 68.81 355 TRP A C 1
ATOM 2733 O O . TRP A 1 355 ? -2.605 -4.074 -21.529 1.00 68.81 355 TRP A O 1
ATOM 2743 N N . LEU A 1 356 ? -3.059 -3.881 -19.355 1.00 68.25 356 LEU A N 1
ATOM 2744 C CA . LEU A 1 356 ? -3.618 -5.231 -19.225 1.00 68.25 356 LEU A CA 1
ATOM 2745 C C . LEU A 1 356 ? -5.103 -5.279 -19.589 1.00 68.25 356 LEU A C 1
ATOM 2747 O O . LEU A 1 356 ? -5.669 -6.353 -19.816 1.00 68.25 356 LEU A O 1
ATOM 2751 N N . SER A 1 357 ? -5.736 -4.112 -19.653 1.00 59.09 357 SER A N 1
ATOM 2752 C CA . SER A 1 357 ? -7.170 -4.005 -19.827 1.00 59.09 357 SER A CA 1
ATOM 2753 C C . SER A 1 357 ? -7.627 -4.546 -21.182 1.00 59.09 357 SER A C 1
ATOM 2755 O O . SER A 1 357 ? -7.035 -4.258 -22.219 1.00 59.09 357 SER A O 1
ATOM 2757 N N . ASN A 1 358 ? -8.709 -5.330 -21.172 1.00 56.16 358 ASN A N 1
ATOM 2758 C CA . ASN A 1 358 ? -9.386 -5.863 -22.363 1.00 56.16 358 ASN A CA 1
ATOM 2759 C C . ASN A 1 358 ? -8.515 -6.766 -23.262 1.00 56.16 358 ASN A C 1
ATOM 2761 O O . ASN A 1 358 ? -8.871 -7.023 -24.412 1.00 56.16 358 ASN A O 1
ATOM 2765 N N . LYS A 1 359 ? -7.390 -7.267 -22.742 1.00 61.28 359 LYS A N 1
ATOM 2766 C CA . LYS A 1 359 ? -6.538 -8.263 -23.403 1.00 61.28 359 LYS A CA 1
ATOM 2767 C C . LYS A 1 359 ? -6.903 -9.677 -22.949 1.00 61.28 359 LYS A C 1
ATOM 2769 O O . LYS A 1 359 ? -7.427 -9.870 -21.853 1.00 61.28 359 LYS A O 1
ATOM 2774 N N . ASP A 1 360 ? -6.625 -10.671 -23.789 1.00 72.56 360 ASP A N 1
ATOM 2775 C CA . ASP A 1 360 ? -6.688 -12.069 -23.364 1.00 72.56 360 ASP A CA 1
ATOM 2776 C C . ASP A 1 360 ? -5.572 -12.403 -22.357 1.00 72.56 360 ASP A C 1
ATOM 2778 O O . ASP A 1 360 ? -4.574 -11.687 -22.247 1.00 72.56 360 ASP A O 1
ATOM 2782 N N . GLU A 1 361 ? -5.741 -13.504 -21.620 1.00 66.12 361 GLU A N 1
ATOM 2783 C CA . GLU A 1 361 ? -4.815 -13.916 -20.556 1.00 66.12 361 GLU A CA 1
ATOM 2784 C C . GLU A 1 361 ? -3.373 -14.107 -21.068 1.00 66.12 361 GLU A C 1
ATOM 2786 O O . GLU A 1 361 ? -2.419 -13.787 -20.359 1.00 66.12 361 GLU A O 1
ATOM 2791 N N . SER A 1 362 ? -3.199 -14.582 -22.307 1.00 74.06 362 SER A N 1
ATOM 2792 C CA . SER A 1 362 ? -1.871 -14.819 -22.885 1.00 74.06 362 SER A CA 1
ATOM 2793 C C . SER A 1 362 ? -1.134 -13.510 -23.183 1.00 74.06 362 SER A C 1
ATOM 2795 O O . SER A 1 362 ? 0.048 -13.376 -22.869 1.00 74.06 362 SER A O 1
ATOM 2797 N N . LEU A 1 363 ? -1.843 -12.508 -23.708 1.00 76.38 363 LEU A N 1
ATOM 2798 C CA . LEU A 1 363 ? -1.295 -11.186 -23.989 1.00 76.38 363 LEU A CA 1
ATOM 2799 C C . LEU A 1 363 ? -1.056 -10.389 -22.708 1.00 76.38 363 LEU A C 1
ATOM 2801 O O . LEU A 1 363 ? -0.043 -9.704 -22.609 1.00 76.38 363 LEU A O 1
ATOM 2805 N N . GLN A 1 364 ? -1.945 -10.488 -21.714 1.00 73.06 364 GLN A N 1
ATOM 2806 C CA . GLN A 1 364 ? -1.714 -9.898 -20.388 1.00 73.06 364 GLN A CA 1
ATOM 2807 C C . GLN A 1 364 ? -0.434 -10.444 -19.764 1.00 73.06 364 GLN A C 1
ATOM 2809 O O . GLN A 1 364 ? 0.379 -9.690 -19.231 1.00 73.06 364 GLN A O 1
ATOM 2814 N N . HIS A 1 365 ? -0.239 -11.757 -19.873 1.00 81.69 365 HIS A N 1
ATOM 2815 C CA . HIS A 1 365 ? 0.957 -12.405 -19.382 1.00 81.69 365 HIS A CA 1
ATOM 2816 C C . HIS A 1 365 ? 2.223 -11.908 -20.100 1.00 81.69 365 HIS A C 1
ATOM 2818 O O . HIS A 1 365 ? 3.177 -11.531 -19.422 1.00 81.69 365 HIS A O 1
ATOM 2824 N N . GLN A 1 366 ? 2.224 -11.841 -21.436 1.00 87.50 366 GLN A N 1
ATOM 2825 C CA . GLN A 1 366 ? 3.382 -11.339 -22.182 1.00 87.50 366 GLN A CA 1
ATOM 2826 C C . GLN A 1 366 ? 3.694 -9.876 -21.837 1.00 87.50 366 GLN A C 1
ATOM 2828 O O . GLN A 1 366 ? 4.850 -9.538 -21.600 1.00 87.50 366 GLN A O 1
ATOM 2833 N N . VAL A 1 367 ? 2.668 -9.024 -21.728 1.00 83.44 367 VAL A N 1
ATOM 2834 C CA . VAL A 1 367 ? 2.831 -7.623 -21.310 1.00 83.44 367 VAL A CA 1
ATOM 2835 C C . VAL A 1 367 ? 3.496 -7.529 -19.935 1.00 83.44 367 VAL A C 1
ATOM 2837 O O . VAL A 1 367 ? 4.413 -6.729 -19.767 1.00 83.44 367 VAL A O 1
ATOM 2840 N N . LEU A 1 368 ? 3.085 -8.361 -18.970 1.00 86.62 368 LEU A N 1
ATOM 2841 C CA . LEU A 1 368 ? 3.704 -8.408 -17.642 1.00 86.62 368 LEU A CA 1
ATOM 2842 C C . LEU A 1 368 ? 5.171 -8.842 -17.691 1.00 86.62 368 LEU A C 1
ATOM 2844 O O . LEU A 1 368 ? 6.000 -8.221 -17.030 1.00 86.62 368 LEU A O 1
ATOM 2848 N N . VAL A 1 369 ? 5.493 -9.884 -18.466 1.00 93.50 369 VAL A N 1
ATOM 2849 C CA . VAL A 1 369 ? 6.874 -10.365 -18.642 1.00 93.50 369 VAL A CA 1
ATOM 2850 C C . VAL A 1 369 ? 7.758 -9.269 -19.227 1.00 93.50 369 VAL A C 1
ATOM 2852 O O . VAL A 1 369 ? 8.799 -8.945 -18.656 1.00 93.50 369 VAL A O 1
ATOM 2855 N N . ASP A 1 370 ? 7.320 -8.663 -20.327 1.00 95.25 370 ASP A N 1
ATOM 2856 C CA . ASP A 1 370 ? 8.107 -7.665 -21.047 1.00 95.25 370 ASP A CA 1
ATOM 2857 C C . ASP A 1 370 ? 8.291 -6.383 -20.225 1.00 95.25 370 ASP A C 1
ATOM 2859 O O . ASP A 1 370 ? 9.380 -5.810 -20.199 1.00 95.25 370 ASP A O 1
ATOM 2863 N N . ALA A 1 371 ? 7.251 -5.939 -19.514 1.00 92.38 371 ALA A N 1
ATOM 2864 C CA . ALA A 1 371 ? 7.325 -4.752 -18.670 1.00 92.38 371 ALA A CA 1
ATOM 2865 C C . ALA A 1 371 ? 8.210 -4.964 -17.439 1.00 92.38 371 ALA A C 1
ATOM 2867 O O . ALA A 1 371 ? 8.975 -4.072 -17.071 1.00 92.38 371 ALA A O 1
ATOM 2868 N N . HIS A 1 372 ? 8.138 -6.143 -16.815 1.00 95.88 372 HIS A N 1
ATOM 2869 C CA . HIS A 1 372 ? 9.006 -6.491 -15.694 1.00 95.88 372 HIS A CA 1
ATOM 2870 C C . HIS A 1 372 ? 10.481 -6.524 -16.125 1.00 95.88 372 HIS A C 1
ATOM 2872 O O . HIS A 1 372 ? 11.341 -5.962 -15.447 1.00 95.88 372 HIS A O 1
ATOM 2878 N N . GLU A 1 373 ? 10.791 -7.114 -17.281 1.00 96.94 373 GLU A N 1
ATOM 2879 C CA . GLU A 1 373 ? 12.159 -7.112 -17.816 1.00 96.94 373 GLU A CA 1
ATOM 2880 C C . GLU A 1 373 ? 12.610 -5.702 -18.254 1.00 96.94 373 GLU A C 1
ATOM 2882 O O . GLU A 1 373 ? 13.766 -5.308 -18.059 1.00 96.94 373 GLU A O 1
ATOM 2887 N N . GLY A 1 374 ? 11.684 -4.885 -18.766 1.00 96.69 374 GLY A N 1
ATOM 2888 C CA . GLY A 1 374 ? 11.912 -3.464 -19.028 1.00 96.69 374 GLY A CA 1
ATOM 2889 C C . GLY A 1 374 ? 12.310 -2.696 -17.762 1.00 96.69 374 GLY A C 1
ATOM 2890 O O . GLY A 1 374 ? 13.302 -1.964 -17.771 1.00 96.69 374 GLY A O 1
ATOM 2891 N N . LEU A 1 375 ? 11.613 -2.919 -16.639 1.00 95.81 375 LEU A N 1
ATOM 2892 C CA . LEU A 1 375 ? 11.986 -2.353 -15.336 1.00 95.81 375 LEU A CA 1
ATOM 2893 C C . LEU A 1 375 ? 13.370 -2.808 -14.883 1.00 95.81 375 LEU A C 1
ATOM 2895 O O . LEU A 1 375 ? 14.145 -1.987 -14.399 1.00 95.81 375 LEU A O 1
ATOM 2899 N N . MET A 1 376 ? 13.699 -4.091 -15.045 1.00 96.31 376 MET A N 1
ATOM 2900 C CA . MET A 1 376 ? 15.023 -4.619 -14.703 1.00 96.31 376 MET A CA 1
ATOM 2901 C C . MET A 1 376 ? 16.131 -3.921 -15.504 1.00 96.31 376 MET A C 1
ATOM 2903 O O . MET A 1 376 ? 17.178 -3.575 -14.947 1.00 96.31 376 MET A O 1
ATOM 2907 N N . THR A 1 377 ? 15.875 -3.635 -16.783 1.00 97.19 377 THR A N 1
ATOM 2908 C CA . THR A 1 377 ? 16.779 -2.860 -17.645 1.00 97.19 377 THR A CA 1
ATOM 2909 C C . THR A 1 377 ? 16.962 -1.430 -17.128 1.00 97.19 377 THR A C 1
ATOM 2911 O O . THR A 1 377 ? 18.093 -0.951 -17.001 1.00 97.19 377 THR A O 1
ATOM 2914 N N . VAL A 1 378 ? 15.871 -0.750 -16.762 1.00 96.75 378 VAL A N 1
ATOM 2915 C CA . VAL A 1 378 ? 15.926 0.613 -16.207 1.00 96.75 378 VAL A CA 1
ATOM 2916 C C . VAL A 1 378 ? 16.602 0.637 -14.836 1.00 96.75 378 VAL A C 1
ATOM 2918 O O . VAL A 1 378 ? 17.414 1.523 -14.570 1.00 96.75 378 VAL A O 1
ATOM 2921 N N . ALA A 1 379 ? 16.345 -0.351 -13.979 1.00 96.38 379 ALA A N 1
ATOM 2922 C CA . ALA A 1 379 ? 16.982 -0.485 -12.673 1.00 96.38 379 ALA A CA 1
ATOM 2923 C C . ALA A 1 379 ? 18.506 -0.596 -12.813 1.00 96.38 379 ALA A C 1
ATOM 2925 O O . ALA A 1 379 ? 19.241 0.103 -12.116 1.00 96.38 379 ALA A O 1
ATOM 2926 N N . ALA A 1 380 ? 18.991 -1.400 -13.766 1.00 96.12 380 ALA A N 1
ATOM 2927 C CA . ALA A 1 380 ? 20.417 -1.521 -14.064 1.00 96.12 380 ALA A CA 1
ATOM 2928 C C . ALA A 1 380 ? 21.052 -0.205 -14.555 1.00 96.12 380 ALA A C 1
ATOM 2930 O O . ALA A 1 380 ? 22.238 0.027 -14.317 1.00 96.12 380 ALA A O 1
ATOM 2931 N N . LYS A 1 381 ? 20.270 0.653 -15.224 1.00 94.94 381 LYS A N 1
ATOM 2932 C CA . LYS A 1 381 ? 20.704 1.960 -15.737 1.00 94.94 381 LYS A CA 1
ATOM 2933 C C . LYS A 1 381 ? 20.678 3.063 -14.670 1.00 94.94 381 LYS A C 1
ATOM 2935 O O . LYS A 1 381 ? 21.616 3.853 -14.602 1.00 94.94 381 LYS A O 1
ATOM 2940 N N . ARG A 1 382 ? 19.603 3.153 -13.878 1.00 93.50 382 ARG A N 1
ATOM 2941 C CA . ARG A 1 382 ? 19.337 4.278 -12.958 1.00 93.50 382 ARG A CA 1
ATOM 2942 C C . ARG A 1 382 ? 19.849 4.057 -11.541 1.00 93.50 382 ARG A C 1
ATOM 2944 O O . ARG A 1 382 ? 20.140 5.031 -10.849 1.00 93.50 382 ARG A O 1
ATOM 2951 N N . LEU A 1 383 ? 19.939 2.811 -11.076 1.00 94.62 383 LEU A N 1
ATOM 2952 C CA . LEU A 1 383 ? 20.354 2.535 -9.704 1.00 94.62 383 LEU A CA 1
ATOM 2953 C C . LEU A 1 383 ? 21.878 2.405 -9.587 1.00 94.62 383 LEU A C 1
ATOM 2955 O O . LEU A 1 383 ? 22.543 1.881 -10.483 1.00 94.62 383 LEU A O 1
ATOM 2959 N N . PRO A 1 384 ? 22.462 2.792 -8.441 1.00 93.88 384 PRO A N 1
ATOM 2960 C CA . PRO A 1 384 ? 23.848 2.477 -8.139 1.00 93.88 384 PRO A CA 1
ATOM 2961 C C . PRO A 1 384 ? 24.114 0.974 -8.191 1.00 93.88 384 PRO A C 1
ATOM 2963 O O . PRO A 1 384 ? 23.321 0.165 -7.702 1.00 93.88 384 PRO A O 1
ATOM 2966 N N . LYS A 1 385 ? 25.307 0.607 -8.669 1.00 93.88 385 LYS A N 1
ATOM 2967 C CA . LYS A 1 385 ? 25.758 -0.787 -8.770 1.00 93.88 385 LYS A CA 1
ATOM 2968 C C . LYS A 1 385 ? 25.519 -1.631 -7.502 1.00 93.88 385 LYS A C 1
ATOM 2970 O O . LYS A 1 385 ? 25.072 -2.763 -7.664 1.00 93.88 385 LYS A O 1
ATOM 2975 N N . PRO A 1 386 ? 25.751 -1.143 -6.261 1.00 93.19 386 PRO A N 1
ATOM 2976 C CA . PRO A 1 386 ? 25.442 -1.922 -5.060 1.00 93.19 386 PRO A CA 1
ATOM 2977 C C . PRO A 1 386 ? 23.971 -2.337 -4.940 1.00 93.19 386 PRO A C 1
ATOM 2979 O O . PRO A 1 386 ? 23.701 -3.460 -4.526 1.00 93.19 386 PRO A O 1
ATOM 2982 N N . LEU A 1 387 ? 23.030 -1.476 -5.342 1.00 89.19 387 LEU A N 1
ATOM 2983 C CA . LEU A 1 387 ? 21.601 -1.798 -5.322 1.00 89.19 387 LEU A CA 1
ATOM 2984 C C . LEU A 1 387 ? 21.229 -2.775 -6.435 1.00 89.19 387 LEU A C 1
ATOM 2986 O O . LEU A 1 387 ? 20.484 -3.717 -6.199 1.00 89.19 387 LEU A O 1
ATOM 2990 N N . VAL A 1 388 ? 21.805 -2.618 -7.627 1.00 94.12 388 VAL A N 1
ATOM 2991 C CA . VAL A 1 388 ? 21.627 -3.595 -8.714 1.00 94.12 388 VAL A CA 1
ATOM 2992 C C . VAL A 1 388 ? 22.130 -4.977 -8.282 1.00 94.12 388 VAL A C 1
ATOM 2994 O O . VAL A 1 388 ? 21.453 -5.983 -8.485 1.00 94.12 388 VAL A O 1
ATOM 2997 N N . MET A 1 389 ? 23.286 -5.034 -7.614 1.00 91.81 389 MET A N 1
ATOM 2998 C CA . MET A 1 389 ? 23.818 -6.275 -7.048 1.00 91.81 389 MET A CA 1
ATOM 2999 C C . MET A 1 389 ? 22.929 -6.833 -5.932 1.00 91.81 389 MET A C 1
ATOM 3001 O O . MET A 1 389 ? 22.765 -8.045 -5.855 1.00 91.81 389 MET A O 1
ATOM 3005 N N . GLU A 1 390 ? 22.342 -5.990 -5.078 1.00 88.56 390 GLU A N 1
ATOM 3006 C CA . GLU A 1 390 ? 21.367 -6.414 -4.062 1.00 88.56 390 GLU A CA 1
ATOM 3007 C C . GLU A 1 390 ? 20.164 -7.112 -4.712 1.00 88.56 390 GLU A C 1
ATOM 3009 O O . GLU A 1 390 ? 19.807 -8.224 -4.320 1.00 88.56 390 GLU A O 1
ATOM 3014 N N . ILE A 1 391 ? 19.598 -6.497 -5.752 1.00 89.50 391 ILE A N 1
ATOM 3015 C CA . ILE A 1 391 ? 18.471 -7.023 -6.527 1.00 89.50 391 ILE A CA 1
ATOM 3016 C C . ILE A 1 391 ? 18.830 -8.386 -7.150 1.00 89.50 391 ILE A C 1
ATOM 3018 O O . ILE A 1 391 ? 18.100 -9.365 -6.978 1.00 89.50 391 ILE A O 1
ATOM 3022 N N . GLN A 1 392 ? 19.978 -8.478 -7.827 1.00 90.12 392 GLN A N 1
ATOM 3023 C CA . GLN A 1 392 ? 20.453 -9.714 -8.462 1.00 90.12 392 GLN A CA 1
ATOM 3024 C C . GLN A 1 392 ? 20.747 -10.822 -7.439 1.00 90.12 392 GLN A C 1
ATOM 3026 O O . GLN A 1 392 ? 20.327 -11.967 -7.616 1.00 90.12 392 GLN A O 1
ATOM 3031 N N . ASN A 1 393 ? 21.423 -10.484 -6.338 1.00 87.81 393 ASN A N 1
ATOM 3032 C CA . ASN A 1 393 ? 21.741 -11.430 -5.269 1.00 87.81 393 ASN A CA 1
ATOM 3033 C C . ASN A 1 393 ? 20.475 -11.937 -4.577 1.00 87.81 393 ASN A C 1
ATOM 3035 O O . ASN A 1 393 ? 20.395 -13.120 -4.259 1.00 87.81 393 ASN A O 1
ATOM 3039 N N . SER A 1 394 ? 19.478 -11.073 -4.366 1.00 82.88 394 SER A N 1
ATOM 3040 C CA . SER A 1 394 ? 18.178 -11.454 -3.809 1.00 82.88 394 SER A CA 1
ATOM 3041 C C . SER A 1 394 ? 17.480 -12.490 -4.696 1.00 82.88 394 SER A C 1
ATOM 3043 O O . SER A 1 394 ? 17.057 -13.529 -4.191 1.00 82.88 394 SER A O 1
ATOM 3045 N N . ARG A 1 395 ? 17.444 -12.267 -6.018 1.00 85.25 395 ARG A N 1
ATOM 3046 C CA . ARG A 1 395 ? 16.892 -13.215 -7.007 1.00 85.25 395 ARG A CA 1
ATOM 3047 C C . ARG A 1 395 ? 17.606 -14.555 -7.011 1.00 85.25 395 ARG A C 1
ATOM 3049 O O . ARG A 1 395 ? 16.962 -15.601 -6.988 1.00 85.25 395 ARG A O 1
ATOM 3056 N N . HIS A 1 396 ? 18.934 -14.527 -6.964 1.00 81.62 396 HIS A N 1
ATOM 3057 C CA . HIS A 1 396 ? 19.738 -15.742 -6.926 1.00 81.62 396 HIS A CA 1
ATOM 3058 C C . HIS A 1 396 ? 19.584 -16.518 -5.606 1.00 81.62 396 HIS A C 1
ATOM 3060 O O . HIS A 1 396 ? 19.474 -17.741 -5.613 1.00 81.62 396 HIS A O 1
ATOM 3066 N N . ALA A 1 397 ? 19.562 -15.818 -4.467 1.00 74.31 397 ALA A N 1
ATOM 3067 C CA . ALA A 1 397 ? 19.528 -16.431 -3.140 1.00 74.31 397 ALA A CA 1
ATOM 3068 C C . ALA A 1 397 ? 18.123 -16.860 -2.695 1.00 74.31 397 ALA A C 1
ATOM 3070 O O . ALA A 1 397 ? 17.999 -17.732 -1.835 1.00 74.31 397 ALA A O 1
ATOM 3071 N N . ARG A 1 398 ? 17.068 -16.236 -3.236 1.00 74.81 398 ARG A N 1
ATOM 3072 C CA . ARG A 1 398 ? 15.665 -16.463 -2.853 1.00 74.81 398 ARG A CA 1
ATOM 3073 C C . ARG A 1 398 ? 14.765 -16.745 -4.060 1.00 74.81 398 ARG A C 1
ATOM 3075 O O . ARG A 1 398 ? 13.756 -16.058 -4.241 1.00 74.81 398 ARG A O 1
ATOM 3082 N N . PRO A 1 399 ? 15.070 -17.771 -4.877 1.00 73.88 399 PRO A N 1
ATOM 3083 C CA . PRO A 1 399 ? 14.217 -18.134 -6.007 1.00 73.88 399 PRO A CA 1
ATOM 3084 C C . PRO A 1 399 ? 12.797 -18.514 -5.558 1.00 73.88 399 PRO A C 1
ATOM 3086 O O . PRO A 1 399 ? 11.857 -18.385 -6.329 1.00 73.88 399 PRO A O 1
ATOM 3089 N N . ASP A 1 400 ? 12.613 -18.937 -4.302 1.00 64.31 400 ASP A N 1
ATOM 3090 C CA . ASP A 1 400 ? 11.308 -19.170 -3.674 1.00 64.31 400 ASP A CA 1
ATOM 3091 C C . ASP A 1 400 ? 10.445 -17.901 -3.605 1.00 64.31 400 ASP A C 1
ATOM 3093 O O . ASP A 1 400 ? 9.264 -17.951 -3.946 1.00 64.31 400 ASP A O 1
ATOM 3097 N N . LYS A 1 401 ? 11.044 -16.773 -3.195 1.00 71.62 401 LYS A N 1
ATOM 3098 C CA . LYS A 1 401 ? 10.379 -15.467 -3.127 1.00 71.62 401 LYS A CA 1
ATOM 3099 C C . LYS A 1 401 ? 10.154 -14.921 -4.530 1.00 71.62 401 LYS A C 1
ATOM 3101 O O . LYS A 1 401 ? 9.052 -14.492 -4.842 1.00 71.62 401 LYS A O 1
ATOM 3106 N N . HIS A 1 402 ? 11.185 -14.976 -5.371 1.00 80.19 402 HIS A N 1
ATOM 3107 C CA . HIS A 1 402 ? 11.135 -14.345 -6.686 1.00 80.19 402 HIS A CA 1
ATOM 3108 C C . HIS A 1 402 ? 10.250 -15.088 -7.686 1.00 80.19 402 HIS A C 1
ATOM 3110 O O . HIS A 1 402 ? 9.700 -14.481 -8.588 1.00 80.19 402 HIS A O 1
ATOM 3116 N N . ARG A 1 403 ? 9.958 -16.376 -7.471 1.00 74.44 403 ARG A N 1
ATOM 3117 C CA . ARG 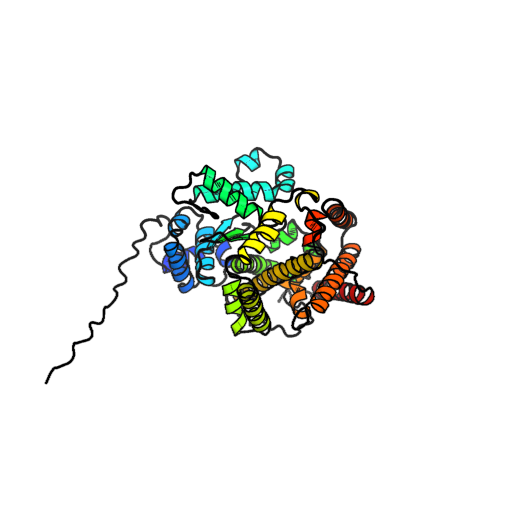A 1 403 ? 8.989 -17.108 -8.307 1.00 74.44 403 ARG A CA 1
ATOM 3118 C C . ARG A 1 403 ? 7.557 -16.560 -8.244 1.00 74.44 403 ARG A C 1
ATOM 3120 O O . ARG A 1 403 ? 6.760 -16.849 -9.129 1.00 74.44 403 ARG A O 1
ATOM 3127 N N . ILE A 1 404 ? 7.195 -15.855 -7.173 1.00 73.88 404 ILE A N 1
ATOM 3128 C CA . ILE A 1 404 ? 5.857 -15.264 -7.013 1.00 73.88 404 ILE A CA 1
ATOM 3129 C C . ILE A 1 404 ? 5.844 -13.752 -7.264 1.00 73.88 404 ILE A C 1
ATOM 3131 O O . ILE A 1 404 ? 4.806 -13.128 -7.062 1.00 73.88 404 ILE A O 1
ATOM 3135 N N . THR A 1 405 ? 6.976 -13.176 -7.677 1.00 80.75 405 THR A N 1
ATOM 3136 C CA . THR A 1 405 ? 7.134 -11.748 -8.010 1.00 80.75 405 THR A CA 1
ATOM 3137 C C . THR A 1 405 ? 7.594 -11.537 -9.446 1.00 80.75 405 THR A C 1
ATOM 3139 O O . THR A 1 405 ? 7.222 -10.538 -10.052 1.00 80.75 405 THR A O 1
ATOM 3142 N N . ASP A 1 406 ? 8.364 -12.477 -9.994 1.00 89.25 406 ASP A N 1
ATOM 3143 C CA . ASP A 1 406 ? 8.911 -12.428 -11.342 1.00 89.25 406 ASP A CA 1
ATOM 3144 C C . ASP A 1 406 ? 7.995 -13.246 -12.271 1.00 89.25 406 ASP A C 1
ATOM 3146 O O . ASP A 1 406 ? 7.830 -14.457 -12.070 1.00 89.25 406 ASP A O 1
ATOM 3150 N N . PRO A 1 407 ? 7.368 -12.617 -13.278 1.00 87.75 407 PRO A N 1
ATOM 3151 C CA . PRO A 1 407 ? 6.496 -13.313 -14.213 1.00 87.75 407 PRO A CA 1
ATOM 3152 C C . PRO A 1 407 ? 7.307 -14.319 -15.041 1.00 87.75 407 PRO A C 1
ATOM 3154 O O . PRO A 1 407 ? 8.377 -14.018 -15.564 1.00 87.75 407 PRO A O 1
ATOM 3157 N N . ALA A 1 408 ? 6.794 -15.541 -15.160 1.00 84.75 408 ALA A N 1
ATOM 3158 C CA . ALA A 1 408 ? 7.481 -16.638 -15.827 1.00 84.75 408 ALA A CA 1
ATOM 3159 C C . ALA A 1 408 ? 7.167 -16.648 -17.323 1.00 84.75 408 ALA A C 1
ATOM 3161 O O . ALA A 1 408 ? 6.038 -16.945 -17.687 1.00 84.75 408 ALA A O 1
ATOM 3162 N N . GLY A 1 409 ? 8.155 -16.411 -18.181 1.00 86.62 409 GLY A N 1
ATOM 3163 C CA . GLY A 1 409 ? 8.002 -16.435 -19.635 1.00 86.62 409 GLY A CA 1
ATOM 3164 C C . GLY A 1 409 ? 9.286 -15.990 -20.327 1.00 86.62 409 GLY A C 1
ATOM 3165 O O . GLY A 1 409 ? 10.248 -15.604 -19.664 1.00 86.62 409 GLY A O 1
ATOM 3166 N N . SER A 1 410 ? 9.322 -16.067 -21.657 1.00 93.56 410 SER A N 1
ATOM 3167 C CA . SER A 1 410 ? 10.420 -15.489 -22.434 1.00 93.56 410 SER A CA 1
ATOM 3168 C C . SER A 1 410 ? 10.058 -14.055 -22.825 1.00 93.56 410 SER A C 1
ATOM 3170 O O . SER A 1 410 ? 9.046 -13.870 -23.506 1.00 93.56 410 SER A O 1
ATOM 3172 N N . PRO A 1 411 ? 10.843 -13.048 -22.409 1.00 94.44 411 PRO A N 1
ATOM 3173 C CA . PRO A 1 411 ? 10.597 -11.676 -22.824 1.00 94.44 411 PRO A CA 1
ATOM 3174 C C . PRO A 1 411 ? 10.849 -11.500 -24.324 1.00 94.44 411 PRO A C 1
ATOM 3176 O O . PRO A 1 411 ? 11.753 -12.126 -24.888 1.00 94.44 411 PRO A O 1
ATOM 3179 N N . VAL A 1 412 ? 10.076 -10.623 -24.962 1.00 96.56 412 VAL A N 1
ATOM 3180 C CA . VAL A 1 412 ? 10.276 -10.227 -26.361 1.00 96.56 412 VAL A CA 1
ATOM 3181 C C . VAL A 1 412 ? 11.208 -9.002 -26.395 1.00 96.56 412 VAL A C 1
ATOM 3183 O O . VAL A 1 412 ? 10.851 -7.948 -25.870 1.00 96.56 412 VAL A O 1
ATOM 3186 N N . PRO A 1 413 ? 12.424 -9.093 -26.973 1.00 97.06 413 PRO A N 1
ATOM 3187 C CA . PRO A 1 413 ? 13.434 -8.035 -26.851 1.00 97.06 413 PRO A CA 1
ATOM 3188 C C . PRO A 1 413 ? 12.966 -6.646 -27.303 1.00 97.06 413 PRO A C 1
ATOM 3190 O O . PRO A 1 413 ? 13.293 -5.641 -26.670 1.00 97.06 413 PRO A O 1
ATOM 3193 N N . GLU A 1 414 ? 12.186 -6.576 -28.381 1.00 94.62 414 GLU A N 1
ATOM 3194 C CA . GLU A 1 414 ? 11.687 -5.315 -28.924 1.00 94.62 414 GLU A CA 1
ATOM 3195 C C . GLU A 1 414 ? 10.697 -4.628 -27.974 1.00 94.62 414 GLU A C 1
ATOM 3197 O O . GLU A 1 414 ? 10.767 -3.412 -27.789 1.00 94.62 414 GLU A O 1
ATOM 3202 N N . THR A 1 415 ? 9.793 -5.384 -27.348 1.00 91.62 415 THR A N 1
ATOM 3203 C CA . THR A 1 415 ? 8.798 -4.842 -26.407 1.00 91.62 415 THR A CA 1
ATOM 3204 C C . THR A 1 415 ? 9.428 -4.516 -25.056 1.00 91.62 415 THR A C 1
ATOM 3206 O O . THR A 1 415 ? 9.078 -3.500 -24.461 1.00 91.62 415 THR A O 1
ATOM 3209 N N . VAL A 1 416 ? 10.419 -5.290 -24.601 1.00 96.31 416 VAL A N 1
ATOM 3210 C CA . VAL A 1 416 ? 11.241 -4.943 -23.427 1.00 96.31 416 VAL A CA 1
ATOM 3211 C C . VAL A 1 416 ? 11.917 -3.589 -23.614 1.00 96.31 416 VAL A C 1
ATOM 3213 O O . VAL A 1 416 ? 11.856 -2.739 -22.725 1.00 96.31 416 VAL A O 1
ATOM 3216 N N . ALA A 1 417 ? 12.535 -3.356 -24.776 1.00 93.19 417 ALA A N 1
ATOM 3217 C CA . ALA A 1 417 ? 13.176 -2.080 -25.077 1.00 93.19 417 ALA A CA 1
ATOM 3218 C C . ALA A 1 417 ? 12.166 -0.919 -25.098 1.00 93.19 417 ALA A C 1
ATOM 3220 O O . ALA A 1 417 ? 12.476 0.169 -24.613 1.00 93.19 417 ALA A O 1
ATOM 3221 N N . GLN A 1 418 ? 10.951 -1.153 -25.609 1.00 90.50 418 GLN A N 1
ATOM 3222 C CA . GLN A 1 418 ? 9.864 -0.168 -25.578 1.00 90.50 418 GLN A CA 1
ATOM 3223 C C . GLN A 1 418 ? 9.420 0.149 -24.148 1.00 90.50 418 GLN A C 1
ATOM 3225 O O . GLN A 1 418 ? 9.289 1.323 -23.810 1.00 90.50 418 GLN A O 1
ATOM 3230 N N . TRP A 1 419 ? 9.247 -0.865 -23.295 1.00 92.88 419 TRP A N 1
ATOM 3231 C CA . TRP A 1 419 ? 8.916 -0.662 -21.885 1.00 92.88 419 TRP A CA 1
ATOM 3232 C C . TRP A 1 419 ? 10.008 0.101 -21.146 1.00 92.88 419 TRP A C 1
ATOM 3234 O O . TRP A 1 419 ? 9.706 1.067 -20.453 1.00 92.88 419 TRP A O 1
ATOM 3244 N N . ALA A 1 420 ? 11.274 -0.276 -21.332 1.00 95.56 420 ALA A N 1
ATOM 3245 C CA . ALA A 1 420 ? 12.394 0.430 -20.721 1.00 95.56 420 ALA A CA 1
ATOM 3246 C C . ALA A 1 420 ? 12.438 1.907 -21.151 1.00 95.56 420 ALA A C 1
ATOM 3248 O O . ALA A 1 420 ? 12.593 2.789 -20.308 1.00 95.56 420 ALA A O 1
ATOM 3249 N N . ALA A 1 421 ? 12.244 2.183 -22.446 1.00 91.00 421 ALA A N 1
ATOM 3250 C CA . ALA A 1 421 ? 12.194 3.544 -22.973 1.00 91.00 421 ALA A CA 1
ATOM 3251 C C . ALA A 1 421 ? 10.995 4.341 -22.436 1.00 91.00 421 ALA A C 1
ATOM 3253 O O . ALA A 1 421 ? 11.152 5.513 -22.102 1.00 91.00 421 ALA A O 1
ATOM 3254 N N . TRP A 1 422 ? 9.818 3.716 -22.327 1.00 88.94 422 TRP A N 1
ATOM 3255 C CA . TRP A 1 422 ? 8.621 4.348 -21.772 1.00 88.94 422 TRP A CA 1
ATOM 3256 C C . TRP A 1 422 ? 8.811 4.700 -20.292 1.00 88.94 422 TRP A C 1
ATOM 3258 O O . TRP A 1 422 ? 8.607 5.851 -19.922 1.00 88.94 422 TRP A O 1
ATOM 3268 N N . VAL A 1 423 ? 9.291 3.759 -19.469 1.00 90.94 423 VAL A N 1
ATOM 3269 C CA . VAL A 1 423 ? 9.568 4.003 -18.043 1.00 90.94 423 VAL A CA 1
ATOM 3270 C C . VAL A 1 423 ? 10.583 5.133 -17.875 1.00 90.94 423 VAL A C 1
ATOM 3272 O O . VAL A 1 423 ? 10.377 6.031 -17.058 1.00 90.94 423 VAL A O 1
ATOM 3275 N N . ASP A 1 424 ? 11.669 5.108 -18.655 1.00 92.00 424 ASP A N 1
ATOM 3276 C CA . ASP A 1 424 ? 12.674 6.169 -18.637 1.00 92.00 424 ASP A CA 1
ATOM 3277 C C . ASP A 1 424 ? 12.062 7.530 -18.982 1.00 92.00 424 ASP A C 1
ATOM 3279 O O . ASP A 1 424 ? 12.277 8.493 -18.248 1.00 92.00 424 ASP A O 1
ATOM 3283 N N . ALA A 1 425 ? 11.275 7.602 -20.058 1.00 88.50 425 ALA A N 1
ATOM 3284 C CA . ALA A 1 425 ? 10.630 8.835 -20.488 1.00 88.50 425 ALA A CA 1
ATOM 3285 C C . ALA A 1 425 ? 9.633 9.359 -19.445 1.00 88.50 425 ALA A C 1
ATOM 3287 O O . ALA A 1 425 ? 9.615 10.556 -19.180 1.00 88.50 425 ALA A O 1
ATOM 3288 N N . THR A 1 426 ? 8.836 8.493 -18.812 1.00 85.50 426 THR A N 1
ATOM 3289 C CA . THR A 1 426 ? 7.893 8.892 -17.756 1.00 85.50 426 THR A CA 1
ATOM 3290 C C . THR A 1 426 ? 8.614 9.496 -16.553 1.00 85.50 426 THR A C 1
ATOM 3292 O O . THR A 1 426 ? 8.231 10.568 -16.087 1.00 85.50 426 THR A O 1
ATOM 3295 N N . LEU A 1 427 ? 9.681 8.851 -16.071 1.00 90.81 427 LEU A N 1
ATOM 3296 C CA . LEU A 1 427 ? 10.457 9.364 -14.939 1.00 90.81 427 LEU A CA 1
ATOM 3297 C C . LEU A 1 427 ? 11.237 10.637 -15.300 1.00 90.81 427 LEU A C 1
ATOM 3299 O O . LEU A 1 427 ? 11.343 11.542 -14.477 1.00 90.81 427 LEU A O 1
ATOM 3303 N N . ASP A 1 428 ? 11.750 10.748 -16.528 1.00 90.94 428 ASP A N 1
ATOM 3304 C CA . ASP A 1 428 ? 12.432 11.964 -16.986 1.00 90.94 428 ASP A CA 1
ATOM 3305 C C . ASP A 1 428 ? 11.453 13.131 -17.169 1.00 90.94 428 ASP A C 1
ATOM 3307 O O . ASP A 1 428 ? 11.779 14.261 -16.806 1.00 90.94 428 ASP A O 1
ATOM 3311 N N . ASN A 1 429 ? 10.242 12.866 -17.667 1.00 85.50 429 ASN A N 1
ATOM 3312 C CA . ASN A 1 429 ? 9.178 13.864 -17.765 1.00 85.50 429 ASN A CA 1
ATOM 3313 C C . ASN A 1 429 ? 8.780 14.376 -16.379 1.00 85.50 429 ASN A C 1
ATOM 3315 O O . ASN A 1 429 ? 8.710 15.587 -16.193 1.00 85.50 429 ASN A O 1
ATOM 3319 N N . SER A 1 430 ? 8.584 13.475 -15.409 1.00 85.94 430 SER A N 1
ATOM 3320 C CA . SER A 1 430 ? 8.373 13.833 -14.000 1.00 85.94 430 SER A CA 1
ATOM 3321 C C . SER A 1 430 ? 9.509 14.731 -13.504 1.00 85.94 430 SER A C 1
ATOM 3323 O O . SER A 1 430 ? 9.267 15.866 -13.101 1.00 85.94 430 SER A O 1
ATOM 3325 N N . ALA A 1 431 ? 10.765 14.295 -13.641 1.00 85.31 431 ALA A N 1
ATOM 3326 C CA . ALA A 1 431 ? 11.937 15.043 -13.183 1.00 85.31 431 ALA A CA 1
ATOM 3327 C C . ALA A 1 431 ? 12.068 16.455 -13.795 1.00 85.31 431 ALA A C 1
ATOM 3329 O O . ALA A 1 431 ? 12.649 17.340 -13.166 1.00 85.31 431 ALA A O 1
ATOM 3330 N N . GLN A 1 432 ? 11.539 16.673 -15.002 1.00 83.25 432 GLN A N 1
ATOM 3331 C CA . GLN A 1 432 ? 11.551 17.962 -15.700 1.00 83.25 432 GLN A CA 1
ATOM 3332 C C . GLN A 1 432 ? 10.409 18.905 -15.299 1.00 83.25 432 GLN A C 1
ATOM 3334 O O . GLN A 1 432 ? 10.475 20.091 -15.630 1.00 83.25 432 GLN A O 1
ATOM 3339 N N . GLN A 1 433 ? 9.378 18.429 -14.594 1.00 77.38 433 GLN A N 1
ATOM 3340 C CA . GLN A 1 433 ? 8.310 19.290 -14.089 1.00 77.38 433 GLN A CA 1
ATOM 3341 C C . GLN A 1 433 ? 8.874 20.229 -13.016 1.00 77.38 433 GLN A C 1
ATOM 3343 O O . GLN A 1 433 ? 9.140 19.838 -11.875 1.00 77.38 433 GLN A O 1
ATOM 3348 N N . ILE A 1 434 ? 9.087 21.487 -13.405 1.00 67.06 434 ILE A N 1
ATOM 3349 C CA . ILE A 1 434 ? 9.482 22.561 -12.497 1.00 67.06 434 ILE A CA 1
ATOM 3350 C C . ILE A 1 434 ? 8.250 22.910 -11.664 1.00 67.06 434 ILE A C 1
ATOM 3352 O O . ILE A 1 434 ? 7.204 23.238 -12.222 1.00 67.06 434 ILE A O 1
ATOM 3356 N N . GLY A 1 435 ? 8.373 22.832 -10.339 1.00 56.16 435 GLY A N 1
ATOM 3357 C CA . GLY A 1 435 ? 7.321 23.292 -9.441 1.00 56.16 435 GLY A CA 1
ATOM 3358 C C . GLY A 1 435 ? 7.047 24.765 -9.719 1.00 56.16 435 GLY A C 1
ATOM 3359 O O . GLY A 1 435 ? 7.972 25.580 -9.724 1.00 56.16 435 GLY A O 1
ATOM 3360 N N . THR A 1 436 ? 5.794 25.117 -9.982 1.00 48.62 436 THR A N 1
ATOM 3361 C CA . THR A 1 436 ? 5.374 26.515 -9.988 1.00 48.62 436 THR A CA 1
ATOM 3362 C C . THR A 1 436 ? 5.352 26.982 -8.540 1.00 48.62 436 THR A C 1
ATOM 3364 O O . THR A 1 436 ? 4.304 26.988 -7.904 1.00 48.62 436 THR A O 1
ATOM 3367 N N . SER A 1 437 ? 6.514 27.332 -7.989 1.00 40.41 437 SER A N 1
ATOM 3368 C CA . SER A 1 437 ? 6.569 28.137 -6.774 1.00 40.41 437 SER A CA 1
ATOM 3369 C C . SER A 1 437 ? 5.873 29.458 -7.096 1.00 40.41 437 SER A C 1
ATOM 3371 O O . SER A 1 437 ? 6.428 30.276 -7.831 1.00 40.41 437 SER A O 1
ATOM 3373 N N . GLY A 1 438 ? 4.622 29.580 -6.653 1.00 40.06 438 GLY A N 1
ATOM 3374 C CA . GLY A 1 438 ? 3.782 30.746 -6.878 1.00 40.06 438 GLY A CA 1
ATOM 3375 C C . GLY A 1 438 ? 4.373 32.003 -6.246 1.00 40.06 438 GLY A C 1
ATOM 3376 O O . GLY A 1 438 ? 4.897 31.957 -5.130 1.00 40.06 438 GLY A O 1
ATOM 3377 N N . ASP A 1 439 ? 4.268 33.092 -7.008 1.00 32.72 439 ASP A N 1
ATOM 3378 C CA . ASP A 1 439 ? 4.161 34.465 -6.508 1.00 32.72 439 ASP A CA 1
ATOM 3379 C C . ASP A 1 439 ? 2.898 34.657 -5.650 1.00 32.72 439 ASP A C 1
ATOM 3381 O O . ASP A 1 439 ? 1.867 34.003 -5.955 1.00 32.72 439 ASP A O 1
#

pLDDT: mean 74.28, std 21.21, range [26.0, 97.31]

Sequence (439 aa):
MQLPPSRIVRVITFSLLACASAASFGGTLESWKEQCKASPEVVERTGAIVLADIERGMSGMAGTGALPVLGNLAVEEACLSVVASGEVGQPVVVVFAGVSDETRNAVSATGIARLRSFYEREHLAERLATLGINLYSQRSGDKHRDRVYANRAVLAGGVDHQRSFAAVGKNLCVISLRPNSMGSYVENQQPYVWSMLGAVDREAVVESGSAWEFWHEVGHCAPEKVANLLSDTSESGAQLSQWNERKLAGMDSCRPESAAKLWEENVGRKFRHAKSLSDLKGTPDPVAMNRFIHYELIKESLADRFSERVVSARLTGDTLSCKDPNQVEHPWYVLRLAWSVRDPDARYMTWITPWLSNKDESLQHQVLVDAHEGLMTVAAKRLPKPLVMEIQNSRHARPDKHRITDPAGSPVPETVAQWAAWVDATLDNSAQQIGTSGD

Radius of gyration: 23.46 Å; chains: 1; bounding box: 95×66×58 Å